Protein AF-A0A4S2KCL2-F1 (afdb_monomer)

Foldseek 3Di:
DDDDDDDDDDDPDPDDPPPPDDPDDPPPPFDAADPVLVVVLVVLLVVLVCLQVVLVVLLCCCVVDPVNVFLLSVLVNQLSVLSNCCSVQASVVVSVCSRRVQFDPPFDVVLLVNLLSNQLSLLLNLLSLLVSLVLLLCCQVPVPCCVPPPRDSVNSVVSSVVSNVLSCVLSCCVVVVVQDADPDDDRGGRDDRLDLVNLVSSLVSRPVVSLVSSVVSLVVSVVSLVVVVVVVVVVVVVVVVVVVVVVVVVVVVVVVVVVPPPDDDDDDDDDDDPVPVVVVVVVVVVVVVVVVVVVVVVSVVSVVVSVVSVVVSVVVCVVCVLVSVCSNCVSVDPADPLLSVLVVLLCCCVVDPVNVFLLSVLVNQLSVLVNCCRVQQVVVVVVCVVVVQFDPPFDLVLLVNLLSNLLSLLLNLLSVLVSLVLVLCCQPPVPVNVVVRPCPVVSVVSSVVSSVLSCVLRCCVVVVVQDADPDDDRGHRDDRVRVVSVVSSCVSRPVVSVVSNVVSVVSSVVSVVVVVVVVVVVVVVVVVVVVVVVVD

Radius of gyration: 38.06 Å; Cα contacts (8 Å, |Δi|>4): 376; chains: 1; bounding box: 90×58×159 Å

Organism: NCBI:txid300112

Mean predicted aligned error: 19.56 Å

Structure (mmCIF, N/CA/C/O backbone):
data_AF-A0A4S2KCL2-F1
#
_entry.id   AF-A0A4S2KCL2-F1
#
loop_
_atom_site.group_PDB
_atom_site.id
_atom_site.type_symbol
_atom_site.label_atom_id
_atom_site.label_alt_id
_atom_site.label_comp_id
_atom_site.label_asym_id
_atom_site.label_entity_id
_atom_site.label_seq_id
_atom_site.pdbx_PDB_ins_code
_atom_site.Cartn_x
_atom_site.Cartn_y
_atom_site.Cartn_z
_atom_site.occupancy
_atom_site.B_iso_or_equiv
_atom_site.auth_seq_id
_atom_site.auth_comp_id
_atom_site.auth_asym_id
_atom_site.auth_atom_id
_atom_site.pdbx_PDB_model_num
ATOM 1 N N . MET A 1 1 ? 8.888 -6.818 -82.104 1.00 31.69 1 MET A N 1
ATOM 2 C CA . MET A 1 1 ? 9.004 -5.362 -82.324 1.00 31.69 1 MET A CA 1
ATOM 3 C C . MET A 1 1 ? 8.618 -4.667 -81.030 1.00 31.69 1 MET A C 1
ATOM 5 O O . MET A 1 1 ? 7.510 -4.921 -80.589 1.00 31.69 1 MET A O 1
ATOM 9 N N . ALA A 1 2 ? 9.524 -3.825 -80.506 1.00 29.50 2 ALA A N 1
ATOM 10 C CA . ALA A 1 2 ? 9.318 -2.763 -79.502 1.00 29.50 2 ALA A CA 1
ATOM 11 C C . ALA A 1 2 ? 8.865 -3.171 -78.077 1.00 29.50 2 ALA A C 1
ATOM 13 O O . ALA A 1 2 ? 8.100 -4.107 -77.917 1.00 29.50 2 ALA A O 1
ATOM 14 N N . ASN A 1 3 ? 9.206 -2.474 -76.990 1.00 28.84 3 ASN A N 1
ATOM 15 C CA . ASN A 1 3 ? 10.360 -1.653 -76.607 1.00 28.84 3 ASN A CA 1
ATOM 16 C C . ASN A 1 3 ? 10.261 -1.415 -75.075 1.00 28.84 3 ASN A C 1
ATOM 18 O O . ASN A 1 3 ? 9.190 -1.559 -74.496 1.00 28.84 3 ASN A O 1
ATOM 22 N N . GLN A 1 4 ? 11.396 -1.055 -74.478 1.00 31.00 4 GLN A N 1
ATOM 23 C CA . GLN A 1 4 ? 11.712 -0.594 -73.108 1.00 31.00 4 GLN A CA 1
ATOM 24 C C . GLN A 1 4 ? 10.648 0.216 -72.322 1.00 31.00 4 GLN A C 1
ATOM 26 O O . GLN A 1 4 ? 9.989 1.058 -72.920 1.00 31.00 4 GLN A O 1
ATOM 31 N N . THR A 1 5 ? 10.570 0.026 -70.985 1.00 30.94 5 THR A N 1
ATOM 32 C CA . THR A 1 5 ? 11.084 0.900 -69.870 1.00 30.94 5 THR A CA 1
ATOM 33 C C . THR A 1 5 ? 10.385 0.533 -68.533 1.00 30.94 5 THR A C 1
ATOM 35 O O . THR A 1 5 ? 9.162 0.565 -68.486 1.00 30.94 5 THR A O 1
ATOM 38 N N . ALA A 1 6 ? 11.106 -0.014 -67.535 1.00 29.50 6 ALA A N 1
ATOM 39 C CA . ALA A 1 6 ? 11.580 0.636 -66.281 1.00 29.50 6 ALA A CA 1
ATOM 40 C C . ALA A 1 6 ? 10.461 0.879 -65.225 1.00 29.50 6 ALA A C 1
ATOM 42 O O . ALA A 1 6 ? 9.578 1.694 -65.463 1.00 29.50 6 ALA A O 1
ATOM 43 N N . ASP A 1 7 ? 10.353 0.054 -64.166 1.00 29.52 7 ASP A N 1
ATOM 44 C CA . ASP A 1 7 ? 10.999 0.145 -62.816 1.00 29.52 7 ASP A CA 1
ATOM 45 C C . ASP A 1 7 ? 10.026 0.792 -61.787 1.00 29.52 7 ASP A C 1
ATOM 47 O O . ASP A 1 7 ? 9.285 1.690 -62.158 1.00 29.52 7 ASP A O 1
ATOM 51 N N . HIS A 1 8 ? 9.870 0.415 -60.507 1.00 27.94 8 HIS A N 1
ATOM 52 C CA . HIS A 1 8 ? 10.775 -0.174 -59.513 1.00 27.94 8 HIS A CA 1
ATOM 53 C C . HIS A 1 8 ? 9.998 -0.738 -58.284 1.00 27.94 8 HIS A C 1
ATOM 55 O O . HIS A 1 8 ? 9.038 -0.123 -57.828 1.00 27.94 8 HIS A O 1
ATOM 61 N N . HIS A 1 9 ? 10.544 -1.813 -57.694 1.00 28.20 9 HIS A N 1
ATOM 62 C CA . HIS A 1 9 ? 10.570 -2.186 -56.261 1.00 28.20 9 HIS A CA 1
ATOM 63 C C . HIS A 1 9 ? 9.286 -2.548 -55.471 1.00 28.20 9 HIS A C 1
ATOM 65 O O . HIS A 1 9 ? 8.779 -1.753 -54.687 1.00 28.20 9 HIS A O 1
ATOM 71 N N . GLU A 1 10 ? 8.947 -3.841 -55.468 1.00 32.16 10 GLU A N 1
ATOM 72 C CA . GLU A 1 10 ? 8.613 -4.597 -54.246 1.00 32.16 10 GLU A CA 1
ATOM 73 C C . GLU A 1 10 ? 9.498 -5.852 -54.255 1.00 32.16 10 GLU A C 1
ATOM 75 O O . GLU A 1 10 ? 9.481 -6.554 -55.256 1.00 32.16 10 GLU A O 1
ATOM 80 N N . ASP A 1 11 ? 10.351 -6.027 -53.230 1.00 31.22 11 ASP A N 1
ATOM 81 C CA . ASP A 1 11 ? 11.007 -7.285 -52.789 1.00 31.22 11 ASP A CA 1
ATOM 82 C C . ASP A 1 11 ? 12.346 -6.996 -52.076 1.00 31.22 11 ASP A C 1
ATOM 84 O O . ASP A 1 11 ? 13.412 -7.182 -52.653 1.00 31.22 11 ASP A O 1
ATOM 88 N N . ILE A 1 12 ? 12.332 -6.556 -50.808 1.00 31.02 12 ILE A N 1
ATOM 89 C CA . ILE A 1 12 ? 13.486 -6.731 -49.894 1.00 31.02 12 ILE A CA 1
ATOM 90 C C . ILE A 1 12 ? 12.983 -6.923 -48.453 1.00 31.02 12 ILE A C 1
ATOM 92 O O . ILE A 1 12 ? 13.052 -6.005 -47.650 1.00 31.02 12 ILE A O 1
ATOM 96 N N . TYR A 1 13 ? 12.508 -8.126 -48.116 1.00 28.61 13 TYR A N 1
ATOM 97 C CA . TYR A 1 13 ? 12.630 -8.709 -46.765 1.00 28.61 13 TYR A CA 1
ATOM 98 C C . TYR A 1 13 ? 12.725 -10.242 -46.864 1.00 28.61 13 TYR A C 1
ATOM 100 O O . TYR A 1 13 ? 11.969 -10.983 -46.244 1.00 28.61 13 TYR A O 1
ATOM 108 N N . GLN A 1 14 ? 13.683 -10.733 -47.652 1.00 26.75 14 GLN A N 1
ATOM 109 C CA . GLN A 1 14 ? 14.227 -12.080 -47.479 1.00 26.75 14 GLN A CA 1
ATOM 110 C C . GLN A 1 14 ? 15.372 -11.978 -46.464 1.00 26.75 14 GLN A C 1
ATOM 112 O O . GLN A 1 14 ? 16.500 -11.641 -46.819 1.00 26.75 14 GLN A O 1
ATOM 117 N N . TRP A 1 15 ? 15.080 -12.212 -45.181 1.00 28.09 15 TRP A N 1
ATOM 118 C CA . TRP A 1 15 ? 16.137 -12.443 -44.195 1.00 28.09 15 TRP A CA 1
ATOM 119 C C . TRP A 1 15 ? 16.575 -13.907 -44.257 1.00 28.09 15 TRP A C 1
ATOM 121 O O . TRP A 1 15 ? 15.777 -14.838 -44.173 1.00 28.09 15 TRP A O 1
ATOM 131 N N . ASN A 1 16 ? 17.874 -14.055 -44.472 1.00 25.31 16 ASN A N 1
ATOM 132 C CA . ASN A 1 16 ? 18.636 -15.263 -44.733 1.00 25.31 16 ASN A CA 1
ATOM 133 C C . ASN A 1 16 ? 18.422 -16.353 -43.662 1.00 25.31 16 ASN A C 1
ATOM 135 O O . ASN A 1 16 ? 18.872 -16.211 -42.525 1.00 25.31 16 ASN A O 1
ATOM 139 N N . HIS A 1 17 ? 17.821 -17.482 -44.046 1.00 33.00 17 HIS A N 1
ATOM 140 C CA . HIS A 1 17 ? 17.982 -18.744 -43.325 1.00 33.00 17 HIS A CA 1
ATOM 141 C C . HIS A 1 17 ? 19.326 -19.369 -43.722 1.00 33.00 17 HIS A C 1
ATOM 143 O O . HIS A 1 17 ? 19.410 -20.219 -44.603 1.00 33.00 17 HIS A O 1
ATOM 149 N N . THR A 1 18 ? 20.384 -18.974 -43.024 1.00 28.75 18 THR A N 1
ATOM 150 C CA . THR A 1 18 ? 21.519 -19.860 -42.750 1.00 28.75 18 THR A CA 1
ATOM 151 C C . THR A 1 18 ? 21.626 -19.968 -41.242 1.00 28.75 18 THR A C 1
ATOM 153 O O . THR A 1 18 ? 22.430 -19.295 -40.604 1.00 28.75 18 THR A O 1
ATOM 156 N N . ALA A 1 19 ? 20.745 -20.792 -40.673 1.00 30.83 19 ALA A N 1
ATOM 157 C CA . ALA A 1 19 ? 20.960 -21.367 -39.359 1.00 30.83 19 ALA A CA 1
ATOM 158 C C . ALA A 1 19 ? 22.135 -22.341 -39.498 1.00 30.83 19 ALA A C 1
ATOM 160 O O . ALA A 1 19 ? 21.961 -23.514 -39.821 1.00 30.83 19 ALA A O 1
ATOM 161 N N . SER A 1 20 ? 23.350 -21.826 -39.329 1.00 26.58 20 SER A N 1
ATOM 162 C CA . SER A 1 20 ? 24.437 -22.634 -38.799 1.00 26.58 20 SER A CA 1
ATOM 163 C C . SER A 1 20 ? 23.952 -23.146 -37.448 1.00 26.58 20 SER A C 1
ATOM 165 O O . SER A 1 20 ? 23.734 -22.360 -36.527 1.00 26.58 20 SER A O 1
ATOM 167 N N . ALA A 1 21 ? 23.682 -24.448 -37.397 1.00 35.19 21 ALA A N 1
ATOM 168 C CA . ALA A 1 21 ? 23.494 -25.187 -36.168 1.00 35.19 21 ALA A CA 1
ATOM 169 C C . ALA A 1 21 ? 24.744 -24.978 -35.310 1.00 35.19 21 ALA A C 1
ATOM 171 O O . ALA A 1 21 ? 25.785 -25.570 -35.580 1.00 35.19 21 ALA A O 1
ATOM 172 N N . ASP A 1 22 ? 24.633 -24.085 -34.335 1.00 28.02 22 ASP A N 1
ATOM 173 C CA . ASP A 1 22 ? 25.503 -24.069 -33.176 1.00 28.02 22 ASP A CA 1
ATOM 174 C C . ASP A 1 22 ? 24.634 -24.607 -32.039 1.00 28.02 22 ASP A C 1
ATOM 176 O O . ASP A 1 22 ? 23.676 -23.962 -31.600 1.00 28.02 22 ASP A O 1
ATOM 180 N N . GLU A 1 23 ? 24.891 -25.857 -31.654 1.00 38.03 23 GLU A N 1
ATOM 181 C CA . GLU A 1 23 ? 24.467 -26.415 -30.372 1.00 38.03 23 GLU A CA 1
ATOM 182 C C . GLU A 1 23 ? 25.168 -25.601 -29.276 1.00 38.03 23 GLU A C 1
ATOM 184 O O . GLU A 1 23 ? 26.225 -25.970 -28.776 1.00 38.03 23 GLU A O 1
ATOM 189 N N . GLY A 1 24 ? 24.611 -24.434 -28.962 1.00 31.73 2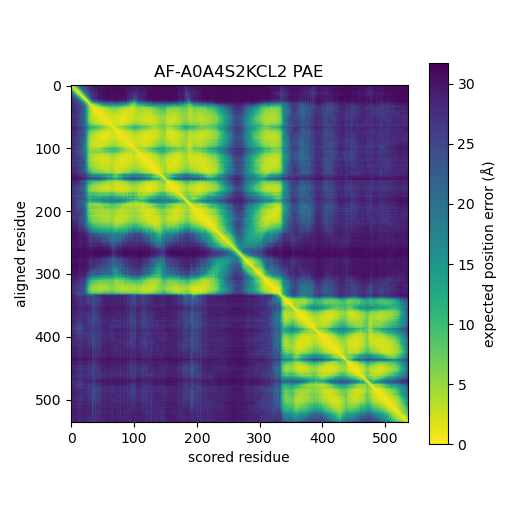4 GLY A N 1
ATOM 190 C CA . GLY A 1 24 ? 24.986 -23.623 -27.816 1.00 31.73 24 GLY A CA 1
ATOM 191 C C . GLY A 1 24 ? 23.945 -23.826 -26.730 1.00 31.73 24 GLY A C 1
ATOM 192 O O . GLY A 1 24 ? 22.793 -23.422 -26.896 1.00 31.73 24 GLY A O 1
ATOM 193 N N . ASP A 1 25 ? 24.350 -24.494 -25.657 1.00 33.06 25 ASP A N 1
ATOM 194 C CA . ASP A 1 25 ? 23.575 -24.764 -24.454 1.00 33.06 25 ASP A CA 1
ATOM 195 C C . ASP A 1 25 ? 22.651 -23.595 -24.073 1.00 33.06 25 ASP A C 1
ATOM 197 O O . ASP A 1 25 ? 23.086 -22.452 -23.927 1.00 33.06 25 ASP A O 1
ATOM 201 N N . THR A 1 26 ? 21.359 -23.870 -23.865 1.00 36.56 26 THR A N 1
ATOM 202 C CA . THR A 1 26 ? 20.478 -22.943 -23.147 1.00 36.56 26 THR A CA 1
ATOM 203 C C . THR A 1 26 ? 20.984 -22.835 -21.711 1.00 36.56 26 THR A C 1
ATOM 205 O O . THR A 1 26 ? 20.548 -23.588 -20.837 1.00 36.56 26 THR A O 1
ATOM 208 N N . GLU A 1 27 ? 21.929 -21.929 -21.462 1.00 38.94 27 GLU A N 1
ATOM 209 C CA . GLU A 1 27 ? 22.299 -21.522 -20.115 1.00 38.94 27 GLU A CA 1
ATOM 210 C C . GLU A 1 27 ? 21.044 -20.954 -19.448 1.00 38.94 27 GLU A C 1
ATOM 212 O O . GLU A 1 27 ? 20.561 -19.863 -19.752 1.00 38.94 27 GLU A O 1
ATOM 217 N N . THR A 1 28 ? 20.462 -21.744 -18.550 1.00 47.75 28 THR A N 1
ATOM 218 C CA . THR A 1 28 ? 19.456 -21.258 -17.612 1.00 47.75 28 THR A CA 1
ATOM 219 C C . THR A 1 28 ? 20.160 -20.212 -16.752 1.00 47.75 28 THR A C 1
ATOM 221 O O . THR A 1 28 ? 20.958 -20.570 -15.889 1.00 47.75 28 THR A O 1
ATOM 224 N N . GLU A 1 29 ? 19.941 -18.926 -17.022 1.00 50.44 29 GLU A N 1
ATOM 225 C CA . GLU A 1 29 ? 20.517 -17.833 -16.237 1.00 50.44 29 GLU A CA 1
ATOM 226 C C . GLU A 1 29 ? 19.990 -17.940 -14.794 1.00 50.44 29 GLU A C 1
ATOM 228 O O . GLU A 1 29 ? 18.854 -17.573 -14.484 1.00 50.44 29 GLU A O 1
ATOM 233 N N . TYR A 1 30 ? 20.782 -18.547 -13.907 1.00 56.91 30 TYR A N 1
ATOM 234 C CA . TYR A 1 30 ? 20.422 -18.714 -12.504 1.00 56.91 30 TYR A CA 1
ATOM 235 C C . TYR A 1 30 ? 20.456 -17.346 -11.820 1.00 56.91 30 TYR A C 1
ATOM 237 O O . TYR A 1 30 ? 21.525 -16.772 -11.613 1.00 56.91 30 TYR A O 1
ATOM 245 N N . TYR A 1 31 ? 19.287 -16.832 -11.428 1.00 66.50 31 TYR A N 1
ATOM 246 C CA . TYR A 1 31 ? 19.202 -15.642 -10.583 1.00 66.50 31 TYR A CA 1
ATOM 247 C C . TYR A 1 31 ? 19.864 -15.932 -9.228 1.00 66.50 31 TYR A C 1
ATOM 249 O O . TYR A 1 31 ? 19.328 -16.694 -8.419 1.00 66.50 31 TYR A O 1
ATOM 257 N N . LEU A 1 32 ? 21.029 -15.332 -8.969 1.00 74.25 32 LEU A N 1
ATOM 258 C CA . LEU A 1 32 ? 21.626 -15.332 -7.636 1.00 74.25 32 LEU A CA 1
ATOM 259 C C . LEU A 1 32 ? 21.008 -14.197 -6.802 1.00 74.25 32 LEU A C 1
ATOM 261 O O . LEU A 1 32 ? 21.166 -13.030 -7.164 1.00 74.25 32 LEU A O 1
ATOM 265 N N . PRO A 1 33 ? 20.338 -14.499 -5.674 1.00 74.94 33 PRO A N 1
ATOM 266 C CA . PRO A 1 33 ? 19.745 -13.471 -4.831 1.00 74.94 33 PRO A CA 1
ATOM 267 C C . PRO A 1 33 ? 20.820 -12.564 -4.228 1.00 74.94 33 PRO A C 1
ATOM 269 O O . PRO A 1 33 ? 21.812 -13.025 -3.657 1.00 74.94 33 PRO A O 1
ATOM 272 N N . ASN A 1 34 ? 20.590 -11.253 -4.306 1.00 82.00 34 ASN A N 1
ATOM 273 C CA . ASN A 1 34 ? 21.476 -10.265 -3.701 1.00 82.00 34 ASN A CA 1
ATOM 274 C C . ASN A 1 34 ? 21.387 -10.322 -2.166 1.00 82.00 34 ASN A C 1
ATOM 276 O O . ASN A 1 34 ? 20.393 -10.770 -1.591 1.00 82.00 34 ASN A O 1
ATOM 280 N N . TRP A 1 35 ? 22.388 -9.784 -1.458 1.00 79.56 35 TRP A N 1
ATOM 281 C CA . TRP A 1 35 ? 22.366 -9.706 0.014 1.00 79.56 35 TRP A CA 1
ATOM 282 C C . TRP A 1 35 ? 21.112 -9.007 0.562 1.00 79.56 35 TRP A C 1
ATOM 284 O O . TRP A 1 35 ? 20.621 -9.358 1.633 1.00 79.56 35 TRP A O 1
ATOM 294 N N . THR A 1 36 ? 20.569 -8.041 -0.182 1.00 74.38 36 THR A N 1
ATOM 295 C CA . THR A 1 36 ? 19.303 -7.370 0.134 1.00 74.38 36 THR A CA 1
ATOM 296 C C . THR A 1 36 ? 18.116 -8.326 0.087 1.00 74.38 36 THR A C 1
ATOM 298 O O . THR A 1 36 ? 17.290 -8.291 0.997 1.00 74.38 36 THR A O 1
ATOM 301 N N . ASP A 1 37 ? 18.059 -9.204 -0.916 1.00 73.06 37 ASP A N 1
ATOM 302 C CA . ASP A 1 37 ? 16.990 -10.193 -1.082 1.00 73.06 37 ASP A CA 1
ATOM 303 C C . ASP A 1 37 ? 17.047 -11.239 0.028 1.00 73.06 37 ASP A C 1
ATOM 305 O O . ASP A 1 37 ? 16.018 -11.580 0.604 1.00 73.06 37 ASP A O 1
ATOM 309 N N . LEU A 1 38 ? 18.252 -11.679 0.402 1.00 81.88 38 LEU A N 1
ATOM 310 C CA . LEU A 1 38 ? 18.458 -12.621 1.504 1.00 81.88 38 LEU A CA 1
ATOM 311 C C . LEU A 1 38 ? 18.036 -12.032 2.858 1.00 81.88 38 LEU A C 1
ATOM 313 O O . LEU A 1 38 ? 17.336 -12.688 3.632 1.00 81.88 38 LEU A O 1
ATOM 317 N N . ILE A 1 39 ? 18.422 -10.783 3.145 1.00 80.75 39 ILE A N 1
ATOM 318 C CA . ILE A 1 39 ? 18.011 -10.089 4.375 1.00 80.75 39 ILE A CA 1
ATOM 319 C C . ILE A 1 39 ? 16.490 -9.907 4.396 1.00 80.75 39 ILE A C 1
ATOM 321 O O . ILE A 1 39 ? 15.850 -10.171 5.416 1.00 80.75 39 ILE A O 1
ATOM 325 N N . LEU A 1 40 ? 15.900 -9.482 3.277 1.00 71.56 40 LEU A N 1
ATOM 326 C CA . LEU A 1 40 ? 14.465 -9.245 3.173 1.00 71.56 40 LEU A CA 1
ATOM 327 C C . LEU A 1 40 ? 13.664 -10.549 3.306 1.00 71.56 40 LEU A C 1
ATOM 329 O O . LEU A 1 40 ? 12.698 -10.594 4.067 1.00 71.56 40 LEU A O 1
ATOM 333 N N . ALA A 1 41 ? 14.110 -11.626 2.659 1.00 79.12 41 ALA A N 1
ATOM 334 C CA . ALA A 1 41 ? 13.535 -12.960 2.796 1.00 79.12 41 ALA A CA 1
ATOM 335 C C . ALA A 1 41 ? 13.612 -13.467 4.244 1.00 79.12 41 ALA A C 1
ATOM 337 O O . ALA A 1 41 ? 12.630 -14.003 4.763 1.00 79.12 41 ALA A O 1
ATOM 338 N N . GLY A 1 42 ? 14.735 -13.239 4.936 1.00 79.88 42 GLY A N 1
ATOM 339 C CA . GLY A 1 42 ? 14.877 -13.552 6.360 1.00 79.88 42 GLY A CA 1
ATOM 340 C C . GLY A 1 42 ? 13.874 -12.793 7.237 1.00 79.88 42 GLY A C 1
ATOM 341 O O . GLY A 1 42 ? 13.216 -13.388 8.094 1.00 79.88 42 GLY A O 1
ATOM 342 N N . LEU A 1 43 ? 13.695 -11.491 6.992 1.00 77.38 43 LEU A N 1
ATOM 343 C CA . LEU A 1 43 ? 12.726 -10.658 7.714 1.00 77.38 43 LEU A CA 1
ATOM 344 C C . LEU A 1 43 ? 11.275 -11.080 7.437 1.00 77.38 43 LEU A C 1
ATOM 346 O O . LEU A 1 43 ? 10.486 -11.195 8.376 1.00 77.38 43 LEU A O 1
ATOM 350 N N . PHE A 1 44 ? 10.919 -11.355 6.179 1.00 77.88 44 PHE A N 1
ATOM 351 C CA . PHE A 1 44 ? 9.589 -11.851 5.822 1.00 77.88 44 PHE A CA 1
ATOM 352 C C . PHE A 1 44 ? 9.315 -13.230 6.418 1.00 77.88 44 PHE A C 1
ATOM 354 O O . PHE A 1 44 ? 8.233 -13.448 6.954 1.00 77.88 44 PHE A O 1
ATOM 361 N N . THR A 1 45 ? 10.304 -14.122 6.451 1.00 84.19 45 THR A N 1
ATOM 362 C CA . THR A 1 45 ? 10.171 -15.433 7.105 1.00 84.19 45 THR A CA 1
ATOM 363 C C . THR A 1 45 ? 9.914 -15.292 8.608 1.00 84.19 45 THR A C 1
ATOM 365 O O . THR A 1 45 ? 9.038 -15.962 9.155 1.00 84.19 45 THR A O 1
ATOM 368 N N . MET A 1 46 ? 10.598 -14.365 9.288 1.00 82.81 46 MET A N 1
ATOM 369 C CA . MET A 1 46 ? 10.311 -14.061 10.696 1.00 82.81 46 MET A CA 1
ATOM 370 C C . MET A 1 46 ? 8.887 -13.521 10.891 1.00 82.81 46 MET A C 1
ATOM 372 O O . MET A 1 46 ? 8.194 -13.933 11.825 1.00 82.81 46 MET A O 1
ATOM 376 N N . LEU A 1 47 ? 8.414 -12.646 9.998 1.00 79.19 47 LEU A N 1
ATOM 377 C CA . LEU A 1 47 ? 7.037 -12.141 10.030 1.00 79.19 47 LEU A CA 1
ATOM 378 C C . LEU A 1 47 ? 6.002 -13.247 9.789 1.00 79.19 47 LEU A C 1
ATOM 380 O O . LEU A 1 47 ? 4.966 -13.250 10.456 1.00 79.19 47 LEU A O 1
ATOM 384 N N . ILE A 1 48 ? 6.287 -14.209 8.909 1.00 83.50 48 ILE A N 1
ATOM 385 C CA . ILE A 1 48 ? 5.440 -15.388 8.681 1.00 83.50 48 ILE A CA 1
ATOM 386 C C . ILE A 1 48 ? 5.275 -16.179 9.981 1.00 83.50 48 ILE A C 1
ATOM 388 O O . ILE A 1 48 ? 4.149 -16.456 10.394 1.00 83.50 48 ILE A O 1
ATOM 392 N N . ILE A 1 49 ? 6.376 -16.475 10.681 1.00 89.44 49 ILE A N 1
ATOM 393 C CA . ILE A 1 49 ? 6.341 -17.220 11.950 1.00 89.44 49 ILE A CA 1
ATOM 394 C C . ILE A 1 49 ? 5.501 -16.475 12.993 1.00 89.44 49 ILE A C 1
ATOM 396 O O . ILE A 1 49 ? 4.627 -17.071 13.627 1.00 89.44 49 ILE A O 1
ATOM 400 N N . VAL A 1 50 ? 5.717 -15.164 13.148 1.00 84.25 50 VAL A N 1
ATOM 401 C CA . VAL A 1 50 ? 4.940 -14.330 14.081 1.00 84.25 50 VAL A CA 1
ATOM 402 C C . VAL A 1 50 ? 3.453 -14.330 13.716 1.00 84.25 50 VAL A C 1
ATOM 404 O O . VAL A 1 50 ? 2.608 -14.441 14.605 1.00 84.25 50 VAL A O 1
ATOM 407 N N . THR A 1 51 ? 3.126 -14.257 12.424 1.00 82.19 51 THR A N 1
ATOM 408 C CA . THR A 1 51 ? 1.745 -14.271 11.916 1.00 82.19 51 THR A CA 1
ATOM 409 C C . THR A 1 51 ? 1.058 -15.599 12.222 1.00 82.19 51 THR A C 1
ATOM 411 O O . THR A 1 51 ? -0.056 -15.607 12.749 1.00 82.19 51 THR A O 1
ATOM 414 N N . ILE A 1 52 ? 1.727 -16.726 11.963 1.00 92.38 52 ILE A N 1
ATOM 415 C CA . ILE A 1 52 ? 1.190 -18.067 12.222 1.00 92.38 52 ILE A CA 1
ATOM 416 C C . ILE A 1 52 ? 0.971 -18.269 13.723 1.00 92.38 52 ILE A C 1
ATOM 418 O O . ILE A 1 52 ? -0.133 -18.622 14.146 1.00 92.38 52 ILE A O 1
ATOM 422 N N . VAL A 1 53 ? 1.993 -18.013 14.546 1.00 91.31 53 VAL A N 1
ATOM 423 C CA . VAL A 1 53 ? 1.911 -18.214 16.000 1.00 91.31 53 VAL A CA 1
ATOM 424 C C . VAL A 1 53 ? 0.868 -17.280 16.612 1.00 91.31 53 VAL A C 1
ATOM 426 O O . VAL A 1 53 ? 0.005 -17.735 17.363 1.00 91.31 53 VAL A O 1
ATOM 429 N N . GLY A 1 54 ? 0.895 -15.991 16.265 1.00 88.06 54 GLY A N 1
ATOM 430 C CA . GLY A 1 54 ? -0.028 -14.988 16.794 1.00 88.06 54 GLY A CA 1
ATOM 431 C C . GLY A 1 54 ? -1.490 -15.327 16.508 1.00 88.06 54 GLY A C 1
ATOM 432 O O . GLY A 1 54 ? -2.304 -15.378 17.433 1.00 88.06 54 GLY A O 1
ATOM 433 N N . ASN A 1 55 ? -1.823 -15.634 15.253 1.00 90.81 55 ASN A N 1
ATOM 434 C CA . ASN A 1 55 ? -3.198 -15.952 14.872 1.00 90.81 55 ASN A CA 1
ATOM 435 C C . ASN A 1 55 ? -3.665 -17.311 15.412 1.00 90.81 55 ASN A C 1
ATOM 437 O O . ASN A 1 55 ? -4.808 -17.432 15.861 1.00 90.81 55 ASN A O 1
ATOM 441 N N . THR A 1 56 ? -2.775 -18.306 15.484 1.00 93.94 56 THR A N 1
ATOM 442 C CA . THR A 1 56 ? -3.080 -19.598 16.122 1.00 93.94 56 THR A CA 1
ATOM 443 C C . THR A 1 56 ? -3.403 -19.418 17.605 1.00 93.94 56 THR A C 1
ATOM 445 O O . THR A 1 56 ? -4.390 -19.972 18.091 1.00 93.94 56 THR A O 1
ATOM 448 N N . LEU A 1 57 ? -2.631 -18.595 18.327 1.00 91.38 57 LEU A N 1
ATOM 449 C CA . LEU A 1 57 ? -2.887 -18.284 19.735 1.00 91.38 57 LEU A CA 1
ATOM 450 C C . LEU A 1 57 ? -4.223 -17.558 19.934 1.00 91.38 57 LEU A C 1
ATOM 452 O O . LEU A 1 57 ? -4.944 -17.870 20.882 1.00 91.38 57 LEU A O 1
ATOM 456 N N . VAL A 1 58 ? -4.590 -16.629 19.045 1.00 91.75 58 VAL A N 1
ATOM 457 C CA . VAL A 1 58 ? -5.893 -15.942 19.095 1.00 91.75 58 VAL A CA 1
ATOM 458 C C . VAL A 1 58 ? -7.044 -16.941 18.945 1.00 91.75 58 VAL A C 1
ATOM 460 O O . VAL A 1 58 ? -7.959 -16.951 19.775 1.00 91.75 58 VAL A O 1
ATOM 463 N N . ILE A 1 59 ? -6.985 -17.816 17.936 1.00 92.12 59 ILE A N 1
ATOM 464 C CA . ILE A 1 59 ? -8.003 -18.851 17.703 1.00 92.12 59 ILE A CA 1
ATOM 465 C C . ILE A 1 59 ? -8.065 -19.809 18.903 1.00 92.12 59 ILE A C 1
ATOM 467 O O . ILE A 1 59 ? -9.141 -20.043 19.466 1.00 92.12 59 ILE A O 1
ATOM 471 N N . ALA A 1 60 ? -6.912 -20.302 19.363 1.00 91.50 60 ALA A N 1
ATOM 472 C CA . ALA A 1 60 ? -6.813 -21.191 20.513 1.00 91.50 60 ALA A CA 1
ATOM 473 C C . ALA A 1 60 ? -7.379 -20.550 21.790 1.00 91.50 60 ALA A C 1
ATOM 475 O O . ALA A 1 60 ? -8.112 -21.208 22.529 1.00 91.50 60 ALA A O 1
ATOM 476 N N . ALA A 1 61 ? -7.123 -19.264 22.049 1.00 90.88 61 ALA A N 1
ATOM 477 C CA . ALA A 1 61 ? -7.640 -18.558 23.221 1.00 90.88 61 ALA A CA 1
ATOM 478 C C . ALA A 1 61 ? -9.176 -18.477 23.220 1.00 90.88 61 ALA A C 1
ATOM 480 O O . ALA A 1 61 ? -9.814 -18.720 24.251 1.00 90.88 61 ALA A O 1
ATOM 481 N N . VAL A 1 62 ? -9.788 -18.187 22.065 1.00 88.88 62 VAL A N 1
ATOM 482 C CA . VAL A 1 62 ? -11.253 -18.134 21.922 1.00 88.88 62 VAL A CA 1
ATOM 483 C C . VAL A 1 62 ? -11.870 -19.526 22.080 1.00 88.88 62 VAL A C 1
ATOM 485 O O . VAL A 1 62 ? -12.898 -19.667 22.751 1.00 88.88 62 VAL A O 1
ATOM 488 N N . ILE A 1 63 ? -11.243 -20.564 21.517 1.00 89.56 63 ILE A N 1
ATOM 489 C CA . ILE A 1 63 ? -11.740 -21.941 21.616 1.00 89.56 63 ILE A CA 1
ATOM 490 C C . ILE A 1 63 ? -11.591 -22.472 23.043 1.00 89.56 63 ILE A C 1
ATOM 492 O O . ILE A 1 63 ? -12.565 -22.971 23.602 1.00 89.56 63 ILE A O 1
ATOM 496 N N . THR A 1 64 ? -10.428 -22.345 23.675 1.00 90.00 64 THR A N 1
ATOM 497 C CA . THR A 1 64 ? -10.149 -22.928 25.002 1.00 90.00 64 THR A CA 1
ATOM 498 C C . THR A 1 64 ? -10.894 -22.210 26.130 1.00 90.00 64 THR A C 1
ATOM 500 O O . THR A 1 64 ? -11.439 -22.847 27.034 1.00 90.00 64 THR A O 1
ATOM 503 N N . THR A 1 65 ? -11.012 -20.881 26.062 1.00 89.00 65 THR A N 1
ATOM 504 C CA . THR A 1 65 ? -11.547 -20.082 27.169 1.00 89.00 65 THR A CA 1
ATOM 505 C C . THR A 1 65 ? -13.042 -19.816 27.003 1.00 89.00 65 THR A C 1
ATOM 507 O O . THR A 1 65 ? -13.460 -18.925 26.263 1.00 89.00 65 THR A O 1
ATOM 510 N N . ARG A 1 66 ? -13.891 -20.515 27.776 1.00 86.00 66 ARG A N 1
ATOM 511 C CA . ARG A 1 66 ? -15.365 -20.351 27.725 1.00 86.00 66 ARG A CA 1
ATOM 512 C C . ARG A 1 66 ? -15.830 -18.896 27.877 1.00 86.00 66 ARG A C 1
ATOM 514 O O . ARG A 1 66 ? -16.773 -18.491 27.202 1.00 86.00 66 ARG A O 1
ATOM 521 N N . ARG A 1 67 ? -15.160 -18.099 28.721 1.00 80.44 67 ARG A N 1
ATOM 522 C CA . ARG A 1 67 ? -15.484 -16.675 28.951 1.00 80.44 67 ARG A CA 1
ATOM 523 C C . ARG A 1 67 ? -15.230 -15.784 27.724 1.00 80.44 67 ARG A C 1
ATOM 525 O O . ARG A 1 67 ? -15.839 -14.724 27.626 1.00 80.44 67 ARG A O 1
ATOM 532 N N . LEU A 1 68 ? -14.378 -16.213 26.789 1.00 78.94 68 LEU A N 1
ATOM 533 C CA . LEU A 1 68 ? -14.051 -15.484 25.561 1.00 78.94 68 LEU A CA 1
ATOM 534 C C . LEU A 1 68 ? -14.931 -15.884 24.365 1.00 78.94 68 LEU A C 1
ATOM 536 O O . LEU A 1 68 ? -14.834 -15.249 23.324 1.00 78.94 68 LEU A O 1
ATOM 540 N N . ARG A 1 69 ? -15.844 -16.858 24.479 1.00 83.31 69 ARG A N 1
ATOM 541 C CA . ARG A 1 69 ? -16.726 -17.299 23.373 1.00 83.31 69 ARG A CA 1
ATOM 542 C C . ARG A 1 69 ? -17.921 -16.357 23.135 1.00 83.31 69 ARG A C 1
ATOM 544 O O . ARG A 1 69 ? -19.082 -16.776 23.155 1.00 83.31 69 ARG A O 1
ATOM 551 N N . SER A 1 70 ? -17.637 -15.069 22.950 1.00 83.19 70 SER A N 1
ATOM 552 C CA . SER A 1 70 ? -18.616 -14.021 22.635 1.00 83.19 70 SER A CA 1
ATOM 553 C C . SER A 1 70 ? -18.805 -13.853 21.119 1.00 83.19 70 SER A C 1
ATOM 555 O O . SER A 1 70 ? -17.950 -14.262 20.339 1.00 83.19 70 SER A O 1
ATOM 557 N N . VAL A 1 71 ? -19.910 -13.230 20.689 1.00 82.06 71 VAL A N 1
ATOM 558 C CA . VAL A 1 71 ? -20.190 -12.953 19.261 1.00 82.06 71 VAL A CA 1
ATOM 559 C C . VAL A 1 71 ? -19.079 -12.123 18.611 1.00 82.06 71 VAL A C 1
ATOM 561 O O . VAL A 1 71 ? -18.605 -12.468 17.537 1.00 82.06 71 VAL A O 1
ATOM 564 N N . THR A 1 72 ? -18.594 -11.090 19.298 1.00 81.25 72 THR A N 1
ATOM 565 C CA . THR A 1 72 ? -17.478 -10.256 18.825 1.00 81.25 72 THR A CA 1
ATOM 566 C C . THR A 1 72 ? -16.210 -11.070 18.626 1.00 81.25 72 THR A C 1
ATOM 568 O O . THR A 1 72 ? -15.526 -10.911 17.623 1.00 81.25 72 THR A O 1
ATOM 571 N N . ASN A 1 73 ? -15.938 -12.003 19.536 1.00 85.62 73 ASN A N 1
ATOM 572 C CA . ASN A 1 73 ? -14.753 -12.846 19.445 1.00 85.62 73 ASN A CA 1
ATOM 573 C C . ASN A 1 73 ? -14.882 -13.933 18.365 1.00 85.62 73 ASN A C 1
ATOM 575 O O . ASN A 1 73 ? -13.865 -14.459 17.934 1.00 85.62 73 ASN A O 1
ATOM 579 N N . CYS A 1 74 ? -16.093 -14.234 17.877 1.00 87.25 74 CYS A N 1
ATOM 580 C CA . CYS A 1 74 ? -16.270 -15.069 16.683 1.00 87.25 74 CYS A CA 1
ATOM 581 C C . CYS A 1 74 ? -15.805 -14.328 15.419 1.00 87.25 74 CYS A C 1
ATOM 583 O O . CYS A 1 74 ? -15.133 -14.928 14.589 1.00 87.25 74 CYS A O 1
ATOM 585 N N . PHE A 1 75 ? -16.085 -13.024 15.300 1.00 87.38 75 PHE A N 1
ATOM 586 C CA . PHE A 1 75 ? -15.545 -12.208 14.205 1.00 87.38 75 PHE A CA 1
ATOM 587 C C . PHE A 1 75 ? -14.025 -12.064 14.294 1.00 87.38 75 PHE A C 1
ATOM 589 O O . PHE A 1 75 ? -13.343 -12.215 13.288 1.00 87.38 75 PHE A O 1
ATOM 596 N N . VAL A 1 76 ? -13.489 -11.845 15.500 1.00 89.00 76 VAL A N 1
ATOM 597 C CA . VAL A 1 76 ? -12.032 -11.826 15.726 1.00 89.00 76 VAL A CA 1
ATOM 598 C C . VAL A 1 76 ? -11.402 -13.174 15.365 1.00 89.00 76 VAL A C 1
ATOM 600 O O . VAL A 1 76 ? -10.339 -13.205 14.761 1.00 89.00 76 VAL A O 1
ATOM 603 N N . SER A 1 77 ? -12.070 -14.291 15.671 1.00 90.19 77 SER A N 1
ATOM 604 C CA . SER A 1 77 ? -11.604 -15.621 15.267 1.00 90.19 77 SER A CA 1
ATOM 605 C C . SER A 1 77 ? -11.673 -15.839 13.751 1.00 90.19 77 SER A C 1
ATOM 607 O O . SER A 1 77 ? -10.799 -16.511 13.221 1.00 90.19 77 SER A O 1
ATOM 609 N N . SER A 1 78 ? -12.681 -15.294 13.057 1.00 92.62 78 SER A N 1
ATOM 610 C CA . SER A 1 78 ? -12.764 -15.337 11.586 1.00 92.62 78 SER A CA 1
ATOM 611 C C . SER A 1 78 ? -11.645 -14.523 10.937 1.00 92.62 78 SER A C 1
ATOM 613 O O . SER A 1 78 ? -11.034 -14.993 9.985 1.00 92.62 78 SER A O 1
ATOM 615 N N . LEU A 1 79 ? -11.351 -13.335 11.477 1.00 89.25 79 LEU A N 1
ATOM 616 C CA . LEU A 1 79 ? -10.227 -12.498 11.051 1.00 89.25 79 LEU A CA 1
ATOM 617 C C . LEU A 1 79 ? -8.892 -13.238 11.233 1.00 89.25 79 LEU A C 1
ATOM 619 O O . LEU A 1 79 ? -8.131 -13.371 10.284 1.00 89.25 79 LEU A O 1
ATOM 623 N N . ALA A 1 80 ? -8.659 -13.812 12.418 1.00 90.81 80 ALA A N 1
ATOM 624 C CA . ALA A 1 80 ? -7.450 -14.585 12.694 1.00 90.81 80 ALA A CA 1
ATOM 625 C C . ALA A 1 80 ? -7.317 -15.826 11.794 1.00 90.81 80 ALA A C 1
ATOM 627 O O . ALA A 1 80 ? -6.206 -16.216 11.453 1.00 90.81 80 ALA A O 1
ATOM 628 N N . ALA A 1 81 ? -8.428 -16.453 11.392 1.00 94.81 81 ALA A N 1
ATOM 629 C CA . ALA A 1 81 ? -8.398 -17.576 10.456 1.00 94.81 81 ALA A CA 1
ATOM 630 C C . ALA A 1 81 ? -7.957 -17.143 9.048 1.00 94.81 81 ALA A C 1
ATOM 632 O O . ALA A 1 81 ? -7.150 -17.837 8.435 1.00 94.81 81 ALA A O 1
ATOM 633 N N . ALA A 1 82 ? -8.437 -15.997 8.554 1.00 93.88 82 ALA A N 1
ATOM 634 C CA . ALA A 1 82 ? -7.986 -15.440 7.280 1.00 93.88 82 ALA A CA 1
ATOM 635 C C . ALA A 1 82 ? -6.493 -15.070 7.328 1.00 93.88 82 ALA A C 1
ATOM 637 O O . ALA A 1 82 ? -5.726 -15.532 6.487 1.00 93.88 82 ALA A O 1
ATOM 638 N N . ASP A 1 83 ? -6.053 -14.351 8.366 1.00 89.62 83 ASP A N 1
ATOM 639 C CA . ASP A 1 83 ? -4.651 -13.936 8.522 1.00 89.62 83 ASP A CA 1
ATOM 640 C C . ASP A 1 83 ? -3.698 -15.136 8.722 1.00 89.62 83 ASP A C 1
ATOM 642 O O . ASP A 1 83 ? -2.565 -15.132 8.236 1.00 89.62 83 ASP A O 1
ATOM 646 N N . LEU A 1 84 ? -4.157 -16.205 9.388 1.00 92.94 84 LEU A N 1
ATOM 647 C CA . LEU A 1 84 ? -3.418 -17.467 9.491 1.00 92.94 84 LEU A CA 1
ATOM 648 C C . LEU A 1 84 ? -3.236 -18.125 8.118 1.00 92.94 84 LEU A C 1
ATOM 650 O O . LEU A 1 84 ? -2.139 -18.577 7.802 1.00 92.94 84 LEU A O 1
ATOM 654 N N . LEU A 1 85 ? -4.291 -18.169 7.300 1.00 93.00 85 LEU A N 1
ATOM 655 C CA . LEU A 1 85 ? -4.218 -18.728 5.950 1.00 93.00 85 LEU A CA 1
ATOM 656 C C . LEU A 1 85 ? -3.302 -17.900 5.038 1.00 93.00 85 LEU A C 1
ATOM 658 O O . LEU A 1 85 ? -2.576 -18.488 4.241 1.00 93.00 85 LEU A O 1
ATOM 662 N N . VAL A 1 86 ? -3.252 -16.571 5.198 1.00 91.31 86 VAL A N 1
ATOM 663 C CA . VAL A 1 86 ? -2.270 -15.721 4.497 1.00 91.31 86 VAL A CA 1
ATOM 664 C C . VAL A 1 86 ? -0.845 -16.123 4.890 1.00 91.31 86 VAL A C 1
ATOM 666 O O . VAL A 1 86 ? -0.003 -16.356 4.022 1.00 91.31 86 VAL A O 1
ATOM 669 N N . GLY A 1 87 ? -0.579 -16.274 6.191 1.00 86.38 87 GLY A N 1
ATOM 670 C CA . GLY A 1 87 ? 0.732 -16.702 6.686 1.00 86.38 87 GLY A CA 1
ATOM 671 C C . GLY A 1 87 ? 1.142 -18.105 6.225 1.00 86.38 87 GLY A C 1
ATOM 672 O O . GLY A 1 87 ? 2.322 -18.343 5.989 1.00 86.38 87 GLY A O 1
ATOM 673 N N . LEU A 1 88 ? 0.187 -19.027 6.069 1.00 91.19 88 LEU A N 1
ATOM 674 C CA . LEU A 1 88 ? 0.457 -20.413 5.669 1.00 91.19 88 LEU A CA 1
ATOM 675 C C . LEU A 1 88 ? 0.566 -20.610 4.152 1.00 91.19 88 LEU A C 1
ATOM 677 O O . LEU A 1 88 ? 1.416 -21.374 3.708 1.00 91.19 88 LEU A O 1
ATOM 681 N N . ALA A 1 89 ? -0.302 -19.971 3.367 1.00 88.12 89 ALA A N 1
ATOM 682 C CA . ALA A 1 89 ? -0.484 -20.295 1.950 1.00 88.12 89 ALA A CA 1
ATOM 683 C C . ALA A 1 89 ? -0.063 -19.173 0.991 1.00 88.12 89 ALA A C 1
ATOM 685 O O . ALA A 1 89 ? 0.260 -19.452 -0.160 1.00 88.12 89 ALA A O 1
ATOM 686 N N . VAL A 1 90 ? -0.055 -17.915 1.440 1.00 90.19 90 VAL A N 1
ATOM 687 C CA . VAL A 1 90 ? 0.208 -16.761 0.565 1.00 90.19 90 VAL A CA 1
ATOM 688 C C . VAL A 1 90 ? 1.637 -16.260 0.721 1.00 90.19 90 VAL A C 1
ATOM 690 O O . VAL A 1 90 ? 2.358 -16.125 -0.266 1.00 90.19 90 VAL A O 1
ATOM 693 N N . MET A 1 91 ? 2.065 -16.014 1.960 1.00 85.19 91 MET A N 1
ATOM 694 C CA . MET A 1 91 ? 3.370 -15.416 2.236 1.00 85.19 91 MET A CA 1
ATOM 695 C C . MET A 1 91 ? 4.570 -16.317 1.876 1.00 85.19 91 MET A C 1
ATOM 697 O O . MET A 1 91 ? 5.547 -15.776 1.359 1.00 85.19 91 MET A O 1
ATOM 701 N N . PRO A 1 92 ? 4.560 -17.652 2.086 1.00 88.44 92 PRO A N 1
ATOM 702 C CA . PRO A 1 92 ? 5.727 -18.474 1.753 1.00 88.44 92 PRO A CA 1
ATOM 703 C C . PRO A 1 92 ? 6.048 -18.513 0.246 1.00 88.44 92 PRO A C 1
ATOM 705 O O . PRO A 1 92 ? 7.208 -18.271 -0.098 1.00 88.44 92 PRO A O 1
ATOM 708 N N . PRO A 1 93 ? 5.075 -18.709 -0.674 1.00 85.50 93 PRO A N 1
ATOM 709 C CA . PRO A 1 93 ? 5.347 -18.562 -2.106 1.00 85.50 93 PRO A CA 1
ATOM 710 C C . PRO A 1 93 ? 5.793 -17.145 -2.507 1.00 85.50 93 PRO A C 1
ATOM 712 O O . PRO A 1 93 ? 6.615 -17.010 -3.409 1.00 85.50 93 PRO A O 1
ATOM 715 N N . ALA A 1 94 ? 5.332 -16.092 -1.814 1.00 81.94 94 ALA A N 1
ATOM 716 C CA . ALA A 1 94 ? 5.797 -14.721 -2.061 1.00 81.94 94 ALA A CA 1
ATOM 717 C C . ALA A 1 94 ? 7.299 -14.550 -1.762 1.00 81.94 94 ALA A C 1
ATOM 719 O O . ALA A 1 94 ? 8.023 -13.922 -2.531 1.00 81.94 94 ALA A O 1
ATOM 720 N N . VAL A 1 95 ? 7.784 -15.139 -0.662 1.00 82.31 95 VAL A N 1
ATOM 721 C CA . VAL A 1 95 ? 9.218 -15.139 -0.322 1.00 82.31 95 VAL A CA 1
ATOM 722 C C . VAL A 1 95 ? 10.021 -15.946 -1.342 1.00 82.31 95 VAL A C 1
ATOM 724 O O . VAL A 1 95 ? 11.104 -15.522 -1.740 1.00 82.31 95 VAL A O 1
ATOM 727 N N . LEU A 1 96 ? 9.484 -17.079 -1.804 1.00 84.75 96 LEU A N 1
ATOM 728 C CA . LEU A 1 96 ? 10.128 -17.886 -2.839 1.00 84.75 96 LEU A CA 1
ATOM 729 C C . LEU A 1 96 ? 10.267 -17.114 -4.161 1.00 84.75 96 LEU A C 1
ATOM 731 O O . LEU A 1 96 ? 11.332 -17.147 -4.774 1.00 84.75 96 LEU A O 1
ATOM 735 N N . LEU A 1 97 ? 9.237 -16.365 -4.564 1.00 79.50 97 LEU A N 1
ATOM 736 C CA . LEU A 1 97 ? 9.289 -15.483 -5.734 1.00 79.50 97 LEU A CA 1
ATOM 737 C C . LEU A 1 97 ? 10.354 -14.388 -5.598 1.00 79.50 97 LEU A C 1
ATOM 739 O O . LEU A 1 97 ? 11.057 -14.103 -6.562 1.00 79.50 97 LEU A O 1
ATOM 743 N N . GLN A 1 98 ? 10.527 -13.806 -4.406 1.00 77.50 98 GLN A N 1
ATOM 744 C CA . GLN A 1 98 ? 11.589 -12.821 -4.163 1.00 77.50 98 GLN A CA 1
ATOM 745 C C . GLN A 1 98 ? 12.989 -13.425 -4.363 1.00 77.50 98 GLN A C 1
ATOM 747 O O . GLN A 1 98 ? 13.870 -12.774 -4.917 1.00 77.50 98 GLN A O 1
ATOM 752 N N . LEU A 1 99 ? 13.202 -14.667 -3.920 1.00 81.44 99 LEU A N 1
ATOM 753 C CA . LEU A 1 99 ? 14.501 -15.345 -4.008 1.00 81.44 99 LEU A CA 1
ATOM 754 C C . LEU A 1 99 ? 14.841 -15.844 -5.418 1.00 81.44 99 LEU A C 1
ATOM 756 O O . LEU A 1 99 ? 16.008 -16.080 -5.710 1.00 81.44 99 LEU A O 1
ATOM 760 N N . THR A 1 100 ? 13.837 -16.001 -6.277 1.00 81.44 100 THR A N 1
ATOM 761 C CA . THR A 1 100 ? 13.961 -16.544 -7.639 1.00 81.44 100 THR A CA 1
ATOM 762 C C . THR A 1 100 ? 13.897 -15.456 -8.718 1.00 81.44 100 THR A C 1
ATOM 764 O O . THR A 1 100 ? 13.717 -15.755 -9.898 1.00 81.44 100 THR A O 1
ATOM 767 N N . GLY A 1 101 ? 14.007 -14.178 -8.334 1.00 72.38 101 GLY A N 1
ATOM 768 C CA . GLY A 1 101 ? 13.952 -13.053 -9.274 1.00 72.38 101 GLY A CA 1
ATOM 769 C C . GLY A 1 101 ? 12.568 -12.846 -9.903 1.00 72.38 101 GLY A C 1
ATOM 770 O O . GLY A 1 101 ? 12.451 -12.256 -10.975 1.00 72.38 101 GLY A O 1
ATOM 771 N N . GLY A 1 102 ? 11.510 -13.345 -9.254 1.00 72.56 102 GLY A N 1
ATOM 772 C CA . GLY A 1 102 ? 10.130 -13.271 -9.733 1.00 72.56 102 GLY A CA 1
ATOM 773 C C . GLY A 1 102 ? 9.734 -14.375 -10.717 1.00 72.56 102 GLY A C 1
ATOM 774 O O . GLY A 1 102 ? 8.703 -14.233 -11.380 1.00 72.56 102 GLY A O 1
ATOM 775 N N . THR A 1 103 ? 10.522 -15.452 -10.820 1.00 81.81 103 THR A N 1
ATOM 776 C CA . THR A 1 103 ? 10.226 -16.588 -11.705 1.00 81.81 103 THR A CA 1
ATOM 777 C C . THR A 1 103 ? 9.273 -17.595 -11.049 1.00 81.81 103 THR A C 1
ATOM 779 O O . THR A 1 103 ? 9.424 -17.976 -9.891 1.00 81.81 103 THR A O 1
ATOM 782 N N . TRP A 1 104 ? 8.240 -18.011 -11.781 1.00 86.06 104 TRP A N 1
ATOM 783 C CA . TRP A 1 104 ? 7.193 -18.919 -11.323 1.00 86.06 104 TRP A CA 1
ATOM 784 C C . TRP A 1 104 ? 7.155 -20.183 -12.180 1.00 86.06 104 TRP A C 1
ATOM 786 O O . TRP A 1 104 ? 6.632 -20.184 -13.291 1.00 86.06 104 TRP A O 1
ATOM 796 N N . GLU A 1 105 ? 7.653 -21.281 -11.615 1.00 83.38 105 GLU A N 1
ATOM 797 C CA . GLU A 1 105 ? 7.796 -22.566 -12.316 1.00 83.38 105 GLU A CA 1
ATOM 798 C C . GLU A 1 105 ? 6.613 -23.527 -12.086 1.00 83.38 105 GLU A C 1
ATOM 800 O O . GLU A 1 105 ? 6.529 -24.592 -12.689 1.00 83.38 105 GLU A O 1
ATOM 805 N N . LEU A 1 106 ? 5.656 -23.164 -11.224 1.00 84.00 106 LEU A N 1
ATOM 806 C CA . LEU A 1 106 ? 4.510 -24.018 -10.873 1.00 84.00 106 LEU A CA 1
ATOM 807 C C . LEU A 1 106 ? 3.360 -23.948 -11.902 1.00 84.00 106 LEU A C 1
ATOM 809 O O . LEU A 1 106 ? 2.306 -24.549 -11.705 1.00 84.00 106 LEU A O 1
ATOM 813 N N . GLY A 1 107 ? 3.548 -23.215 -13.001 1.00 84.56 107 GLY A N 1
ATOM 814 C CA . GLY A 1 107 ? 2.564 -23.056 -14.072 1.00 84.56 107 GLY A CA 1
ATOM 815 C C . GLY A 1 107 ? 1.457 -22.035 -13.779 1.00 84.56 107 GLY A C 1
ATOM 816 O O . GLY A 1 107 ? 1.224 -21.620 -12.640 1.00 84.56 107 GLY A O 1
ATOM 817 N N . GLU A 1 108 ? 0.754 -21.623 -14.835 1.00 83.00 108 GLU A N 1
ATOM 818 C CA . GLU A 1 108 ? -0.210 -20.512 -14.802 1.00 83.00 108 GLU A CA 1
ATOM 819 C C . GLU A 1 108 ? -1.415 -20.777 -13.894 1.00 83.00 108 GLU A C 1
ATOM 821 O O . GLU A 1 108 ? -1.806 -19.903 -13.124 1.00 83.00 108 GLU A O 1
ATOM 826 N N . MET A 1 109 ? -1.959 -22.000 -13.900 1.00 83.62 109 MET A N 1
ATOM 827 C CA . MET A 1 109 ? -3.114 -22.346 -13.059 1.00 83.62 109 MET A CA 1
ATOM 828 C C . MET A 1 109 ? -2.824 -22.162 -11.564 1.00 83.62 109 MET A C 1
ATOM 830 O O . MET A 1 109 ? -3.673 -21.670 -10.821 1.00 83.62 109 MET A O 1
ATOM 834 N N . LEU A 1 110 ? -1.620 -22.537 -11.113 1.00 87.75 110 LEU A N 1
ATOM 835 C CA . LEU A 1 110 ? -1.224 -22.359 -9.717 1.00 87.75 110 LEU A CA 1
ATOM 836 C C . LEU A 1 110 ? -0.904 -20.896 -9.399 1.00 87.75 110 LEU A C 1
ATOM 838 O O . LEU A 1 110 ? -1.197 -20.466 -8.286 1.00 87.75 110 LEU A O 1
ATOM 842 N N . CYS A 1 111 ? -0.376 -20.121 -10.354 1.00 86.44 111 CYS A N 1
ATOM 843 C CA . CYS A 1 111 ? -0.224 -18.672 -10.187 1.00 86.44 111 CYS A CA 1
ATOM 844 C C . CYS A 1 111 ? -1.592 -18.004 -9.990 1.00 86.44 111 CYS A C 1
ATOM 846 O O . CYS A 1 111 ? -1.778 -17.218 -9.062 1.00 86.44 111 CYS A O 1
ATOM 848 N N . ASP A 1 112 ? -2.570 -18.366 -10.816 1.00 84.88 112 ASP A N 1
ATOM 849 C CA . ASP A 1 112 ? -3.921 -17.808 -10.773 1.00 84.88 112 ASP A CA 1
ATOM 850 C C . ASP A 1 112 ? -4.644 -18.165 -9.495 1.00 84.88 112 ASP A C 1
ATOM 852 O O . ASP A 1 112 ? -5.261 -17.301 -8.867 1.00 84.88 112 ASP A O 1
ATOM 856 N N . PHE A 1 113 ? -4.517 -19.419 -9.072 1.00 88.50 113 PHE A N 1
ATOM 857 C CA . PHE A 1 113 ? -5.030 -19.860 -7.791 1.00 88.50 113 PHE A CA 1
ATOM 858 C C . PHE A 1 113 ? -4.360 -19.122 -6.627 1.00 88.50 113 PHE A C 1
ATOM 860 O O . PHE A 1 113 ? -5.061 -18.643 -5.741 1.00 88.50 113 PHE A O 1
ATOM 867 N N . TRP A 1 114 ? -3.031 -18.986 -6.631 1.00 88.44 114 TRP A N 1
ATOM 868 C CA . TRP A 1 114 ? -2.280 -18.329 -5.558 1.00 88.44 114 TRP A CA 1
ATOM 869 C C . TRP A 1 114 ? -2.608 -16.834 -5.445 1.00 88.44 114 TRP A C 1
ATOM 871 O O . TRP A 1 114 ? -2.958 -16.366 -4.361 1.00 88.44 114 TRP A O 1
ATOM 881 N N . VAL A 1 115 ? -2.598 -16.104 -6.564 1.00 85.88 115 VAL A N 1
ATOM 882 C CA . VAL A 1 115 ? -2.994 -14.687 -6.626 1.00 85.88 115 VAL A CA 1
ATOM 883 C C . VAL A 1 115 ? -4.451 -14.506 -6.199 1.00 85.88 115 VAL A C 1
ATOM 885 O O . VAL A 1 115 ? -4.781 -13.578 -5.464 1.00 85.88 115 VAL A O 1
ATOM 888 N N . SER A 1 116 ? -5.341 -15.400 -6.629 1.00 89.81 116 SER A N 1
ATOM 889 C CA . SER A 1 116 ? -6.746 -15.349 -6.223 1.00 89.81 116 SER A CA 1
ATOM 890 C C . SER A 1 116 ? -6.902 -15.606 -4.725 1.00 89.81 116 SER A C 1
ATOM 892 O O . SER A 1 116 ? -7.618 -14.882 -4.036 1.00 89.81 116 SER A O 1
ATOM 894 N N . LEU A 1 117 ? -6.205 -16.607 -4.191 1.00 90.44 117 LEU A N 1
ATOM 895 C CA . LEU A 1 117 ? -6.231 -16.934 -2.772 1.00 90.44 117 LEU A CA 1
ATOM 896 C C . LEU A 1 117 ? -5.767 -15.749 -1.915 1.00 90.44 117 LEU A C 1
ATOM 898 O O . LEU A 1 117 ? -6.410 -15.453 -0.909 1.00 90.44 117 LEU A O 1
ATOM 902 N N . ASP A 1 118 ? -4.720 -15.040 -2.339 1.00 88.31 118 ASP A N 1
ATOM 903 C CA . ASP A 1 118 ? -4.258 -13.802 -1.704 1.00 88.31 118 ASP A CA 1
ATOM 904 C C . ASP A 1 118 ? -5.365 -12.737 -1.650 1.00 88.31 118 ASP A C 1
ATOM 906 O O . ASP A 1 118 ? -5.795 -12.328 -0.567 1.00 88.31 118 ASP A O 1
ATOM 910 N N . ILE A 1 119 ? -5.935 -12.375 -2.806 1.00 89.00 119 ILE A N 1
ATOM 911 C CA . ILE A 1 119 ? -7.016 -11.379 -2.877 1.00 89.00 119 ILE A CA 1
ATOM 912 C C . ILE A 1 119 ? -8.208 -11.808 -2.012 1.00 89.00 119 ILE A C 1
ATOM 914 O O . ILE A 1 119 ? -8.774 -10.981 -1.293 1.00 89.00 119 ILE A O 1
ATOM 918 N N . LEU A 1 120 ? -8.589 -13.090 -2.042 1.00 92.94 120 LEU A N 1
ATOM 919 C CA . LEU A 1 120 ? -9.706 -13.625 -1.260 1.00 92.94 120 LEU A CA 1
ATOM 920 C C . LEU A 1 120 ? -9.462 -13.469 0.239 1.00 92.94 120 LEU A C 1
ATOM 922 O O . LEU A 1 120 ? -10.335 -12.967 0.949 1.00 92.94 120 LEU A O 1
ATOM 926 N N . LEU A 1 121 ? -8.296 -13.891 0.729 1.00 91.12 121 LEU A N 1
ATOM 927 C CA . LEU A 1 121 ? -7.988 -13.881 2.156 1.00 91.12 121 LEU A CA 1
ATOM 928 C C . LEU A 1 121 ? -7.821 -12.454 2.685 1.00 91.12 121 LEU A C 1
ATOM 930 O O . LEU A 1 121 ? -8.398 -12.121 3.721 1.00 91.12 121 LEU A O 1
ATOM 934 N N . CYS A 1 122 ? -7.142 -11.575 1.944 1.00 88.94 122 CYS A N 1
ATOM 935 C CA . CYS A 1 122 ? -7.039 -10.162 2.307 1.00 88.94 122 CYS A CA 1
ATOM 936 C C . CYS A 1 122 ? -8.409 -9.472 2.305 1.00 88.94 122 CYS A C 1
ATOM 938 O O . CYS A 1 122 ? -8.744 -8.741 3.243 1.00 88.94 122 CYS A O 1
ATOM 940 N N . THR A 1 123 ? -9.247 -9.756 1.304 1.00 91.62 123 THR A N 1
ATOM 941 C CA . THR A 1 123 ? -10.617 -9.230 1.239 1.00 91.62 123 THR A CA 1
ATOM 942 C C . THR A 1 123 ? -11.465 -9.743 2.404 1.00 91.62 123 THR A C 1
ATOM 944 O O . THR A 1 123 ? -12.180 -8.962 3.038 1.00 91.62 123 THR A O 1
ATOM 947 N N . ALA A 1 124 ? -11.357 -11.028 2.753 1.00 93.81 124 ALA A N 1
ATOM 948 C CA . ALA A 1 124 ? -12.047 -11.611 3.901 1.00 93.81 124 ALA A CA 1
ATOM 949 C C . ALA A 1 124 ? -11.624 -10.947 5.226 1.00 93.81 124 ALA A C 1
ATOM 951 O O . ALA A 1 124 ? -12.487 -10.676 6.070 1.00 93.81 124 ALA A O 1
ATOM 952 N N . SER A 1 125 ? -10.341 -10.610 5.398 1.00 90.94 125 SER A N 1
ATOM 953 C CA . SER A 1 125 ? -9.849 -9.860 6.563 1.00 90.94 125 SER A CA 1
ATOM 954 C C . SER A 1 125 ? -10.423 -8.434 6.621 1.00 90.94 125 SER A C 1
ATOM 956 O O . SER A 1 125 ? -10.953 -8.026 7.661 1.00 90.94 125 SER A O 1
ATOM 958 N N . ILE A 1 126 ? -10.427 -7.691 5.504 1.00 91.38 126 ILE A N 1
ATOM 959 C CA . ILE A 1 126 ? -10.998 -6.329 5.435 1.00 91.38 126 ILE A CA 1
ATOM 960 C C . ILE A 1 126 ? -12.502 -6.343 5.745 1.00 91.38 126 ILE A C 1
ATOM 962 O O . ILE A 1 126 ? -12.997 -5.570 6.573 1.00 91.38 126 ILE A O 1
ATOM 966 N N . LEU A 1 127 ? -13.249 -7.245 5.109 1.00 91.94 127 LEU A N 1
ATOM 967 C CA . LEU A 1 127 ? -14.689 -7.378 5.313 1.00 91.94 127 LEU A CA 1
ATOM 968 C C . LEU A 1 127 ? -15.025 -7.866 6.732 1.00 91.94 127 LEU A C 1
ATOM 970 O O . LEU A 1 127 ? -16.035 -7.439 7.298 1.00 91.94 127 LEU A O 1
ATOM 974 N N . SER A 1 128 ? -14.161 -8.672 7.359 1.00 91.69 128 SER A N 1
ATOM 975 C CA . SER A 1 128 ? -14.286 -9.044 8.776 1.00 91.69 128 SER A CA 1
ATOM 976 C C . SER A 1 128 ? -14.141 -7.829 9.699 1.00 91.69 128 SER A C 1
ATOM 978 O O . SER A 1 128 ? -14.934 -7.674 10.630 1.00 91.69 128 SER A O 1
ATOM 980 N N . LEU A 1 129 ? -13.201 -6.915 9.428 1.00 88.12 129 LEU A N 1
ATOM 981 C CA . LEU A 1 129 ? -13.080 -5.647 10.164 1.00 88.12 129 LEU A CA 1
ATOM 982 C C . LEU A 1 129 ? -14.300 -4.741 9.959 1.00 88.12 129 LEU A C 1
ATOM 984 O O . LEU A 1 129 ? -14.786 -4.121 10.912 1.00 88.12 129 LEU A O 1
ATOM 988 N N . CYS A 1 130 ? -14.850 -4.712 8.746 1.00 90.38 130 CYS A N 1
ATOM 989 C CA . CYS A 1 130 ? -16.094 -4.005 8.456 1.00 90.38 130 CYS A CA 1
ATOM 990 C C . CYS A 1 130 ? -17.271 -4.590 9.262 1.00 90.38 130 CYS A C 1
ATOM 992 O O . CYS A 1 130 ? -18.001 -3.857 9.934 1.00 90.38 130 CYS A O 1
ATOM 994 N N . ALA A 1 131 ? -17.399 -5.919 9.301 1.00 89.00 131 ALA A N 1
ATOM 995 C CA . ALA A 1 131 ? -18.408 -6.618 10.095 1.00 89.00 131 ALA A CA 1
ATOM 996 C C . ALA A 1 131 ? -18.258 -6.354 11.604 1.00 89.00 131 ALA A C 1
ATOM 998 O O . ALA A 1 131 ? -19.257 -6.095 12.280 1.00 89.00 131 ALA A O 1
ATOM 999 N N . ILE A 1 132 ? -17.024 -6.338 12.128 1.00 88.00 132 ILE A N 1
ATOM 1000 C CA . ILE A 1 132 ? -16.736 -5.937 13.516 1.00 88.00 132 ILE A CA 1
ATOM 1001 C C . ILE A 1 132 ? -17.215 -4.502 13.747 1.00 88.00 132 ILE A C 1
ATOM 1003 O O . ILE A 1 132 ? -17.923 -4.239 14.716 1.00 88.00 132 ILE A O 1
ATOM 1007 N N . SER A 1 133 ? -16.894 -3.578 12.845 1.00 86.62 133 SER A N 1
ATOM 1008 C CA . SER A 1 133 ? -17.292 -2.169 12.946 1.00 86.62 133 SER A CA 1
ATOM 1009 C C . SER A 1 133 ? -18.816 -2.012 13.022 1.00 86.62 133 SER A C 1
ATOM 1011 O O . SER A 1 133 ? -19.330 -1.307 13.895 1.00 86.62 133 SER A O 1
ATOM 1013 N N . ILE A 1 134 ? -19.554 -2.733 12.172 1.00 87.06 134 ILE A N 1
ATOM 1014 C CA . ILE A 1 134 ? -21.024 -2.755 12.164 1.00 87.06 134 ILE A CA 1
ATOM 1015 C C . ILE A 1 134 ? -21.577 -3.366 13.461 1.00 87.06 134 ILE A C 1
ATOM 1017 O O . ILE A 1 134 ? -22.463 -2.774 14.081 1.00 87.06 134 ILE A O 1
ATOM 1021 N N . ASP A 1 135 ? -21.044 -4.502 13.925 1.00 85.06 135 ASP A N 1
ATOM 1022 C CA . ASP A 1 135 ? -21.438 -5.125 15.202 1.00 85.06 135 ASP A CA 1
ATOM 1023 C C . ASP A 1 135 ? -21.278 -4.144 16.374 1.00 85.06 135 ASP A C 1
ATOM 1025 O O . ASP A 1 135 ? -22.172 -4.006 17.216 1.00 85.06 135 ASP A O 1
ATOM 1029 N N . ARG A 1 136 ? -20.163 -3.407 16.410 1.00 81.62 136 ARG A N 1
ATOM 1030 C CA . ARG A 1 136 ? -19.905 -2.391 17.438 1.00 81.62 136 ARG A CA 1
ATOM 1031 C C . ARG A 1 136 ? -20.863 -1.219 17.341 1.00 81.62 136 ARG A C 1
ATOM 1033 O O . ARG A 1 136 ? -21.386 -0.779 18.363 1.00 81.62 136 ARG A O 1
ATOM 1040 N N . TYR A 1 137 ? -21.136 -0.739 16.136 1.00 83.56 137 TYR A N 1
ATOM 1041 C CA . TYR A 1 137 ? -22.102 0.329 15.916 1.00 83.56 137 TYR A CA 1
ATOM 1042 C C . TYR A 1 137 ? -23.500 -0.036 16.395 1.00 83.56 137 TYR A C 1
ATOM 1044 O O . TYR A 1 137 ? -24.123 0.745 17.116 1.00 83.56 137 TYR A O 1
ATOM 1052 N N . LEU A 1 138 ? -23.977 -1.233 16.054 1.00 81.88 138 LEU A N 1
ATOM 1053 C CA . LEU A 1 138 ? -25.283 -1.720 16.491 1.00 81.88 138 LEU A CA 1
ATOM 1054 C C . LEU A 1 138 ? -25.338 -1.882 18.016 1.00 81.88 138 LEU A C 1
ATOM 1056 O O . LEU A 1 138 ? -26.328 -1.494 18.641 1.00 81.88 138 LEU A O 1
ATOM 1060 N N . ALA A 1 139 ? -24.258 -2.372 18.632 1.00 77.94 139 ALA A N 1
ATOM 1061 C CA . ALA A 1 139 ? -24.157 -2.484 20.084 1.00 77.94 139 ALA A CA 1
ATOM 1062 C C . ALA A 1 139 ? -24.202 -1.118 20.793 1.00 77.94 139 ALA A C 1
ATOM 1064 O O . ALA A 1 139 ? -24.879 -0.984 21.813 1.00 77.94 139 ALA A O 1
ATOM 1065 N N . VAL A 1 140 ? -23.523 -0.104 20.247 1.00 75.81 140 VAL A N 1
ATOM 1066 C CA . VAL A 1 140 ? -23.451 1.243 20.837 1.00 75.81 140 VAL A CA 1
ATOM 1067 C C . VAL A 1 140 ? -24.749 2.026 20.619 1.00 75.81 140 VAL A C 1
ATOM 1069 O O . VAL A 1 140 ? -25.252 2.670 21.547 1.00 75.81 140 VAL A O 1
ATOM 1072 N N . THR A 1 141 ? -25.317 1.982 19.413 1.00 75.38 141 THR A N 1
ATOM 1073 C CA . THR A 1 141 ? -26.507 2.773 19.058 1.00 75.38 141 THR A CA 1
ATOM 1074 C C . THR A 1 141 ? -27.806 2.192 19.604 1.00 75.38 141 THR A C 1
ATOM 1076 O O . THR A 1 141 ? -28.673 2.962 20.013 1.00 75.38 141 THR A O 1
ATOM 1079 N N . GLN A 1 142 ? -27.939 0.863 19.676 1.00 72.19 142 GLN A N 1
ATOM 1080 C CA . GLN A 1 142 ? -29.186 0.188 20.057 1.00 72.19 142 GLN A CA 1
ATOM 1081 C C . GLN A 1 142 ? -28.986 -0.845 21.187 1.00 72.19 142 GLN A C 1
ATOM 1083 O O . GLN A 1 142 ? -29.302 -2.022 21.007 1.00 72.19 142 GLN A O 1
ATOM 1088 N N . PRO A 1 143 ? -28.531 -0.447 22.391 1.00 68.00 143 PRO A N 1
ATOM 1089 C CA . PRO A 1 143 ? -28.072 -1.382 23.425 1.00 68.00 143 PRO A CA 1
ATOM 1090 C C . PRO A 1 143 ? -29.134 -2.400 23.881 1.00 68.00 143 PRO A C 1
ATOM 1092 O O . PRO A 1 143 ? -28.816 -3.570 24.087 1.00 68.00 143 PRO A O 1
ATOM 1095 N N . LEU A 1 144 ? -30.405 -1.997 24.004 1.00 68.19 144 LEU A N 1
ATOM 1096 C CA . LEU A 1 144 ? -31.483 -2.863 24.511 1.00 68.19 144 LEU A CA 1
ATOM 1097 C C . LEU A 1 144 ? -32.046 -3.811 23.440 1.00 68.19 144 LEU A C 1
ATOM 1099 O O . LEU A 1 144 ? -32.232 -5.002 23.693 1.00 68.19 144 LEU A O 1
ATOM 1103 N N . ILE A 1 145 ? -32.271 -3.304 22.224 1.00 67.44 145 ILE A N 1
ATOM 1104 C CA . ILE A 1 145 ? -32.788 -4.095 21.094 1.00 67.44 145 ILE A CA 1
ATOM 1105 C C . ILE A 1 145 ? -31.710 -5.073 20.611 1.00 67.44 145 ILE A C 1
ATOM 1107 O O . ILE A 1 145 ? -31.992 -6.256 20.392 1.00 67.44 145 ILE A O 1
ATOM 1111 N N . TYR A 1 146 ? -30.461 -4.602 20.518 1.00 68.19 146 TYR A N 1
ATOM 1112 C CA . TYR A 1 146 ? -29.329 -5.420 20.104 1.00 68.19 146 TYR A CA 1
ATOM 1113 C C . TYR A 1 146 ? -29.035 -6.541 21.109 1.00 68.19 146 TYR A C 1
ATOM 1115 O O . TYR A 1 146 ? -28.887 -7.698 20.709 1.00 68.19 146 TYR A O 1
ATOM 1123 N N . SER A 1 147 ? -29.045 -6.240 22.416 1.00 67.88 147 SER A N 1
ATOM 1124 C CA . SER A 1 147 ? -28.782 -7.228 23.473 1.00 67.88 147 SER A CA 1
ATOM 1125 C C . SER A 1 147 ? -29.879 -8.285 23.632 1.00 67.88 147 SER A C 1
ATOM 1127 O O . SER A 1 147 ? -29.549 -9.406 24.009 1.00 67.88 147 SER A O 1
ATOM 1129 N N . ARG A 1 148 ? -31.159 -7.954 23.393 1.00 62.00 148 ARG A N 1
ATOM 1130 C CA . ARG A 1 148 ? -32.288 -8.872 23.650 1.00 62.00 148 ARG A CA 1
ATOM 1131 C C . ARG A 1 148 ? -32.701 -9.707 22.432 1.00 62.00 148 ARG A C 1
ATOM 1133 O O . ARG A 1 148 ? -33.180 -10.817 22.619 1.00 62.00 148 ARG A O 1
ATOM 1140 N N . ARG A 1 149 ? -32.545 -9.194 21.199 1.00 56.91 149 ARG A N 1
ATOM 1141 C CA . ARG A 1 149 ? -33.094 -9.831 19.977 1.00 56.91 149 ARG A CA 1
ATOM 1142 C C . ARG A 1 149 ? -32.072 -10.108 18.861 1.00 56.91 149 ARG A C 1
ATOM 1144 O O . ARG A 1 149 ? -32.334 -10.987 18.050 1.00 56.91 149 ARG A O 1
ATOM 1151 N N . ARG A 1 150 ? -30.928 -9.401 18.794 1.00 59.28 150 ARG A N 1
ATOM 1152 C CA . ARG A 1 150 ? -29.981 -9.479 17.647 1.00 59.28 150 ARG A CA 1
ATOM 1153 C C . ARG A 1 150 ? -28.603 -10.080 17.933 1.00 59.28 150 ARG A C 1
ATOM 1155 O O . ARG A 1 150 ? -27.982 -10.561 16.994 1.00 59.28 150 ARG A O 1
ATOM 1162 N N . ARG A 1 151 ? -28.121 -10.149 19.177 1.00 68.75 151 ARG A N 1
ATOM 1163 C CA . ARG A 1 151 ? -26.803 -10.747 19.492 1.00 68.75 151 ARG A CA 1
ATOM 1164 C C . ARG A 1 151 ? -26.826 -12.290 19.535 1.00 68.75 151 ARG A C 1
ATOM 1166 O O . ARG A 1 151 ? -26.356 -12.901 20.494 1.00 68.75 151 ARG A O 1
ATOM 1173 N N . SER A 1 152 ? -27.402 -12.926 18.515 1.00 75.12 152 SER A N 1
ATOM 1174 C CA . SER A 1 152 ? -27.429 -14.387 18.368 1.00 75.12 152 SER A CA 1
ATOM 1175 C C . SER A 1 152 ? -26.167 -14.886 17.669 1.00 75.12 152 SER A C 1
ATOM 1177 O O . SER A 1 152 ? -25.732 -14.303 16.677 1.00 75.12 152 SER A O 1
ATOM 1179 N N . LYS A 1 153 ? -25.622 -16.022 18.126 1.00 77.69 153 LYS A N 1
ATOM 1180 C CA . LYS A 1 153 ? -24.527 -16.722 17.431 1.00 77.69 153 LYS A CA 1
ATOM 1181 C C . LYS A 1 153 ? -24.902 -17.101 15.991 1.00 77.69 153 LYS A C 1
ATOM 1183 O O . LYS A 1 153 ? -24.027 -17.129 15.138 1.00 77.69 153 LYS A O 1
ATOM 1188 N N . ARG A 1 154 ? -2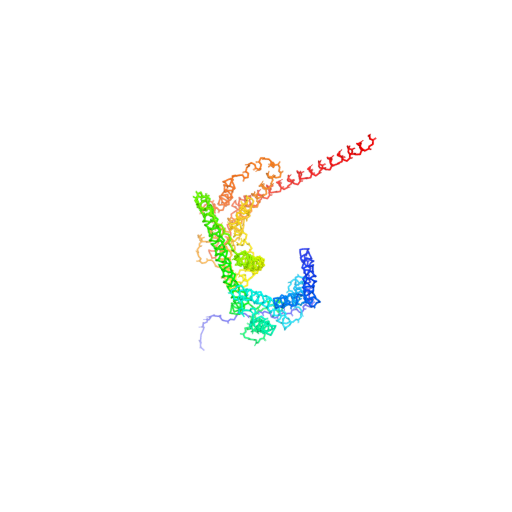6.197 -17.322 15.711 1.00 83.62 154 ARG A N 1
ATOM 1189 C CA . ARG A 1 154 ? -26.698 -17.611 14.355 1.00 83.62 154 ARG A CA 1
ATOM 1190 C C . ARG A 1 154 ? -26.519 -16.420 13.411 1.00 83.62 154 ARG A C 1
ATOM 1192 O O . ARG A 1 154 ? -26.040 -16.602 12.302 1.00 83.62 154 ARG A O 1
ATOM 1199 N N . LEU A 1 155 ? -26.849 -15.205 13.860 1.00 83.12 155 LEU A N 1
ATOM 1200 C CA . LEU A 1 155 ? -26.682 -13.996 13.044 1.00 83.12 155 LEU A CA 1
ATOM 1201 C C . LEU A 1 155 ? -25.200 -13.683 12.807 1.00 83.12 155 LEU A C 1
ATOM 1203 O O . LEU A 1 155 ? -24.821 -13.335 11.697 1.00 83.12 155 LEU A O 1
ATOM 1207 N N . ALA A 1 156 ? -24.362 -13.864 13.830 1.00 85.00 156 ALA A N 1
ATOM 1208 C CA . ALA A 1 156 ? -22.915 -13.720 13.696 1.00 85.00 156 ALA A CA 1
ATOM 1209 C C . ALA A 1 156 ? -22.336 -14.700 12.664 1.00 85.00 156 ALA A C 1
ATOM 1211 O O . ALA A 1 156 ? -21.553 -14.298 11.811 1.00 85.00 156 ALA A O 1
ATOM 1212 N N . GLY A 1 157 ? -22.778 -15.963 12.699 1.00 88.62 157 GLY A N 1
ATOM 1213 C CA . GLY A 1 157 ? -22.418 -16.966 11.697 1.00 88.62 157 GLY A CA 1
ATOM 1214 C C . GLY A 1 157 ? -22.857 -16.572 10.285 1.00 88.62 157 GLY A C 1
ATOM 1215 O O . GLY A 1 157 ? -22.047 -16.642 9.371 1.00 88.62 157 GLY A O 1
ATOM 1216 N N . LEU A 1 158 ? -24.089 -16.076 10.112 1.00 89.75 158 LEU A N 1
ATOM 1217 C CA . LEU A 1 158 ? -24.572 -15.577 8.816 1.00 89.75 158 LEU A CA 1
ATOM 1218 C C . LEU A 1 158 ? -23.728 -14.411 8.287 1.00 89.75 158 LEU A C 1
ATOM 1220 O O . LEU A 1 158 ? -23.410 -14.383 7.104 1.00 89.75 158 LEU A O 1
ATOM 1224 N N . MET A 1 159 ? -23.333 -13.472 9.152 1.00 90.50 159 MET A N 1
ATOM 1225 C CA . MET A 1 159 ? -22.455 -12.365 8.762 1.00 90.50 159 MET A CA 1
ATOM 1226 C C . MET A 1 159 ? -21.063 -12.856 8.349 1.00 90.50 159 MET A C 1
ATOM 1228 O O . MET A 1 159 ? -20.527 -12.365 7.365 1.00 90.50 159 MET A O 1
ATOM 1232 N N . ILE A 1 160 ? -20.494 -13.835 9.062 1.00 94.44 160 ILE A N 1
ATOM 1233 C CA . ILE A 1 160 ? -19.209 -14.447 8.691 1.00 94.44 160 ILE A CA 1
ATOM 1234 C C . ILE A 1 160 ? -19.328 -15.136 7.329 1.00 94.44 160 ILE A C 1
ATOM 1236 O O . ILE A 1 160 ? -18.527 -14.867 6.444 1.00 94.44 160 ILE A O 1
ATOM 1240 N N . VAL A 1 161 ? -20.354 -15.964 7.117 1.00 95.69 161 VAL A N 1
ATOM 1241 C CA . VAL A 1 161 ? -20.584 -16.620 5.818 1.00 95.69 161 VAL A CA 1
ATOM 1242 C C . VAL A 1 161 ? -20.730 -15.585 4.701 1.00 95.69 161 VAL A C 1
ATOM 1244 O O . VAL A 1 161 ? -20.102 -15.732 3.658 1.00 95.69 161 VAL A O 1
ATOM 1247 N N . ALA A 1 162 ? -21.480 -14.504 4.930 1.00 95.00 162 ALA A N 1
ATOM 1248 C CA . ALA A 1 162 ? -21.609 -13.420 3.961 1.00 95.00 162 ALA A CA 1
ATOM 1249 C C . ALA A 1 162 ? -20.258 -12.763 3.634 1.00 95.00 162 ALA A C 1
ATOM 1251 O O . ALA A 1 162 ? -19.999 -12.478 2.471 1.00 95.00 162 ALA A O 1
ATOM 1252 N N . VAL A 1 163 ? -19.385 -12.558 4.628 1.00 95.81 163 VAL A N 1
ATOM 1253 C CA . VAL A 1 163 ? -18.023 -12.034 4.419 1.00 95.81 163 VAL A CA 1
ATOM 1254 C C . VAL A 1 163 ? -17.223 -12.930 3.471 1.00 95.81 163 VAL A C 1
ATOM 1256 O O . VAL A 1 163 ? -16.671 -12.428 2.496 1.00 95.81 163 VAL A O 1
ATOM 1259 N N . TRP A 1 164 ? -17.200 -14.242 3.713 1.00 97.06 164 TRP A N 1
ATOM 1260 C CA . TRP A 1 164 ? -16.461 -15.189 2.870 1.00 97.06 164 TRP A CA 1
ATOM 1261 C C . TRP A 1 164 ? -17.046 -15.303 1.458 1.00 97.06 164 TRP A C 1
ATOM 1263 O O . TRP A 1 164 ? -16.296 -15.344 0.488 1.00 97.06 164 TRP A O 1
ATOM 1273 N N . VAL A 1 165 ? -18.376 -15.290 1.328 1.00 96.62 165 VAL A N 1
ATOM 1274 C CA . VAL A 1 165 ? -19.055 -15.304 0.022 1.00 96.62 165 VAL A CA 1
ATOM 1275 C C . VAL A 1 165 ? -18.758 -14.029 -0.768 1.00 96.62 165 VAL A C 1
ATOM 1277 O O . VAL A 1 165 ? -18.440 -14.113 -1.950 1.00 96.62 165 VAL A O 1
ATOM 1280 N N . MET A 1 166 ? -18.813 -12.853 -0.133 1.00 95.06 166 MET A N 1
ATOM 1281 C CA . MET A 1 166 ? -18.475 -11.584 -0.789 1.00 95.06 166 MET A CA 1
ATOM 1282 C C . MET A 1 166 ? -17.002 -11.537 -1.207 1.00 95.06 166 MET A C 1
ATOM 1284 O O . MET A 1 166 ? -16.710 -11.119 -2.323 1.00 95.06 166 MET A O 1
ATOM 1288 N N . ALA A 1 167 ? -16.086 -12.004 -0.354 1.00 96.25 167 ALA A N 1
ATOM 1289 C CA . ALA A 1 167 ? -14.669 -12.096 -0.698 1.00 96.25 167 ALA A CA 1
ATOM 1290 C C . ALA A 1 167 ? -14.438 -13.019 -1.905 1.00 96.25 167 ALA A C 1
ATOM 1292 O O . ALA A 1 167 ? -13.774 -12.629 -2.861 1.00 96.25 167 ALA A O 1
ATOM 1293 N N . GLY A 1 168 ? -15.059 -14.203 -1.909 1.00 94.50 168 GLY 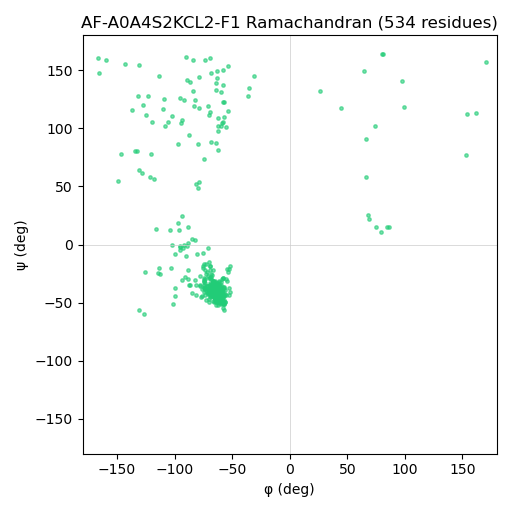A N 1
ATOM 1294 C CA . GLY A 1 168 ? -15.005 -15.123 -3.045 1.00 94.50 168 GLY A CA 1
ATOM 1295 C C . GLY A 1 168 ? -15.587 -14.522 -4.326 1.00 94.50 168 GLY A C 1
ATOM 1296 O O . GLY A 1 168 ? -14.987 -14.657 -5.388 1.00 94.50 1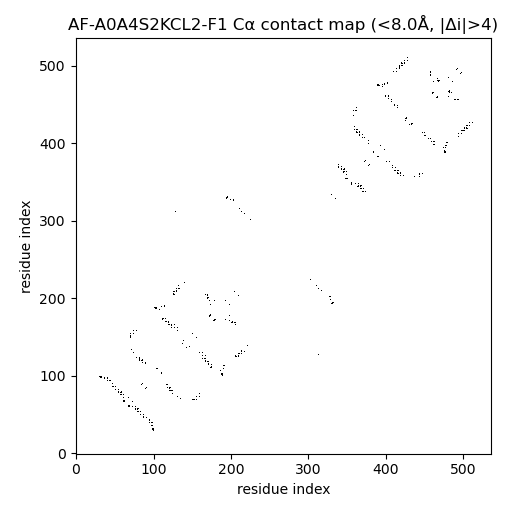68 GLY A O 1
ATOM 1297 N N . ALA A 1 169 ? -16.708 -13.801 -4.236 1.00 93.12 169 ALA A N 1
ATOM 1298 C CA . ALA A 1 169 ? -17.326 -13.146 -5.387 1.00 93.12 169 ALA A CA 1
ATOM 1299 C C . ALA A 1 169 ? -16.417 -12.071 -6.007 1.00 93.12 169 ALA A C 1
ATOM 1301 O O . ALA A 1 169 ? -16.323 -11.998 -7.229 1.00 93.12 169 ALA A O 1
ATOM 1302 N N . ILE A 1 170 ? -15.718 -11.282 -5.183 1.00 92.25 170 ILE A N 1
ATOM 1303 C CA . ILE A 1 170 ? -14.785 -10.242 -5.648 1.00 92.25 170 ILE A CA 1
ATOM 1304 C C . ILE A 1 170 ? -13.573 -10.859 -6.361 1.00 92.25 170 ILE A C 1
ATOM 1306 O O . ILE A 1 170 ? -13.132 -10.337 -7.382 1.00 92.25 170 ILE A O 1
ATOM 1310 N N . THR A 1 171 ? -13.064 -11.980 -5.851 1.00 89.62 171 THR A N 1
ATOM 1311 C CA . THR A 1 171 ? -11.878 -12.657 -6.390 1.00 89.62 171 THR A CA 1
ATOM 1312 C C . THR A 1 171 ? -12.173 -13.563 -7.586 1.00 89.62 171 THR A C 1
ATOM 1314 O O . THR A 1 171 ? -11.310 -13.756 -8.429 1.00 89.62 171 THR A O 1
ATOM 1317 N N . SER A 1 172 ? -13.364 -14.154 -7.678 1.00 87.50 172 SER A N 1
ATOM 1318 C CA . SER A 1 172 ? -13.694 -15.172 -8.690 1.00 87.50 172 SER A CA 1
ATOM 1319 C C . SER A 1 172 ? -13.567 -14.781 -10.179 1.00 87.50 172 SER A C 1
ATOM 1321 O O . SER A 1 172 ? -13.289 -15.684 -10.970 1.00 87.50 172 SER A O 1
ATOM 1323 N N . PRO A 1 173 ? -13.744 -13.517 -10.627 1.00 85.44 173 PRO A N 1
ATOM 1324 C CA . PRO A 1 173 ? -13.867 -13.228 -12.058 1.00 85.44 173 PRO A CA 1
ATOM 1325 C C . PRO A 1 173 ? -12.681 -13.631 -12.959 1.00 85.44 173 PRO A C 1
ATOM 1327 O O . PRO A 1 173 ? -12.944 -14.121 -14.057 1.00 85.44 173 PRO A O 1
ATOM 1330 N N . PRO A 1 174 ? -11.400 -13.499 -12.555 1.00 79.75 174 PRO A N 1
ATOM 1331 C CA . PRO A 1 174 ? -10.274 -14.000 -13.342 1.00 79.75 174 PRO A CA 1
ATOM 1332 C C . PRO A 1 174 ? -10.262 -15.529 -13.455 1.00 79.75 174 PRO A C 1
ATOM 1334 O O . PRO A 1 174 ? -9.972 -16.047 -14.526 1.00 79.75 174 PRO A O 1
ATOM 1337 N N . LEU A 1 175 ? -10.646 -16.253 -12.393 1.00 81.81 175 LEU A N 1
ATOM 1338 C CA . LEU A 1 175 ? -10.709 -17.724 -12.392 1.00 81.81 175 LEU A CA 1
ATOM 1339 C C . LEU A 1 175 ? -11.805 -18.272 -13.317 1.00 81.81 175 LEU A C 1
ATOM 1341 O O . LEU A 1 175 ? -11.702 -19.395 -13.799 1.00 81.81 175 LEU A O 1
ATOM 1345 N N . LEU A 1 176 ? -12.860 -17.486 -13.554 1.00 84.69 176 LEU A N 1
ATOM 1346 C CA . LEU A 1 176 ? -13.968 -17.832 -14.450 1.00 84.69 176 LEU A CA 1
ATOM 1347 C C . LEU A 1 176 ? -13.727 -17.395 -15.905 1.00 84.69 176 LEU A C 1
ATOM 1349 O O . LEU A 1 176 ? -14.580 -17.633 -16.756 1.00 84.69 176 LEU A O 1
ATOM 1353 N N . GLY A 1 177 ? -12.597 -16.741 -16.198 1.00 78.50 177 GLY A N 1
ATOM 1354 C CA . GLY A 1 177 ? -12.260 -16.266 -17.542 1.00 78.50 177 GLY A CA 1
ATOM 1355 C C . GLY A 1 177 ? -12.957 -14.968 -17.970 1.00 78.50 177 GLY A C 1
ATOM 1356 O O . GLY A 1 177 ? -12.854 -14.587 -19.131 1.00 78.50 177 GLY A O 1
ATOM 1357 N N . CYS A 1 178 ? -13.634 -14.253 -17.061 1.00 75.25 178 CYS A N 1
ATOM 1358 C CA . CYS A 1 178 ? -14.330 -12.995 -17.380 1.00 75.25 178 CYS A CA 1
ATOM 1359 C C . CYS A 1 178 ? -13.376 -11.829 -17.700 1.00 75.25 178 CYS A C 1
ATOM 1361 O O . CYS A 1 178 ? -13.798 -10.839 -18.291 1.00 75.25 178 CYS A O 1
ATOM 1363 N N . PHE A 1 179 ? -12.108 -11.939 -17.295 1.00 79.25 179 PHE A N 1
ATOM 1364 C CA . PHE A 1 179 ? -11.066 -10.932 -17.510 1.00 79.25 179 PHE A CA 1
ATOM 1365 C C . PHE A 1 179 ? -9.784 -11.613 -18.014 1.00 79.25 179 PHE A C 1
ATOM 1367 O O . PHE A 1 179 ? -8.892 -11.896 -17.206 1.00 79.25 179 PHE A O 1
ATOM 1374 N N . PRO A 1 180 ? -9.691 -11.940 -19.318 1.00 72.62 180 PRO A N 1
ATOM 1375 C CA . PRO A 1 180 ? -8.517 -12.603 -19.875 1.00 72.62 180 PRO A CA 1
ATOM 1376 C C . PRO A 1 180 ? -7.274 -11.713 -19.748 1.00 72.62 180 PRO A C 1
ATOM 1378 O O . PRO A 1 180 ? -7.347 -10.492 -19.879 1.00 72.62 180 PRO A O 1
ATOM 1381 N N . ARG A 1 181 ? -6.117 -12.328 -19.478 1.00 70.88 181 ARG A N 1
ATOM 1382 C CA . ARG A 1 181 ? -4.837 -11.608 -19.419 1.00 70.88 181 ARG A CA 1
ATOM 1383 C C . ARG A 1 181 ? -4.352 -11.218 -20.817 1.00 70.88 181 ARG A C 1
ATOM 1385 O O . ARG A 1 181 ? -4.731 -11.830 -21.812 1.00 70.88 181 ARG A O 1
ATOM 1392 N N . ALA A 1 182 ? -3.474 -10.217 -20.873 1.00 67.56 182 ALA A N 1
ATOM 1393 C CA . ALA A 1 182 ? -2.816 -9.798 -22.107 1.00 67.56 182 ALA A CA 1
ATOM 1394 C C . ALA A 1 182 ? -2.035 -10.956 -22.760 1.00 67.56 182 ALA A C 1
ATOM 1396 O O . ALA A 1 182 ? -1.319 -11.688 -22.080 1.00 67.56 182 ALA A O 1
ATOM 1397 N N . THR A 1 183 ? -2.148 -11.079 -24.085 1.00 60.47 183 THR A N 1
ATOM 1398 C CA . THR A 1 183 ? -1.626 -12.197 -24.895 1.00 60.47 183 THR A CA 1
ATOM 1399 C C . THR A 1 183 ? -0.093 -12.240 -24.998 1.00 60.47 183 THR A C 1
ATOM 1401 O O . THR A 1 183 ? 0.460 -13.256 -25.397 1.00 60.47 183 THR A O 1
ATOM 1404 N N . ASN A 1 184 ? 0.607 -11.156 -24.645 1.00 60.22 184 ASN A N 1
ATOM 1405 C CA . ASN A 1 184 ? 2.054 -10.993 -24.838 1.00 60.22 184 ASN A CA 1
ATOM 1406 C C . ASN A 1 184 ? 2.782 -10.821 -23.492 1.00 60.22 184 ASN A C 1
ATOM 1408 O O . ASN A 1 184 ? 3.388 -9.786 -23.216 1.00 60.22 184 ASN A O 1
ATOM 1412 N N . ARG A 1 185 ? 2.607 -11.793 -22.591 1.00 65.25 185 ARG A N 1
ATOM 1413 C CA . ARG A 1 185 ? 3.121 -11.748 -21.216 1.00 65.25 185 ARG A CA 1
ATOM 1414 C C . ARG A 1 185 ? 4.204 -12.804 -20.997 1.00 65.25 185 ARG A C 1
ATOM 1416 O O . ARG A 1 185 ? 4.083 -13.925 -21.476 1.00 65.25 185 ARG A O 1
ATOM 1423 N N . ASP A 1 186 ? 5.197 -12.463 -20.175 1.00 67.69 186 ASP A N 1
ATOM 1424 C CA . ASP A 1 186 ? 6.172 -13.413 -19.634 1.00 67.69 186 ASP A CA 1
ATOM 1425 C C . ASP A 1 186 ? 5.461 -14.509 -18.817 1.00 67.69 186 ASP A C 1
ATOM 1427 O O . ASP A 1 186 ? 5.095 -14.293 -17.657 1.00 67.69 186 ASP A O 1
ATOM 1431 N N . ILE A 1 187 ? 5.299 -15.697 -19.406 1.00 71.31 187 ILE A N 1
ATOM 1432 C CA . ILE A 1 187 ? 4.689 -16.885 -18.771 1.00 71.31 187 ILE A CA 1
ATOM 1433 C C . ILE A 1 187 ? 5.447 -17.277 -17.491 1.00 71.31 187 ILE A C 1
ATOM 1435 O O . ILE A 1 187 ? 4.867 -17.778 -16.531 1.00 71.31 187 ILE A O 1
ATOM 1439 N N . LYS A 1 188 ? 6.748 -16.968 -17.440 1.00 74.38 188 LYS A N 1
ATOM 1440 C CA . LYS A 1 188 ? 7.610 -17.230 -16.286 1.00 74.38 188 LYS A CA 1
ATOM 1441 C C . LYS A 1 188 ? 7.399 -16.273 -15.109 1.00 74.38 188 LYS A C 1
ATOM 1443 O O . LYS A 1 188 ? 7.989 -16.513 -14.069 1.00 74.38 188 LYS A O 1
ATOM 1448 N N . LYS A 1 189 ? 6.601 -15.200 -15.209 1.00 79.19 189 LYS A N 1
ATOM 1449 C CA . LYS A 1 189 ? 6.363 -14.265 -14.088 1.00 79.19 189 LYS A CA 1
ATOM 1450 C C . LYS A 1 189 ? 4.945 -14.395 -13.549 1.00 79.19 189 LYS A C 1
ATOM 1452 O O . LYS A 1 189 ? 3.981 -14.171 -14.283 1.00 79.19 189 LYS A O 1
ATOM 1457 N N . CYS A 1 190 ? 4.799 -14.633 -12.245 1.00 82.44 190 CYS A N 1
ATOM 1458 C CA . CYS A 1 190 ? 3.493 -14.619 -11.584 1.00 82.44 190 CYS A CA 1
ATOM 1459 C C . CYS A 1 190 ? 3.152 -13.231 -11.023 1.00 82.44 190 CYS A C 1
ATOM 1461 O O . CYS A 1 190 ? 3.912 -12.645 -10.259 1.00 82.44 190 CYS A O 1
ATOM 1463 N N . SER A 1 191 ? 2.006 -12.676 -11.424 1.00 78.50 191 SER A N 1
ATOM 1464 C CA . SER A 1 191 ? 1.564 -11.335 -11.020 1.00 78.50 191 SER A CA 1
ATOM 1465 C C . SER A 1 191 ? 0.058 -11.157 -11.202 1.00 78.50 191 SER A C 1
ATOM 1467 O O . SER A 1 191 ? -0.575 -11.868 -11.997 1.00 78.50 191 SER A O 1
ATOM 1469 N N . TYR A 1 192 ? -0.497 -10.178 -10.485 1.00 82.38 192 TYR A N 1
ATOM 1470 C CA . TYR A 1 192 ? -1.913 -9.818 -10.528 1.00 82.38 192 TYR A CA 1
ATOM 1471 C C . TYR A 1 192 ? -2.414 -9.538 -11.949 1.00 82.38 192 TYR A C 1
ATOM 1473 O O . TYR A 1 192 ? -1.656 -9.162 -12.847 1.00 82.38 192 TYR A O 1
ATOM 1481 N N . ASN A 1 193 ? -3.715 -9.740 -12.150 1.00 82.94 193 ASN A N 1
ATOM 1482 C CA . ASN A 1 193 ? -4.366 -9.348 -13.388 1.00 82.94 193 ASN A CA 1
ATOM 1483 C C . ASN A 1 193 ? -4.452 -7.815 -13.449 1.00 82.94 193 ASN A C 1
ATOM 1485 O O . ASN A 1 193 ? -5.055 -7.202 -12.571 1.00 82.94 193 ASN A O 1
ATOM 1489 N N . MET A 1 194 ? -3.829 -7.225 -14.468 1.00 78.19 194 MET A N 1
ATOM 1490 C CA . MET A 1 194 ? -3.733 -5.773 -14.652 1.00 78.19 194 MET A CA 1
ATOM 1491 C C . MET A 1 194 ? -4.803 -5.218 -15.595 1.00 78.19 194 MET A C 1
ATOM 1493 O O . MET A 1 194 ? -4.699 -4.070 -16.017 1.00 78.19 194 MET A O 1
ATOM 1497 N N . ASP A 1 195 ? -5.831 -6.002 -15.933 1.00 84.12 195 ASP A N 1
ATOM 1498 C CA . ASP A 1 195 ? -6.995 -5.470 -16.637 1.00 84.12 195 ASP A CA 1
ATOM 1499 C C . ASP A 1 195 ? -7.623 -4.319 -15.834 1.00 84.12 195 ASP A C 1
ATOM 1501 O O . ASP A 1 195 ? -8.000 -4.474 -14.669 1.00 84.12 195 ASP A O 1
ATOM 1505 N N . SER A 1 196 ? -7.732 -3.147 -16.461 1.00 82.56 196 SER A N 1
ATOM 1506 C CA . SER A 1 196 ? -8.190 -1.919 -15.810 1.00 82.56 196 SER A CA 1
ATOM 1507 C C . SER A 1 196 ? -9.576 -2.069 -15.174 1.00 82.56 196 SER A C 1
ATOM 1509 O O . SER A 1 196 ? -9.823 -1.528 -14.094 1.00 82.56 196 SER A O 1
ATOM 1511 N N . SER A 1 197 ? -10.477 -2.824 -15.810 1.00 85.81 197 SER A N 1
ATOM 1512 C CA . SER A 1 197 ? -11.842 -3.031 -15.316 1.00 85.81 197 SER A CA 1
ATOM 1513 C C . SER A 1 197 ? -11.851 -3.960 -14.106 1.00 85.81 197 SER A C 1
ATOM 1515 O O . SER A 1 197 ? -12.506 -3.661 -13.102 1.00 85.81 197 SER A O 1
ATOM 1517 N N . TYR A 1 198 ? -11.079 -5.050 -14.160 1.00 87.38 198 TYR A N 1
ATOM 1518 C CA . TYR A 1 198 ? -10.905 -5.955 -13.027 1.00 87.38 198 TYR A CA 1
ATOM 1519 C C . TYR A 1 198 ? -10.262 -5.257 -11.828 1.00 87.38 198 TYR A C 1
ATOM 1521 O O . TYR A 1 198 ? -10.717 -5.425 -10.693 1.00 87.38 198 TYR A O 1
ATOM 1529 N N . VAL A 1 199 ? -9.229 -4.446 -12.054 1.00 86.44 199 VAL A N 1
ATOM 1530 C CA . VAL A 1 199 ? -8.541 -3.718 -10.984 1.00 86.44 199 VAL A CA 1
ATOM 1531 C C . VAL A 1 199 ? -9.484 -2.733 -10.297 1.00 86.44 199 VAL A C 1
ATOM 1533 O O . VAL A 1 199 ? -9.560 -2.736 -9.068 1.00 86.44 199 VAL A O 1
ATOM 1536 N N . ILE A 1 200 ? -10.264 -1.946 -11.050 1.00 88.12 200 ILE A N 1
ATOM 1537 C CA . ILE A 1 200 ? -11.272 -1.048 -10.460 1.00 88.12 200 ILE A CA 1
ATOM 1538 C C . ILE A 1 200 ? -12.289 -1.855 -9.648 1.00 88.12 200 ILE A C 1
ATOM 1540 O O . ILE A 1 200 ? -12.531 -1.543 -8.481 1.00 88.12 200 ILE A O 1
ATOM 1544 N N . PHE A 1 201 ? -12.875 -2.899 -10.240 1.00 90.62 201 PHE A N 1
ATOM 1545 C CA . PHE A 1 201 ? -13.886 -3.725 -9.579 1.00 90.62 201 PHE A CA 1
ATOM 1546 C C . PHE A 1 201 ? -13.360 -4.334 -8.271 1.00 90.62 201 PHE A C 1
ATOM 1548 O O . PHE A 1 201 ? -13.971 -4.172 -7.209 1.00 90.62 201 PHE A O 1
ATOM 1555 N N . SER A 1 202 ? -12.196 -4.982 -8.338 1.00 89.31 202 SER A N 1
ATOM 1556 C CA . SER A 1 202 ? -11.578 -5.661 -7.202 1.00 89.31 202 SER A CA 1
ATOM 1557 C C . SER A 1 202 ? -11.128 -4.677 -6.124 1.00 89.31 202 SER A C 1
ATOM 1559 O O . SER A 1 202 ? -11.432 -4.901 -4.955 1.00 89.31 202 SER A O 1
ATOM 1561 N N . ALA A 1 203 ? -10.496 -3.551 -6.471 1.00 88.00 203 ALA A N 1
ATOM 1562 C CA . ALA A 1 203 ? -10.069 -2.538 -5.504 1.00 88.00 203 ALA A CA 1
ATOM 1563 C C . ALA A 1 203 ? -11.260 -1.865 -4.798 1.00 88.00 203 ALA A C 1
ATOM 1565 O O . ALA A 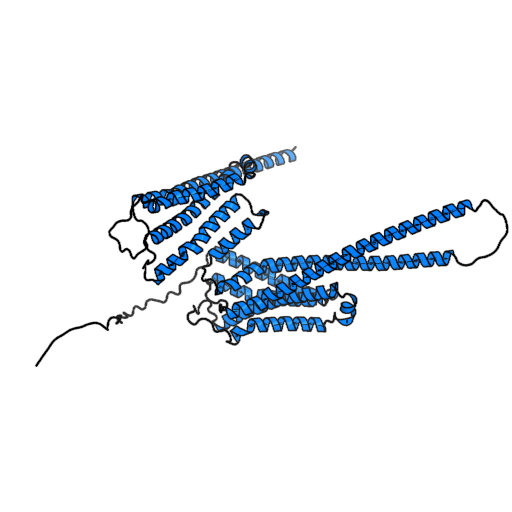1 203 ? -11.243 -1.677 -3.575 1.00 88.00 203 ALA A O 1
ATOM 1566 N N . MET A 1 204 ? -12.317 -1.520 -5.545 1.00 91.56 204 MET A N 1
ATOM 1567 C CA . MET A 1 204 ? -13.521 -0.909 -4.976 1.00 91.56 204 MET A CA 1
ATOM 1568 C C . MET A 1 204 ? -14.237 -1.864 -4.022 1.00 91.56 204 MET A C 1
ATOM 1570 O O . MET A 1 204 ? -14.569 -1.467 -2.902 1.00 91.56 204 MET A O 1
ATOM 1574 N N . GLY A 1 205 ? -14.442 -3.115 -4.444 1.00 89.56 205 GLY A N 1
ATOM 1575 C CA . GLY A 1 205 ? -15.129 -4.131 -3.651 1.00 89.56 205 GLY A CA 1
ATOM 1576 C C . GLY A 1 205 ? -14.345 -4.577 -2.417 1.00 89.56 205 GLY A C 1
ATOM 1577 O O . GLY A 1 205 ? -14.932 -4.742 -1.348 1.00 89.56 205 GLY A O 1
ATOM 1578 N N . SER A 1 206 ? -13.026 -4.743 -2.542 1.00 89.31 206 SER A N 1
ATOM 1579 C CA . SER A 1 206 ? -12.187 -5.279 -1.462 1.00 89.31 206 SER A CA 1
ATOM 1580 C C . SER A 1 206 ? -11.796 -4.242 -0.413 1.00 89.31 206 SER A C 1
ATOM 1582 O O . SER A 1 206 ? -11.731 -4.585 0.766 1.00 89.31 206 SER A O 1
ATOM 1584 N N . PHE A 1 207 ? -11.570 -2.979 -0.799 1.00 87.25 207 PHE A N 1
ATOM 1585 C CA . PHE A 1 207 ? -10.970 -1.991 0.100 1.00 87.25 207 PHE A CA 1
ATOM 1586 C C . PHE A 1 207 ? -11.708 -0.658 0.178 1.00 87.25 207 PHE A C 1
ATOM 1588 O O . PHE A 1 207 ? -12.093 -0.254 1.277 1.00 87.25 207 PHE A O 1
ATOM 1595 N N . PHE A 1 208 ? -11.932 0.041 -0.939 1.00 88.38 208 PHE A N 1
ATOM 1596 C CA . PHE A 1 208 ? -12.449 1.416 -0.880 1.00 88.38 208 PHE A CA 1
ATOM 1597 C C . PHE A 1 208 ? -13.887 1.486 -0.349 1.00 88.38 208 PHE A C 1
ATOM 1599 O O . PHE A 1 208 ? -14.166 2.298 0.537 1.00 88.38 208 PHE A O 1
ATOM 1606 N N . LEU A 1 209 ? -14.794 0.613 -0.805 1.00 92.69 209 LEU A N 1
ATOM 1607 C CA . LEU A 1 209 ? -16.162 0.566 -0.275 1.00 92.69 209 LEU A CA 1
ATOM 1608 C C . LEU A 1 209 ? -16.194 0.121 1.201 1.00 92.69 209 LEU A C 1
ATOM 1610 O O . LEU A 1 209 ? -16.784 0.844 2.014 1.00 92.69 209 LEU A O 1
ATOM 1614 N N . PRO A 1 210 ? -15.532 -0.983 1.613 1.00 90.81 210 PRO A N 1
ATOM 1615 C CA . PRO A 1 210 ? -15.439 -1.350 3.028 1.00 90.81 210 PRO A CA 1
ATOM 1616 C C . PRO A 1 210 ? -14.838 -0.253 3.913 1.00 90.81 210 PRO A C 1
ATOM 1618 O O . PRO A 1 210 ? -15.333 -0.021 5.018 1.00 90.81 210 PRO A O 1
ATOM 1621 N N . MET A 1 211 ? -13.812 0.457 3.435 1.00 86.88 211 MET A N 1
ATOM 1622 C CA . MET A 1 211 ? -13.190 1.575 4.145 1.00 86.88 211 MET A CA 1
ATOM 1623 C C . MET A 1 211 ? -14.174 2.726 4.355 1.00 86.88 211 MET A C 1
ATOM 1625 O O . MET A 1 211 ? -14.302 3.208 5.481 1.00 86.88 211 MET A O 1
ATOM 1629 N N . LEU A 1 212 ? -14.912 3.139 3.320 1.00 89.62 212 LEU A N 1
ATOM 1630 C CA . LEU A 1 212 ? -15.933 4.184 3.444 1.00 89.62 212 LEU A CA 1
ATOM 1631 C C . LEU A 1 212 ? -17.016 3.798 4.458 1.00 89.62 212 LEU A C 1
ATOM 1633 O O . LEU A 1 212 ? -17.395 4.622 5.295 1.00 89.62 212 LEU A O 1
ATOM 1637 N N . VAL A 1 213 ? -17.463 2.538 4.447 1.00 91.31 213 VAL A N 1
ATOM 1638 C CA . VAL A 1 213 ? -18.413 2.021 5.445 1.00 91.31 213 VAL A CA 1
ATOM 1639 C C . VAL A 1 213 ? -17.819 2.096 6.851 1.00 91.31 213 VAL A C 1
ATOM 1641 O O . VAL A 1 213 ? -18.477 2.605 7.759 1.00 91.31 213 VAL A O 1
ATOM 1644 N N . MET A 1 214 ? -16.576 1.648 7.050 1.00 86.56 214 MET A N 1
ATOM 1645 C CA . MET A 1 214 ? -15.904 1.727 8.351 1.00 86.56 214 MET A CA 1
ATOM 1646 C C . MET A 1 214 ? -15.775 3.176 8.835 1.00 86.56 214 MET A C 1
ATOM 1648 O O . MET A 1 214 ? -16.155 3.474 9.967 1.00 86.56 214 MET A O 1
ATOM 1652 N N . LEU A 1 215 ? -15.309 4.095 7.985 1.00 85.88 215 LEU A N 1
ATOM 1653 C CA . LEU A 1 215 ? -15.164 5.515 8.319 1.00 85.88 215 LEU A CA 1
ATOM 1654 C C . LEU A 1 215 ? -16.507 6.149 8.690 1.00 85.88 215 LEU A C 1
ATOM 1656 O O . LEU A 1 215 ? -16.604 6.825 9.718 1.00 85.88 215 LEU A O 1
ATOM 1660 N N . TYR A 1 216 ? -17.557 5.884 7.909 1.00 89.44 216 TYR A N 1
ATOM 1661 C CA . TYR A 1 216 ? -18.910 6.337 8.220 1.00 89.44 216 TYR A CA 1
ATOM 1662 C C . TYR A 1 216 ? -19.365 5.808 9.582 1.00 89.44 216 TYR A C 1
ATOM 1664 O O . TYR A 1 216 ? -19.792 6.575 10.451 1.00 89.44 216 TYR A O 1
ATOM 1672 N N . VAL A 1 217 ? -19.230 4.501 9.802 1.00 87.50 217 VAL A N 1
ATOM 1673 C CA . VAL A 1 217 ? -19.652 3.841 11.033 1.00 87.50 217 VAL A CA 1
ATOM 1674 C C . VAL A 1 217 ? -18.906 4.402 12.251 1.00 87.50 217 VAL A C 1
ATOM 1676 O O . VAL A 1 217 ? -19.554 4.793 13.224 1.00 87.50 217 VAL A O 1
ATOM 1679 N N . TYR A 1 218 ? -17.578 4.523 12.209 1.00 81.81 218 TYR A N 1
ATOM 1680 C CA . TYR A 1 218 ? -16.791 5.083 13.315 1.00 81.81 218 TYR A CA 1
ATOM 1681 C C . TYR A 1 218 ? -17.028 6.576 13.530 1.00 81.81 218 TYR A C 1
ATOM 1683 O O . TYR A 1 218 ? -17.053 7.026 14.682 1.00 81.81 218 TYR A O 1
ATOM 1691 N N . GLY A 1 219 ? -17.274 7.338 12.461 1.00 84.06 219 GLY A N 1
ATOM 1692 C CA . GLY A 1 219 ? -17.722 8.724 12.557 1.00 84.06 219 GLY A CA 1
ATOM 1693 C C . GLY A 1 219 ? -19.030 8.817 13.343 1.00 84.06 219 GLY A C 1
ATOM 1694 O O . GLY A 1 219 ? -19.127 9.555 14.325 1.00 84.06 219 GLY A O 1
ATOM 1695 N N . ARG A 1 220 ? -20.014 7.973 13.005 1.00 85.44 220 ARG A N 1
ATOM 1696 C CA . ARG A 1 220 ? -21.291 7.903 13.729 1.00 85.44 220 ARG A CA 1
ATOM 1697 C C . ARG A 1 220 ? -21.128 7.428 15.172 1.00 85.44 220 ARG A C 1
ATOM 1699 O O . ARG A 1 220 ? -21.758 8.015 16.051 1.00 85.44 220 ARG A O 1
ATOM 1706 N N . ILE A 1 221 ? -20.296 6.416 15.436 1.00 82.88 221 ILE A N 1
ATOM 1707 C CA . ILE A 1 221 ? -19.979 5.962 16.802 1.00 82.88 221 ILE A CA 1
ATOM 1708 C C . ILE A 1 221 ? -19.426 7.138 17.616 1.00 82.88 221 ILE A C 1
ATOM 1710 O O . ILE A 1 221 ? -19.940 7.427 18.694 1.00 82.88 221 ILE A O 1
ATOM 1714 N N . SER A 1 222 ? -18.447 7.865 17.077 1.00 79.31 222 SER A N 1
ATOM 1715 C CA . SER A 1 222 ? -17.810 9.002 17.752 1.00 79.31 222 SER A CA 1
ATOM 1716 C C . SER A 1 222 ? -18.804 10.127 18.049 1.00 79.31 222 SER A C 1
ATOM 1718 O O . SER A 1 222 ? -18.841 10.636 19.170 1.00 79.31 222 SER A O 1
ATOM 1720 N N . CYS A 1 223 ? -19.686 10.461 17.100 1.00 82.06 223 CYS A N 1
ATOM 1721 C CA . CYS A 1 223 ? -20.754 11.439 17.320 1.00 82.06 223 CYS A CA 1
ATOM 1722 C C . CYS A 1 223 ? -21.726 11.006 18.429 1.00 82.06 223 CYS A C 1
ATOM 1724 O O . CYS A 1 223 ? -22.087 11.815 19.286 1.00 82.06 223 CYS A O 1
ATOM 1726 N N . VAL A 1 224 ? -22.147 9.736 18.437 1.00 80.56 224 VAL A N 1
ATOM 1727 C CA . VAL A 1 224 ? -23.063 9.193 19.456 1.00 80.56 224 VAL A CA 1
ATOM 1728 C C . VAL A 1 224 ? -22.412 9.220 20.837 1.00 80.56 224 VAL A C 1
ATOM 1730 O O . VAL A 1 224 ? -23.054 9.618 21.809 1.00 80.56 224 VAL A O 1
ATOM 1733 N N . ILE A 1 225 ? -21.132 8.859 20.926 1.00 72.50 225 ILE A N 1
ATOM 1734 C CA . ILE A 1 225 ? -20.356 8.913 22.167 1.00 72.50 225 ILE A CA 1
ATOM 1735 C C . ILE A 1 225 ? -20.240 10.355 22.673 1.00 72.50 225 ILE A C 1
ATOM 1737 O O . ILE A 1 225 ? -20.565 10.616 23.831 1.00 72.50 225 ILE A O 1
ATOM 1741 N N . ALA A 1 226 ? -19.867 11.301 21.806 1.00 76.38 226 ALA A N 1
ATOM 1742 C CA . ALA A 1 226 ? -19.772 12.718 22.158 1.00 76.38 226 ALA A CA 1
ATOM 1743 C C . ALA A 1 226 ? -21.124 13.285 22.623 1.00 76.38 226 ALA A C 1
ATOM 1745 O O . ALA A 1 226 ? -21.196 14.026 23.602 1.00 76.38 226 ALA A O 1
ATOM 1746 N N . SER A 1 227 ? -22.222 12.895 21.967 1.00 78.94 227 SER A N 1
ATOM 1747 C CA . SER A 1 227 ? -23.568 13.288 22.387 1.00 78.94 227 SER A CA 1
ATOM 1748 C C . SER A 1 227 ? -23.941 12.725 23.759 1.00 78.94 227 SER A C 1
ATOM 1750 O O . SER A 1 227 ? -24.557 13.432 24.554 1.00 78.94 227 SER A O 1
ATOM 1752 N N . ARG A 1 228 ? -23.582 11.470 24.056 1.00 70.00 228 ARG A N 1
ATOM 1753 C CA . ARG A 1 228 ? -23.852 10.856 25.365 1.00 70.00 228 ARG A CA 1
ATOM 1754 C C . ARG A 1 228 ? -23.015 11.478 26.475 1.00 70.00 228 ARG A C 1
ATOM 1756 O O . ARG A 1 228 ? -23.557 11.691 27.552 1.00 70.00 228 ARG A O 1
ATOM 1763 N N . HIS A 1 229 ? -21.753 11.818 26.209 1.00 69.69 229 HIS A N 1
ATOM 1764 C CA . HIS A 1 229 ? -20.904 12.518 27.176 1.00 69.69 229 HIS A CA 1
ATOM 1765 C C . HIS A 1 229 ? -21.511 13.871 27.566 1.00 69.69 229 HIS A C 1
ATOM 1767 O O . HIS A 1 229 ? -21.729 14.127 28.745 1.00 69.69 229 HIS A O 1
ATOM 1773 N N . ARG A 1 230 ? -21.927 14.670 26.571 1.00 74.50 230 ARG A N 1
ATOM 1774 C CA . ARG A 1 230 ? -22.607 15.955 26.804 1.00 74.50 230 ARG A CA 1
ATOM 1775 C C . ARG A 1 230 ? -23.928 15.807 27.563 1.00 74.50 230 ARG A C 1
ATOM 1777 O O . ARG A 1 230 ? -24.258 16.644 28.395 1.00 74.50 230 ARG A O 1
ATOM 1784 N N . ASN A 1 231 ? -24.706 14.757 27.292 1.00 74.50 231 ASN A N 1
ATOM 1785 C CA . ASN A 1 231 ? -25.955 14.512 28.021 1.00 74.50 231 ASN A CA 1
ATOM 1786 C C . ASN A 1 231 ? -25.700 14.074 29.471 1.00 74.50 231 ASN A C 1
ATOM 1788 O O . ASN A 1 231 ? -26.437 14.486 30.363 1.00 74.50 231 ASN A O 1
ATOM 1792 N N . LEU A 1 232 ? -24.660 13.273 29.722 1.00 69.12 232 LEU A N 1
ATOM 1793 C CA . LEU A 1 232 ? -24.252 12.884 31.074 1.00 69.12 232 LEU A CA 1
ATOM 1794 C C . LEU A 1 232 ? -23.752 14.087 31.882 1.00 69.12 232 LEU A C 1
ATOM 1796 O O . LEU A 1 232 ? -24.147 14.229 33.034 1.00 69.12 232 LEU A O 1
ATOM 1800 N N . GLU A 1 233 ? -22.977 14.988 31.274 1.00 68.94 233 GLU A N 1
ATOM 1801 C CA . GLU A 1 233 ? -22.573 16.259 31.895 1.00 68.94 233 GLU A CA 1
ATOM 1802 C C . GLU A 1 233 ? -23.791 17.108 32.275 1.00 68.94 233 GLU A C 1
ATOM 1804 O O . GLU A 1 233 ? -23.926 17.490 33.434 1.00 68.94 233 GLU A O 1
ATOM 1809 N N . LYS A 1 234 ? -24.747 17.291 31.354 1.00 71.00 234 LYS A N 1
ATOM 1810 C CA . LYS A 1 234 ? -26.001 18.015 31.635 1.00 71.00 234 LYS A CA 1
ATOM 1811 C C . LYS A 1 234 ? -26.830 17.376 32.750 1.00 71.00 234 LYS A C 1
ATOM 1813 O O . LYS A 1 234 ? -27.435 18.083 33.551 1.00 71.00 234 LYS A O 1
ATOM 1818 N N . THR A 1 235 ? -26.886 16.043 32.799 1.00 68.50 235 THR A N 1
ATOM 1819 C CA . THR A 1 235 ? -27.649 15.322 33.832 1.00 68.50 235 THR A CA 1
ATOM 1820 C C . THR A 1 235 ? -26.972 15.465 35.196 1.00 68.50 235 THR A C 1
ATOM 1822 O O . THR A 1 235 ? -27.652 15.756 36.176 1.00 68.50 235 THR A O 1
ATOM 1825 N N . ASN A 1 236 ? -25.639 15.361 35.252 1.00 63.16 236 ASN A N 1
ATOM 1826 C CA . ASN A 1 236 ? -24.855 15.565 36.473 1.00 63.16 236 ASN A CA 1
ATOM 1827 C C . ASN A 1 236 ? -24.928 17.016 36.973 1.00 63.16 236 ASN A C 1
ATOM 1829 O O . ASN A 1 236 ? -25.069 17.247 38.173 1.00 63.16 236 ASN A O 1
ATOM 1833 N N . GLU A 1 237 ? -24.878 18.006 36.079 1.00 62.97 237 GLU A N 1
ATOM 1834 C CA . GLU A 1 237 ? -25.092 19.414 36.434 1.00 62.97 237 GLU A CA 1
ATOM 1835 C C . GLU A 1 237 ? -26.512 19.649 36.961 1.00 62.97 237 GLU A C 1
ATOM 1837 O O . GLU A 1 237 ? -26.687 20.262 38.016 1.00 62.97 237 GLU A O 1
ATOM 1842 N N . GLY A 1 238 ? -27.531 19.102 36.290 1.00 62.88 238 GLY A N 1
ATOM 1843 C CA . GLY A 1 238 ? -28.926 19.188 36.725 1.00 62.88 238 GLY A CA 1
ATOM 1844 C C . GLY A 1 238 ? -29.177 18.528 38.086 1.00 62.88 238 GLY A C 1
ATOM 1845 O O . GLY A 1 238 ? -29.878 19.095 38.929 1.00 62.88 238 GLY A O 1
ATOM 1846 N N . GLU A 1 239 ? -28.574 17.366 38.344 1.00 62.03 239 GLU A N 1
ATOM 1847 C CA . GLU A 1 239 ? -28.640 16.682 39.641 1.00 62.03 239 GLU A CA 1
ATOM 1848 C C . GLU A 1 239 ? -27.895 17.439 40.744 1.00 62.03 239 GLU A C 1
ATOM 1850 O O . GLU A 1 239 ? -28.412 17.542 41.860 1.00 62.03 239 GLU A O 1
ATOM 1855 N N . ASN A 1 240 ? -26.740 18.040 40.445 1.00 56.09 240 ASN A N 1
ATOM 1856 C CA . ASN A 1 240 ? -26.000 18.878 41.391 1.00 56.09 240 ASN A CA 1
ATOM 1857 C C . ASN A 1 240 ? -26.776 20.153 41.756 1.00 56.09 240 ASN A C 1
ATOM 1859 O O . ASN A 1 240 ? -26.852 20.518 42.932 1.00 56.09 240 ASN A O 1
ATOM 1863 N N . VAL A 1 241 ? -27.421 20.802 40.780 1.00 62.50 241 VAL A N 1
ATOM 1864 C CA . VAL A 1 241 ? -28.280 21.978 41.008 1.00 62.50 241 VAL A CA 1
ATOM 1865 C C . VAL A 1 241 ? -29.529 21.602 41.813 1.00 62.50 241 VAL A C 1
ATOM 1867 O O . VAL A 1 241 ? -29.892 22.307 42.759 1.00 62.50 241 VAL A O 1
ATOM 1870 N N . ARG A 1 242 ? -30.174 20.471 41.495 1.00 61.56 242 ARG A N 1
ATOM 1871 C CA . ARG A 1 242 ? -31.353 19.977 42.227 1.00 61.56 242 ARG A CA 1
ATOM 1872 C C . ARG A 1 242 ? -31.009 19.571 43.661 1.00 61.56 242 ARG A C 1
ATOM 1874 O O . ARG A 1 242 ? -31.786 19.859 44.571 1.00 61.56 242 ARG A O 1
ATOM 1881 N N . SER A 1 243 ? -29.843 18.960 43.868 1.00 56.72 243 SER A N 1
ATOM 1882 C CA . SER A 1 243 ? -29.327 18.603 45.194 1.00 56.72 243 SER A CA 1
ATOM 1883 C C . SER A 1 243 ? -28.989 19.848 46.018 1.00 56.72 243 SER A C 1
ATOM 1885 O O . SER A 1 243 ? -29.418 19.939 47.165 1.00 56.72 243 SER A O 1
ATOM 1887 N N . ARG A 1 244 ? -28.339 20.866 45.424 1.00 55.00 244 ARG A N 1
ATOM 1888 C CA . ARG A 1 244 ? -28.126 22.169 46.085 1.00 55.00 244 ARG A CA 1
ATOM 1889 C C . ARG A 1 244 ? -29.438 22.834 46.490 1.00 55.00 244 ARG A C 1
ATOM 1891 O O . ARG A 1 244 ? -29.555 23.257 47.633 1.00 55.00 244 ARG A O 1
ATOM 1898 N N . ARG A 1 245 ? -30.436 22.892 45.597 1.00 55.22 245 ARG A N 1
ATOM 1899 C CA . ARG A 1 245 ? -31.753 23.474 45.921 1.00 55.22 245 ARG A CA 1
ATOM 1900 C C . ARG A 1 245 ? -32.437 22.755 47.079 1.00 55.22 245 ARG A C 1
ATOM 1902 O O . ARG A 1 245 ? -32.988 23.431 47.940 1.00 55.22 245 ARG A O 1
ATOM 1909 N N . LYS A 1 246 ? -32.394 21.419 47.128 1.00 56.34 246 LYS A N 1
ATOM 1910 C CA . LYS A 1 246 ? -32.960 20.656 48.253 1.00 56.34 246 LYS A CA 1
ATOM 1911 C C . LYS A 1 246 ? -32.278 20.999 49.579 1.00 56.34 246 LYS A C 1
ATOM 1913 O O . LYS A 1 246 ? -32.983 21.299 50.533 1.00 56.34 246 LYS A O 1
ATOM 1918 N N . ILE A 1 247 ? -30.945 21.073 49.604 1.00 58.44 247 ILE A N 1
ATOM 1919 C CA . ILE A 1 247 ? -30.179 21.467 50.800 1.00 58.44 247 ILE A CA 1
ATOM 1920 C C . ILE A 1 247 ? -30.535 22.896 51.237 1.00 58.44 247 ILE A C 1
ATOM 1922 O O . ILE A 1 247 ? -30.727 23.154 52.421 1.00 58.44 247 ILE A O 1
ATOM 1926 N N . THR A 1 248 ? -30.668 23.841 50.300 1.00 56.47 248 THR A N 1
ATOM 1927 C CA . THR A 1 248 ? -31.068 25.222 50.620 1.00 56.47 248 THR A CA 1
ATOM 1928 C C . THR A 1 248 ? -32.495 25.300 51.174 1.00 56.47 248 THR A C 1
ATOM 1930 O O . THR A 1 248 ? -32.738 26.047 52.119 1.00 56.47 248 THR A O 1
ATOM 1933 N N . ILE A 1 249 ? -33.432 24.519 50.626 1.00 59.72 249 ILE A N 1
ATOM 1934 C CA . ILE A 1 249 ? -34.828 24.473 51.087 1.00 59.72 249 ILE A CA 1
ATOM 1935 C C . ILE A 1 249 ? -34.928 23.827 52.475 1.00 59.72 249 ILE A C 1
ATOM 1937 O O . ILE A 1 249 ? -35.617 24.369 53.335 1.00 59.72 249 ILE A O 1
ATOM 1941 N N . GLU A 1 250 ? -34.221 22.722 52.729 1.00 57.88 250 GLU A N 1
ATOM 1942 C CA . GLU A 1 250 ? -34.170 22.084 54.054 1.00 57.88 250 GLU A CA 1
ATOM 1943 C C . GLU A 1 250 ? -33.539 23.004 55.103 1.00 57.88 250 GLU A C 1
ATOM 1945 O O . GLU A 1 250 ? -34.082 23.152 56.197 1.00 57.88 250 GLU A O 1
ATOM 1950 N N . ARG A 1 251 ? -32.463 23.719 54.752 1.00 51.31 251 ARG A N 1
ATOM 1951 C CA . ARG A 1 251 ? -31.838 24.713 55.637 1.00 51.31 251 ARG A CA 1
ATOM 1952 C C . ARG A 1 251 ? -32.780 25.886 55.932 1.00 51.31 251 ARG A C 1
ATOM 1954 O O . ARG A 1 251 ? -32.863 26.330 57.070 1.00 51.31 251 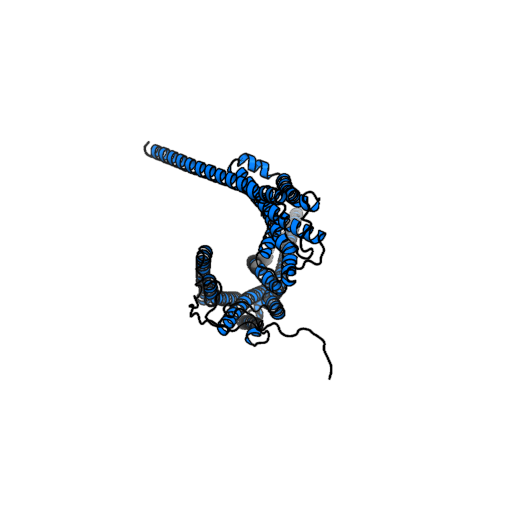ARG A O 1
ATOM 1961 N N . GLY A 1 252 ? -33.546 26.342 54.938 1.00 52.97 252 GLY A N 1
ATOM 1962 C CA . GLY A 1 252 ? -34.588 27.357 55.121 1.00 52.97 252 GLY A CA 1
ATOM 1963 C C . GLY A 1 252 ? -35.759 26.882 55.990 1.00 52.97 252 GLY A C 1
ATOM 1964 O O . GLY A 1 252 ? -36.286 27.664 56.777 1.00 52.97 252 GLY A O 1
ATOM 1965 N N . ARG A 1 253 ? -36.143 25.600 55.895 1.00 57.12 253 ARG A N 1
ATOM 1966 C CA . ARG A 1 253 ? -37.174 24.977 56.745 1.00 57.12 253 ARG A CA 1
ATOM 1967 C C . ARG A 1 253 ? -36.704 24.808 58.190 1.00 57.12 253 ARG A C 1
ATOM 1969 O O . ARG A 1 253 ? -37.469 25.123 59.090 1.00 57.12 253 ARG A O 1
ATOM 1976 N N . SER A 1 254 ? -35.452 24.402 58.404 1.00 51.91 254 SER A N 1
ATOM 1977 C CA . SER A 1 254 ? -34.830 24.299 59.732 1.00 51.91 254 SER A CA 1
ATOM 1978 C C . SER A 1 254 ? -34.733 25.665 60.430 1.00 51.91 254 SER A C 1
ATOM 1980 O O . SER A 1 254 ? -35.117 25.781 61.589 1.00 51.91 254 SER A O 1
ATOM 1982 N N . ILE A 1 255 ? -34.368 26.732 59.706 1.00 53.50 255 ILE A N 1
ATOM 1983 C CA . ILE A 1 255 ? -34.364 28.107 60.245 1.00 53.50 255 ILE A CA 1
ATOM 1984 C C . ILE A 1 255 ? -35.789 28.599 60.576 1.00 53.50 255 ILE A C 1
ATOM 1986 O O . ILE A 1 255 ? -35.979 29.338 61.539 1.00 53.50 255 ILE A O 1
ATOM 1990 N N . LYS A 1 256 ? -36.810 28.191 59.806 1.00 50.69 256 LYS A N 1
ATOM 1991 C CA . LYS A 1 256 ? -38.222 28.531 60.081 1.00 50.69 256 LYS A CA 1
ATOM 1992 C C . LYS A 1 256 ? -38.802 27.745 61.265 1.00 50.69 256 LYS A C 1
ATOM 1994 O O . LYS A 1 256 ? -39.552 28.324 62.046 1.00 50.69 256 LYS A O 1
ATOM 1999 N N . ALA A 1 257 ? -38.427 26.474 61.413 1.00 51.41 257 ALA A N 1
ATOM 2000 C CA . ALA A 1 257 ? -38.795 25.631 62.551 1.00 51.41 257 ALA A CA 1
ATOM 2001 C C . ALA A 1 257 ? -38.177 26.161 63.855 1.00 51.41 257 ALA A C 1
ATOM 2003 O O . ALA A 1 257 ? -38.869 26.305 64.851 1.00 51.41 257 ALA A O 1
ATOM 2004 N N . GLN A 1 258 ? -36.920 26.612 63.818 1.00 46.69 258 GLN A N 1
ATOM 2005 C CA . GLN A 1 258 ? -36.262 27.207 64.986 1.00 46.69 258 GLN A CA 1
ATOM 2006 C C . GLN A 1 258 ? -36.836 28.583 65.383 1.00 46.69 258 GLN A C 1
ATOM 2008 O O . GLN A 1 258 ? -36.649 29.033 66.508 1.00 46.69 258 GLN A O 1
ATOM 2013 N N . ARG A 1 259 ? -37.561 29.262 64.479 1.00 44.75 259 ARG A N 1
ATOM 2014 C CA . ARG A 1 259 ? -38.233 30.546 64.755 1.00 44.75 259 ARG A CA 1
ATOM 2015 C C . ARG A 1 259 ? -39.665 30.391 65.281 1.00 44.75 259 ARG A C 1
ATOM 2017 O O . ARG A 1 259 ? -40.253 31.384 65.688 1.00 44.75 259 ARG A O 1
ATOM 2024 N N . THR A 1 260 ? -40.229 29.184 65.243 1.00 45.28 260 THR A N 1
ATOM 2025 C CA . THR A 1 260 ? -41.606 28.905 65.694 1.00 45.28 260 THR A CA 1
ATOM 2026 C C . THR A 1 260 ? -41.674 28.235 67.068 1.00 45.28 260 THR A C 1
ATOM 2028 O O . THR A 1 260 ? -42.765 28.067 67.589 1.00 45.28 260 THR A O 1
ATOM 2031 N N . ASP A 1 261 ? -40.531 27.971 67.705 1.00 42.91 261 ASP A N 1
ATOM 2032 C CA . ASP A 1 261 ? -40.433 27.233 68.976 1.00 42.91 261 ASP A CA 1
ATOM 2033 C C . ASP A 1 261 ? -40.409 28.133 70.235 1.00 42.91 261 ASP A C 1
ATOM 2035 O O . ASP A 1 261 ? -39.871 27.769 71.274 1.00 42.91 261 ASP A O 1
ATOM 2039 N N . TYR A 1 262 ? -40.964 29.349 70.144 1.00 41.75 262 TYR A N 1
ATOM 2040 C CA . TYR A 1 262 ? -41.118 30.266 71.291 1.00 41.75 262 TYR A CA 1
ATOM 2041 C C . TYR A 1 262 ? -42.577 30.575 71.644 1.00 41.75 262 TYR A C 1
ATOM 2043 O O . TYR A 1 262 ? -42.844 31.488 72.426 1.00 41.75 262 TYR A O 1
ATOM 2051 N N . ALA A 1 263 ? -43.526 29.811 71.107 1.00 43.78 263 ALA A N 1
ATOM 2052 C CA . ALA A 1 263 ? -44.913 29.895 71.528 1.00 43.78 263 ALA A CA 1
ATOM 2053 C C . ALA A 1 263 ? -45.518 28.495 71.672 1.00 43.78 263 ALA A C 1
ATOM 2055 O O . ALA A 1 263 ? -45.720 27.789 70.691 1.00 43.78 263 ALA A O 1
ATOM 2056 N N . GLU A 1 264 ? -45.868 28.206 72.925 1.00 35.03 264 GLU A N 1
ATOM 2057 C CA . GLU A 1 264 ? -46.924 27.297 73.376 1.00 35.03 264 GLU A CA 1
ATOM 2058 C C . GLU A 1 264 ? -46.534 25.870 73.814 1.00 35.03 264 GLU A C 1
ATOM 2060 O O . GLU A 1 264 ? -46.005 25.041 73.081 1.00 35.03 264 GLU A O 1
ATOM 2065 N N . SER A 1 265 ? -46.826 25.636 75.096 1.00 39.28 265 SER A N 1
ATOM 2066 C CA . SER A 1 265 ? -46.660 24.425 75.897 1.00 39.28 265 SER A CA 1
ATOM 2067 C C . SER A 1 265 ? -47.917 23.552 75.798 1.00 39.28 265 SER A C 1
ATOM 2069 O O . SER A 1 265 ? -49.018 24.095 75.865 1.00 39.28 265 SER A O 1
ATOM 2071 N N . GLY A 1 266 ? -47.781 22.217 75.730 1.00 31.31 266 GLY A N 1
ATOM 2072 C CA . GLY A 1 266 ? -48.894 21.297 76.024 1.00 31.31 266 GLY A CA 1
ATOM 2073 C C . GLY A 1 266 ? -48.873 19.900 75.373 1.00 31.31 266 GLY A C 1
ATOM 2074 O O . GLY A 1 266 ? -49.083 19.769 74.177 1.00 31.31 266 GLY A O 1
ATOM 2075 N N . MET A 1 267 ? -48.694 18.873 76.219 1.00 33.03 267 MET A N 1
ATOM 2076 C CA . MET A 1 267 ? -49.292 17.513 76.250 1.00 33.03 267 MET A CA 1
ATOM 2077 C C . MET A 1 267 ? -49.446 16.619 74.976 1.00 33.03 267 MET A C 1
ATOM 2079 O O . MET A 1 267 ? -50.242 16.888 74.088 1.00 33.03 267 MET A O 1
ATOM 2083 N N . THR A 1 268 ? -48.754 15.462 75.018 1.00 38.06 268 THR A N 1
ATOM 2084 C CA . THR A 1 268 ? -48.999 14.084 74.481 1.00 38.06 268 THR A CA 1
ATOM 2085 C C . THR A 1 268 ? -49.878 13.809 73.241 1.00 38.06 268 THR A C 1
ATOM 2087 O O . THR A 1 268 ? -51.060 14.130 73.259 1.00 38.06 268 THR A O 1
ATOM 2090 N N . CYS A 1 269 ? -49.387 12.995 72.282 1.00 28.62 269 CYS A N 1
ATOM 2091 C CA . CYS A 1 269 ? -49.773 11.578 72.013 1.00 28.62 269 CYS A CA 1
ATOM 2092 C C . CYS A 1 269 ? -49.177 11.028 70.684 1.00 28.62 269 CYS A C 1
ATOM 2094 O O . CYS A 1 269 ? -48.797 11.792 69.798 1.00 28.62 269 CYS A O 1
ATOM 2096 N N . ASP A 1 270 ? -49.056 9.694 70.604 1.00 39.06 270 ASP A N 1
ATOM 2097 C CA . ASP A 1 270 ? -48.498 8.854 69.524 1.00 39.06 270 ASP A CA 1
ATOM 2098 C C . ASP A 1 270 ? -48.737 9.330 68.073 1.00 39.06 270 ASP A C 1
ATOM 2100 O O . ASP A 1 270 ? -49.867 9.599 67.662 1.00 39.06 270 ASP A O 1
ATOM 2104 N N . ARG A 1 271 ? -47.683 9.287 67.239 1.00 37.59 271 ARG A N 1
ATOM 2105 C CA . ARG A 1 271 ? -47.792 9.256 65.767 1.00 37.59 271 ARG A CA 1
ATOM 2106 C C . ARG A 1 271 ? -46.908 8.154 65.176 1.00 37.59 271 ARG A C 1
ATOM 2108 O O . ARG A 1 271 ? -45.707 8.142 65.444 1.00 37.59 271 ARG A O 1
ATOM 2115 N N . PRO A 1 272 ? -47.449 7.265 64.325 1.00 39.19 272 PRO A N 1
ATOM 2116 C CA . PRO A 1 272 ? -46.632 6.326 63.579 1.00 39.19 272 PRO A CA 1
ATOM 2117 C C . PRO A 1 272 ? -45.970 7.014 62.371 1.00 39.19 272 PRO A C 1
ATOM 2119 O O . PRO A 1 272 ? -46.582 7.816 61.667 1.00 39.19 272 PRO A O 1
ATOM 2122 N N . SER A 1 273 ? -44.739 6.586 62.075 1.00 43.66 273 SER A N 1
ATOM 2123 C CA . SER A 1 273 ? -44.195 6.451 60.711 1.00 43.66 273 SER A CA 1
ATOM 2124 C C . SER A 1 273 ? -43.961 7.709 59.844 1.00 43.66 273 SER A C 1
ATOM 2126 O O . SER A 1 273 ? -44.413 7.742 58.707 1.00 43.66 273 SER A O 1
ATOM 2128 N N . GLU A 1 274 ? -43.146 8.679 60.280 1.00 43.81 274 GLU A N 1
ATOM 2129 C CA . GLU A 1 274 ? -42.487 9.627 59.342 1.00 43.81 274 GLU A CA 1
ATOM 2130 C C . GLU A 1 274 ? -41.022 9.239 59.047 1.00 43.81 274 GLU A C 1
ATOM 2132 O O . GLU A 1 274 ? -40.575 9.278 57.895 1.00 43.81 274 GLU A O 1
ATOM 2137 N N . ASP A 1 275 ? -40.288 8.729 60.043 1.00 42.91 275 ASP A N 1
ATOM 2138 C CA . ASP A 1 275 ? -38.885 8.322 59.869 1.00 42.91 275 ASP A CA 1
ATOM 2139 C C . ASP A 1 275 ? -38.717 7.114 58.939 1.00 42.91 275 ASP A C 1
ATOM 2141 O O . ASP A 1 275 ? -37.729 7.022 58.201 1.00 42.91 275 ASP A O 1
ATOM 2145 N N . THR A 1 276 ? -39.691 6.194 58.920 1.00 43.66 276 THR A N 1
ATOM 2146 C CA . THR A 1 276 ? -39.676 4.992 58.067 1.00 43.66 276 THR A CA 1
ATOM 2147 C C . THR A 1 276 ? -39.908 5.332 56.591 1.00 43.66 276 THR A C 1
ATOM 2149 O O . THR A 1 276 ? -39.282 4.733 55.716 1.00 43.66 276 THR A O 1
ATOM 2152 N N . GLU A 1 277 ? -40.749 6.324 56.281 1.00 41.62 277 GLU A N 1
ATOM 2153 C CA . GLU A 1 277 ? -40.956 6.789 54.903 1.00 41.62 277 GLU A CA 1
ATOM 2154 C C . GLU A 1 277 ? -39.752 7.576 54.378 1.00 41.62 277 GLU A C 1
ATOM 2156 O O . GLU A 1 277 ? -39.330 7.367 53.234 1.00 41.62 277 GLU A O 1
ATOM 2161 N N . LEU A 1 278 ? -39.134 8.415 55.218 1.00 43.56 278 LEU A N 1
ATOM 2162 C CA . LEU A 1 278 ? -37.933 9.169 54.857 1.00 43.56 278 LEU A CA 1
ATOM 2163 C C . LEU A 1 278 ? -36.730 8.238 54.632 1.00 43.56 278 LEU A C 1
ATOM 2165 O O . LEU A 1 278 ? -36.014 8.382 53.635 1.00 43.56 278 LEU A O 1
ATOM 2169 N N . THR A 1 279 ? -36.539 7.224 55.487 1.00 46.72 279 THR A N 1
ATOM 2170 C CA . THR A 1 279 ? -35.498 6.199 55.282 1.00 46.72 279 THR A CA 1
ATOM 2171 C C . THR A 1 279 ? -35.773 5.320 54.063 1.00 46.72 279 THR A C 1
ATOM 2173 O O . THR A 1 279 ? -34.835 5.014 53.320 1.00 46.72 279 THR A O 1
ATOM 2176 N N . ASN A 1 280 ? -37.030 4.959 53.788 1.00 47.06 280 ASN A N 1
ATOM 2177 C CA . ASN A 1 280 ? -37.397 4.206 52.585 1.00 47.06 280 ASN A CA 1
ATOM 2178 C C . ASN A 1 280 ? -37.204 5.030 51.305 1.00 47.06 280 ASN A C 1
ATOM 2180 O O . ASN A 1 280 ? -36.667 4.510 50.323 1.00 47.06 280 ASN A O 1
ATOM 2184 N N . MET A 1 281 ? -37.539 6.324 51.310 1.00 44.22 281 MET A N 1
ATOM 2185 C CA . MET A 1 281 ? -37.216 7.242 50.214 1.00 44.22 281 MET A CA 1
ATOM 2186 C C . MET A 1 281 ? -35.708 7.374 50.008 1.00 44.22 281 MET A C 1
ATOM 2188 O O . MET A 1 281 ? -35.255 7.337 48.865 1.00 44.22 281 MET A O 1
ATOM 2192 N N . CYS A 1 282 ? -34.926 7.504 51.082 1.00 49.03 282 CYS A N 1
ATOM 2193 C CA . CYS A 1 282 ? -33.475 7.671 51.002 1.00 49.03 282 CYS A CA 1
ATOM 2194 C C . CYS A 1 282 ? -32.789 6.393 50.482 1.00 49.03 282 CYS A C 1
ATOM 2196 O O . CYS A 1 282 ? -31.926 6.464 49.604 1.00 49.03 282 CYS A O 1
ATOM 2198 N N . LYS A 1 283 ? -33.256 5.208 50.906 1.00 49.19 283 LYS A N 1
ATOM 2199 C CA . LYS A 1 283 ? -32.852 3.907 50.338 1.00 49.19 283 LYS A CA 1
ATOM 2200 C C . LYS A 1 283 ? -33.244 3.776 48.865 1.00 49.19 283 LYS A C 1
ATOM 2202 O O . LYS A 1 283 ? -32.430 3.330 48.056 1.00 49.19 283 LYS A O 1
ATOM 2207 N N . LYS A 1 284 ? -34.453 4.201 48.480 1.00 46.59 284 LYS A N 1
ATOM 2208 C CA . LYS A 1 284 ? -34.927 4.176 47.084 1.00 46.59 284 LYS A CA 1
ATOM 2209 C C . LYS A 1 284 ? -34.111 5.130 46.203 1.00 46.59 284 LYS A C 1
ATOM 2211 O O . LYS A 1 284 ? -33.691 4.730 45.122 1.00 46.59 284 LYS A O 1
ATOM 2216 N N . LEU A 1 285 ? -33.783 6.330 46.693 1.00 47.22 285 LEU A N 1
ATOM 2217 C CA . LEU A 1 285 ? -32.877 7.278 46.029 1.00 47.22 285 LEU A CA 1
ATOM 2218 C C . LEU A 1 285 ? -31.454 6.717 45.903 1.00 47.22 285 LEU A C 1
ATOM 2220 O O . LEU A 1 285 ? -30.853 6.829 44.839 1.00 47.22 285 LEU A O 1
ATOM 2224 N N . GLY A 1 286 ? -30.931 6.082 46.956 1.00 51.66 286 GLY A N 1
ATOM 2225 C CA . GLY A 1 286 ? -29.620 5.428 46.948 1.00 51.66 286 GLY A CA 1
ATOM 2226 C C . GLY A 1 286 ? -29.542 4.266 45.954 1.00 51.66 286 GLY A C 1
ATOM 2227 O O . GLY A 1 286 ? -28.554 4.133 45.236 1.00 51.66 286 GLY A O 1
ATOM 2228 N N . THR A 1 287 ? -30.618 3.483 45.835 1.00 51.91 287 THR A N 1
ATOM 2229 C CA . THR A 1 287 ? -30.731 2.374 44.871 1.00 51.91 287 THR A CA 1
ATOM 2230 C C . THR A 1 287 ? -30.837 2.889 43.430 1.00 51.91 287 THR A C 1
ATOM 2232 O O . THR A 1 287 ? -30.185 2.355 42.533 1.00 51.91 287 THR A O 1
ATOM 2235 N N . ILE A 1 288 ? -31.589 3.975 43.200 1.00 52.97 288 ILE A N 1
ATOM 2236 C CA . ILE A 1 288 ? -31.661 4.660 41.898 1.00 52.97 288 ILE A CA 1
ATOM 2237 C C . ILE A 1 288 ? -30.283 5.217 41.512 1.00 52.97 288 ILE A C 1
ATOM 2239 O O . ILE A 1 288 ? -29.822 4.968 40.398 1.00 52.97 288 ILE A O 1
ATOM 2243 N N . ARG A 1 289 ? -29.581 5.874 42.447 1.00 50.97 289 ARG A N 1
ATOM 2244 C CA . ARG A 1 289 ? -28.236 6.433 42.229 1.00 50.97 289 ARG A CA 1
ATOM 2245 C C . ARG A 1 289 ? -27.193 5.340 41.972 1.00 50.97 289 ARG A C 1
ATOM 2247 O O . ARG A 1 289 ? -26.343 5.501 41.102 1.00 50.97 289 ARG A O 1
ATOM 2254 N N . GLY A 1 290 ? -27.289 4.202 42.663 1.00 47.31 290 GLY A N 1
ATOM 2255 C CA . GLY A 1 290 ? -26.449 3.021 42.430 1.00 47.31 290 GLY A CA 1
ATOM 2256 C C . GLY A 1 290 ? -26.668 2.392 41.048 1.00 47.31 290 GLY A C 1
ATOM 2257 O O . GLY A 1 290 ? -25.703 2.133 40.324 1.00 47.31 290 GLY A O 1
ATOM 2258 N N . ASN A 1 291 ? -27.928 2.226 40.629 1.00 53.53 291 ASN A N 1
ATOM 2259 C CA . ASN A 1 291 ? -28.264 1.739 39.287 1.00 53.53 291 ASN A CA 1
ATOM 2260 C C . ASN A 1 291 ? -27.799 2.710 38.190 1.00 53.53 291 ASN A C 1
ATOM 2262 O O . ASN A 1 291 ? -27.243 2.271 37.179 1.00 53.53 291 ASN A O 1
ATOM 2266 N N . GLN A 1 292 ? -27.945 4.017 38.404 1.00 52.59 292 GLN A N 1
ATOM 2267 C CA . GLN A 1 292 ? -27.487 5.058 37.483 1.00 52.59 292 GLN A CA 1
ATOM 2268 C C . GLN A 1 292 ? -25.956 5.062 37.351 1.00 52.59 292 GLN A C 1
ATOM 2270 O O . GLN A 1 292 ? -25.444 5.025 36.232 1.00 52.59 292 GLN A O 1
ATOM 2275 N N . GLN A 1 293 ? -25.217 4.963 38.464 1.00 50.78 293 GLN A N 1
ATOM 2276 C CA . GLN A 1 293 ? -23.752 4.866 38.462 1.00 50.78 293 GLN A CA 1
ATOM 2277 C C . GLN A 1 293 ? -23.250 3.595 37.753 1.00 50.78 293 GLN A C 1
ATOM 2279 O O . GLN A 1 293 ? -22.270 3.638 37.008 1.00 50.78 293 GLN A O 1
ATOM 2284 N N . SER A 1 294 ? -23.944 2.463 37.923 1.00 50.53 294 SER A N 1
ATOM 2285 C CA . SER A 1 294 ? -23.615 1.211 37.225 1.00 50.53 294 SER A CA 1
ATOM 2286 C C . SER A 1 294 ? -23.810 1.318 35.704 1.00 50.53 294 SER A C 1
ATOM 2288 O O . SER A 1 294 ? -22.988 0.814 34.934 1.00 50.53 294 SER A O 1
ATOM 2290 N N . CYS A 1 295 ? -24.848 2.038 35.258 1.00 55.66 295 CYS A N 1
ATOM 2291 C CA . CYS A 1 295 ? -25.117 2.299 33.846 1.00 55.66 295 CYS A CA 1
ATOM 2292 C C . CYS A 1 295 ? -24.074 3.254 33.245 1.00 55.66 295 CYS A C 1
ATOM 2294 O O . CYS A 1 295 ? -23.584 3.004 32.145 1.00 55.66 295 CYS A O 1
ATOM 2296 N N . ILE A 1 296 ? -23.669 4.292 33.986 1.00 57.25 296 ILE A N 1
ATOM 2297 C CA . ILE A 1 296 ? -22.605 5.229 33.591 1.00 57.25 296 ILE A CA 1
ATOM 2298 C C . ILE A 1 296 ? -21.265 4.500 33.445 1.00 57.25 296 ILE A C 1
ATOM 2300 O O . ILE A 1 296 ? -20.614 4.618 32.409 1.00 57.25 296 ILE A O 1
ATOM 2304 N N . ASN A 1 297 ? -20.880 3.676 34.424 1.00 51.66 297 ASN A N 1
ATOM 2305 C CA . ASN A 1 297 ? -19.635 2.903 34.379 1.00 51.66 297 ASN A CA 1
ATOM 2306 C C . ASN A 1 297 ? -19.621 1.887 33.225 1.00 51.66 297 ASN A C 1
ATOM 2308 O O . ASN A 1 297 ? -18.589 1.673 32.587 1.00 51.66 297 ASN A O 1
ATOM 2312 N N . ARG A 1 298 ? -20.771 1.275 32.921 1.00 58.41 298 ARG A N 1
ATOM 2313 C CA . ARG A 1 298 ? -20.927 0.357 31.787 1.00 58.41 298 ARG A CA 1
ATOM 2314 C C . ARG A 1 298 ? -20.782 1.085 30.446 1.00 58.41 298 ARG A C 1
ATOM 2316 O O . ARG A 1 298 ? -20.044 0.607 29.589 1.00 58.41 298 ARG A O 1
ATOM 2323 N N . VAL A 1 299 ? -21.382 2.268 30.306 1.00 54.62 299 VAL A N 1
ATOM 2324 C CA . VAL A 1 299 ? -21.237 3.131 29.119 1.00 54.62 299 VAL A CA 1
ATOM 2325 C C . VAL A 1 299 ? -19.801 3.648 28.966 1.00 54.62 299 VAL A C 1
ATOM 2327 O O . VAL A 1 299 ? -19.269 3.624 27.861 1.00 54.62 299 VAL A O 1
ATOM 2330 N N . ALA A 1 300 ? -19.133 4.035 30.058 1.00 51.47 300 ALA A N 1
ATOM 2331 C CA . ALA A 1 300 ? -17.733 4.472 30.051 1.00 51.47 300 ALA A CA 1
ATOM 2332 C C . ALA A 1 300 ? -16.753 3.349 29.645 1.00 51.47 300 ALA A C 1
ATOM 2334 O O . ALA A 1 300 ? -15.723 3.581 29.009 1.00 51.47 300 ALA A O 1
ATOM 2335 N N . ARG A 1 301 ? -17.072 2.095 29.985 1.00 56.47 301 ARG A N 1
ATOM 2336 C CA . ARG A 1 301 ? -16.294 0.922 29.560 1.00 56.47 301 ARG A CA 1
ATOM 2337 C C . ARG A 1 301 ? -16.525 0.592 28.077 1.00 56.47 301 ARG A C 1
ATOM 2339 O O . ARG A 1 301 ? -15.590 0.192 27.380 1.00 56.47 301 ARG A O 1
ATOM 2346 N N . GLU A 1 302 ? -17.745 0.801 27.585 1.00 59.38 302 GLU A N 1
ATOM 2347 C CA . GLU A 1 302 ? -18.112 0.657 26.169 1.00 59.38 302 GLU A CA 1
ATOM 2348 C C . GLU A 1 302 ? -17.482 1.755 25.282 1.00 59.38 302 GLU A C 1
ATOM 2350 O O . GLU A 1 302 ? -17.036 1.465 24.174 1.00 59.38 302 GLU A O 1
ATOM 2355 N N . THR A 1 303 ? -17.326 2.992 25.769 1.00 55.72 303 THR A N 1
ATOM 2356 C CA . THR A 1 303 ? -16.611 4.062 25.041 1.00 55.72 303 THR A CA 1
ATOM 2357 C C . THR A 1 303 ? -15.102 3.833 24.978 1.00 55.72 303 THR A C 1
ATOM 2359 O O . THR A 1 303 ? -14.493 4.050 23.931 1.00 55.72 303 THR A O 1
ATOM 2362 N N . LYS A 1 304 ? -14.488 3.330 26.057 1.00 57.84 304 LYS A N 1
ATOM 2363 C CA . LYS A 1 304 ? -13.051 3.001 26.078 1.00 57.84 304 LYS A CA 1
ATOM 2364 C C . LYS A 1 304 ? -12.692 1.889 25.086 1.00 57.84 304 LYS A C 1
ATOM 2366 O O . LYS A 1 304 ? -11.648 1.954 24.447 1.00 57.84 304 LYS A O 1
ATOM 2371 N N . THR A 1 305 ? -13.572 0.899 24.932 1.00 56.94 305 THR A N 1
ATOM 2372 C CA . THR A 1 305 ? -13.406 -0.199 23.963 1.00 56.94 305 THR A CA 1
ATOM 2373 C C . THR A 1 305 ? -13.675 0.232 22.517 1.00 56.94 305 THR A C 1
ATOM 2375 O O . THR A 1 305 ? -13.034 -0.280 21.603 1.00 56.94 305 THR A O 1
ATOM 2378 N N . ALA A 1 306 ? -14.560 1.210 22.290 1.00 59.81 306 ALA A N 1
ATOM 2379 C CA . ALA A 1 306 ? -14.737 1.829 20.975 1.00 59.81 306 ALA A CA 1
ATOM 2380 C C . ALA A 1 306 ? -13.498 2.635 20.532 1.00 59.81 306 ALA A C 1
ATOM 2382 O O . ALA A 1 306 ? -13.133 2.594 19.359 1.00 59.81 306 ALA A O 1
ATOM 2383 N N . GLY A 1 307 ? -12.821 3.314 21.468 1.00 59.22 307 GLY A N 1
ATOM 2384 C CA . GLY A 1 307 ? -11.588 4.059 21.196 1.00 59.22 307 GLY A CA 1
ATOM 2385 C C . GLY A 1 307 ? -10.426 3.174 20.736 1.00 59.22 307 GLY A C 1
ATOM 2386 O O . GLY A 1 307 ? -9.766 3.500 19.753 1.00 59.22 307 GLY A O 1
ATOM 2387 N N . THR A 1 308 ? -10.206 2.021 21.378 1.00 64.44 308 THR A N 1
ATOM 2388 C CA . THR A 1 308 ? -9.181 1.059 20.930 1.00 64.44 308 THR A CA 1
ATOM 2389 C C . THR A 1 308 ? -9.467 0.524 19.532 1.00 64.44 308 THR A C 1
ATOM 2391 O O . THR A 1 308 ? -8.550 0.416 18.727 1.00 64.44 308 THR A O 1
ATOM 2394 N N . LEU A 1 309 ? -10.730 0.243 19.205 1.00 67.06 309 LEU A N 1
ATOM 2395 C CA . LEU A 1 309 ? -11.100 -0.231 17.870 1.00 67.06 309 LEU A CA 1
ATOM 2396 C C . LEU A 1 309 ? -10.925 0.847 16.793 1.00 67.06 309 LEU A C 1
ATOM 2398 O O . LEU A 1 309 ? -10.490 0.522 15.696 1.00 67.06 309 LEU A O 1
ATOM 2402 N N . ALA A 1 310 ? -11.181 2.120 17.105 1.00 66.50 310 ALA A N 1
ATOM 2403 C CA . ALA A 1 310 ? -10.914 3.222 16.179 1.00 66.50 310 ALA A CA 1
ATOM 2404 C C . ALA A 1 310 ? -9.414 3.363 15.856 1.00 66.50 310 ALA A C 1
ATOM 2406 O O . ALA A 1 310 ? -9.057 3.620 14.709 1.00 66.50 310 ALA A O 1
ATOM 2407 N N . VAL A 1 311 ? -8.532 3.144 16.840 1.00 68.25 311 VAL A N 1
ATOM 2408 C CA . VAL A 1 311 ? -7.074 3.118 16.618 1.00 68.25 311 VAL A CA 1
ATOM 2409 C C . VAL A 1 311 ? -6.671 1.929 15.746 1.00 68.25 311 VAL A C 1
ATOM 2411 O O . VAL A 1 311 ? -5.897 2.107 14.810 1.00 68.25 311 VAL A O 1
ATOM 2414 N N . VAL A 1 312 ? -7.219 0.738 16.012 1.00 72.19 312 VAL A N 1
ATOM 2415 C CA . VAL A 1 312 ? -6.941 -0.469 15.214 1.00 72.19 312 VAL A CA 1
ATOM 2416 C C . VAL A 1 312 ? -7.383 -0.281 13.761 1.00 72.19 312 VAL A C 1
ATOM 2418 O O . VAL A 1 312 ? -6.597 -0.525 12.851 1.00 72.19 312 VAL A O 1
ATOM 2421 N N . VAL A 1 313 ? -8.601 0.217 13.530 1.00 70.44 313 VAL A N 1
ATOM 2422 C CA . VAL A 1 313 ? -9.118 0.456 12.173 1.00 70.44 313 VAL A CA 1
ATOM 2423 C C . VAL A 1 313 ? -8.371 1.589 11.468 1.00 70.44 313 VAL A C 1
ATOM 2425 O O . VAL A 1 313 ? -8.047 1.459 10.292 1.00 70.44 313 VAL A O 1
ATOM 2428 N N . GLY A 1 314 ? -8.026 2.671 12.172 1.00 65.38 314 GLY A N 1
ATOM 2429 C CA . GLY A 1 314 ? -7.200 3.744 11.611 1.00 65.38 314 GLY A CA 1
ATOM 2430 C C . GLY A 1 314 ? -5.801 3.268 11.207 1.00 65.38 314 GLY A C 1
ATOM 2431 O O . GLY A 1 314 ? -5.329 3.616 10.127 1.00 65.38 314 GLY A O 1
ATOM 2432 N N . GLY A 1 315 ? -5.166 2.432 12.035 1.00 66.75 315 GLY A N 1
ATOM 2433 C CA . GLY A 1 315 ? -3.882 1.803 11.718 1.00 66.75 315 GLY A CA 1
ATOM 2434 C C . GLY A 1 315 ? -3.976 0.885 10.500 1.00 66.75 315 GLY A C 1
ATOM 2435 O O . GLY A 1 315 ? -3.160 0.994 9.593 1.00 66.75 315 GLY A O 1
ATOM 2436 N N . PHE A 1 316 ? -5.021 0.058 10.432 1.00 69.25 316 PHE A N 1
ATOM 2437 C CA . PHE A 1 316 ? -5.279 -0.806 9.282 1.00 69.25 316 PHE A CA 1
ATOM 2438 C C . PHE A 1 316 ? -5.407 -0.004 7.978 1.00 69.25 316 PHE A C 1
ATOM 2440 O O . PHE A 1 316 ? -4.698 -0.278 7.013 1.00 69.25 316 PHE A O 1
ATOM 2447 N N . VAL A 1 317 ? -6.249 1.035 7.953 1.00 72.69 317 VAL A N 1
ATOM 2448 C CA . VAL A 1 317 ? -6.413 1.883 6.759 1.00 72.69 317 VAL A CA 1
ATOM 2449 C C . VAL A 1 317 ? -5.090 2.540 6.366 1.00 72.69 317 VAL A C 1
ATOM 2451 O O . VAL A 1 317 ? -4.754 2.546 5.188 1.00 72.69 317 VAL A O 1
ATOM 2454 N N . ALA A 1 318 ? -4.307 3.038 7.326 1.00 68.25 318 ALA A N 1
ATOM 2455 C CA . ALA A 1 318 ? -3.013 3.656 7.040 1.00 68.25 318 ALA A CA 1
ATOM 2456 C C . ALA A 1 318 ? -1.991 2.678 6.428 1.00 68.25 318 ALA A C 1
ATOM 2458 O O . ALA A 1 318 ? -1.186 3.094 5.598 1.00 68.25 318 ALA A O 1
ATOM 2459 N N . CYS A 1 319 ? -2.028 1.399 6.811 1.00 67.00 319 CYS A N 1
ATOM 2460 C CA . CYS A 1 319 ? -1.146 0.367 6.262 1.00 67.00 319 CYS A CA 1
ATOM 2461 C C . CYS A 1 319 ? -1.557 -0.088 4.854 1.00 67.00 319 CYS A C 1
ATOM 2463 O O . CYS A 1 319 ? -0.690 -0.323 4.020 1.00 67.00 319 CYS A O 1
ATOM 2465 N N . TRP A 1 320 ? -2.860 -0.199 4.584 1.00 70.69 320 TRP A N 1
ATOM 2466 C CA . TRP A 1 320 ? -3.376 -0.753 3.324 1.00 70.69 320 TRP A CA 1
ATOM 2467 C C . TRP A 1 320 ? -3.611 0.290 2.229 1.00 70.69 320 TRP A C 1
ATOM 2469 O O . TRP A 1 320 ? -3.507 -0.023 1.044 1.00 70.69 320 TRP A O 1
ATOM 2479 N N . LEU A 1 321 ? -3.898 1.540 2.602 1.00 72.38 321 LEU A N 1
ATOM 2480 C CA . LEU A 1 321 ? -4.197 2.612 1.651 1.00 72.38 321 LEU A CA 1
ATOM 2481 C C . LEU A 1 321 ? -3.088 2.839 0.605 1.00 72.38 321 LEU A C 1
ATOM 2483 O O . LEU A 1 321 ? -3.444 2.984 -0.563 1.00 72.38 321 LEU A O 1
ATOM 2487 N N . PRO A 1 322 ? -1.781 2.832 0.948 1.00 70.25 322 PRO A N 1
ATOM 2488 C CA . PRO A 1 322 ? -0.728 2.989 -0.053 1.00 70.25 322 PRO A CA 1
ATOM 2489 C C . PRO A 1 322 ? -0.776 1.896 -1.123 1.00 70.25 322 PRO A C 1
ATOM 2491 O O . PRO A 1 322 ? -0.779 2.214 -2.306 1.00 70.25 322 PRO A O 1
ATOM 2494 N N . PHE A 1 323 ? -0.894 0.626 -0.723 1.00 70.62 323 PHE A N 1
ATOM 2495 C CA . PHE A 1 323 ? -0.963 -0.499 -1.657 1.00 70.62 323 PHE A CA 1
ATOM 2496 C C . PHE A 1 323 ? -2.165 -0.388 -2.599 1.00 70.62 323 PHE A C 1
ATOM 2498 O O . PHE A 1 323 ? -1.995 -0.474 -3.809 1.00 70.62 323 PHE A O 1
ATOM 2505 N N . PHE A 1 324 ? -3.368 -0.135 -2.072 1.00 75.00 324 PHE A N 1
ATOM 2506 C CA . PHE A 1 324 ? -4.576 -0.073 -2.901 1.00 75.00 324 PHE A CA 1
ATOM 2507 C C . PHE A 1 324 ? -4.625 1.146 -3.826 1.00 75.00 324 PHE A C 1
ATOM 2509 O O . PHE A 1 324 ? -5.223 1.061 -4.895 1.00 75.00 324 PHE A O 1
ATOM 2516 N N . ILE A 1 325 ? -3.992 2.264 -3.451 1.00 72.75 325 ILE A N 1
ATOM 2517 C CA . ILE A 1 325 ? -3.802 3.395 -4.369 1.00 72.75 325 ILE A CA 1
ATOM 2518 C C . ILE A 1 325 ? -2.888 2.977 -5.521 1.00 72.75 325 ILE A C 1
ATOM 2520 O O . ILE A 1 325 ? -3.227 3.229 -6.671 1.00 72.75 325 ILE A O 1
ATOM 2524 N N . LEU A 1 326 ? -1.761 2.319 -5.232 1.00 62.94 326 LEU A N 1
ATOM 2525 C CA . LEU A 1 326 ? -0.839 1.868 -6.275 1.00 62.94 326 LEU A CA 1
ATOM 2526 C C . LEU A 1 326 ? -1.482 0.835 -7.183 1.00 62.94 326 LEU A C 1
ATOM 2528 O O . LEU A 1 326 ? -1.498 1.034 -8.389 1.00 62.94 326 LEU A O 1
ATOM 2532 N N . TYR A 1 327 ? -2.104 -0.189 -6.606 1.00 74.25 327 TYR A N 1
ATOM 2533 C CA . TYR A 1 327 ? -2.845 -1.195 -7.353 1.00 74.25 327 TYR A CA 1
ATOM 2534 C C . TYR A 1 327 ? -3.883 -0.559 -8.285 1.00 74.25 327 TYR A C 1
ATOM 2536 O O . TYR A 1 327 ? -3.945 -0.934 -9.448 1.00 74.25 327 TYR A O 1
ATOM 2544 N N . LEU A 1 328 ? -4.633 0.450 -7.819 1.00 77.94 328 LEU A N 1
ATOM 2545 C CA . LEU A 1 328 ? -5.617 1.156 -8.641 1.00 77.94 328 LEU A CA 1
ATOM 2546 C C . LEU A 1 328 ? -4.976 1.991 -9.756 1.00 77.94 328 LEU A C 1
ATOM 2548 O O . LEU A 1 328 ? -5.568 2.104 -10.816 1.00 77.94 328 LEU A O 1
ATOM 2552 N N . VAL A 1 329 ? -3.815 2.602 -9.520 1.00 68.31 329 VAL A N 1
ATOM 2553 C CA . VAL A 1 329 ? -3.180 3.555 -10.446 1.00 68.31 329 VAL A CA 1
ATOM 2554 C C . VAL A 1 329 ? -2.308 2.855 -11.493 1.00 68.31 329 VAL A C 1
ATOM 2556 O O . VAL A 1 329 ? -2.275 3.302 -12.637 1.00 68.31 329 VAL A O 1
ATOM 2559 N N . THR A 1 330 ? -1.641 1.751 -11.143 1.00 63.19 330 THR A N 1
ATOM 2560 C CA . THR A 1 330 ? -0.683 1.036 -12.008 1.00 63.19 330 THR A CA 1
ATOM 2561 C C . THR A 1 330 ? -1.224 0.676 -13.402 1.00 63.19 330 THR A C 1
ATOM 2563 O O . THR A 1 330 ? -0.486 0.870 -14.362 1.00 63.19 330 THR A O 1
ATOM 2566 N N . PRO A 1 331 ? -2.481 0.229 -13.591 1.00 68.00 331 PRO A N 1
ATOM 2567 C CA . PRO A 1 331 ? -3.004 -0.056 -14.933 1.00 68.00 331 PRO A CA 1
ATOM 2568 C C . PRO A 1 331 ? -3.221 1.182 -15.807 1.00 68.00 331 PRO A C 1
ATOM 2570 O O . PRO A 1 331 ? -3.304 1.062 -17.025 1.00 68.00 331 PRO A O 1
ATOM 2573 N N . PHE A 1 332 ? -3.368 2.362 -15.199 1.00 69.81 332 PHE A N 1
ATOM 2574 C CA . PHE A 1 332 ? -3.670 3.616 -15.902 1.00 69.81 332 PHE A CA 1
ATOM 2575 C C . PHE A 1 332 ? -2.435 4.480 -16.126 1.00 69.81 332 PHE A C 1
ATOM 2577 O O . PHE A 1 332 ? -2.512 5.502 -16.805 1.00 69.81 332 PHE A O 1
ATOM 2584 N N . VAL A 1 333 ? -1.306 4.093 -15.535 1.00 58.19 333 VAL A N 1
ATOM 2585 C CA . VAL A 1 333 ? -0.070 4.853 -15.598 1.00 58.19 333 VAL A CA 1
ATOM 2586 C C . VAL A 1 333 ? 1.034 3.939 -16.137 1.00 58.19 333 VAL A C 1
ATOM 2588 O O . VAL A 1 333 ? 1.456 3.026 -15.429 1.00 58.19 333 VAL A O 1
ATOM 2591 N N . PRO A 1 334 ? 1.553 4.183 -17.355 1.00 50.69 334 PRO A N 1
ATOM 2592 C CA . PRO A 1 334 ? 2.750 3.513 -17.846 1.00 50.69 334 PRO A CA 1
ATOM 2593 C C . PRO A 1 334 ? 3.970 4.118 -17.139 1.00 50.69 334 PRO A C 1
ATOM 2595 O O . PRO A 1 334 ? 4.687 4.936 -17.704 1.00 50.69 334 PRO A O 1
ATOM 2598 N N . VAL A 1 335 ? 4.167 3.794 -15.860 1.00 47.91 335 VAL A N 1
ATOM 2599 C CA . VAL A 1 335 ? 5.271 4.330 -15.052 1.00 47.91 335 VAL A CA 1
ATOM 2600 C C . VAL A 1 335 ? 6.107 3.193 -14.490 1.00 47.91 335 VAL A C 1
ATOM 2602 O O . VAL A 1 335 ? 5.604 2.263 -13.857 1.00 47.91 335 VAL A O 1
ATOM 2605 N N . GLN A 1 336 ? 7.413 3.292 -14.733 1.00 49.47 336 GLN A N 1
ATOM 2606 C CA . GLN A 1 336 ? 8.420 2.478 -14.073 1.00 49.47 336 GLN A CA 1
ATOM 2607 C C . GLN A 1 336 ? 8.414 2.778 -12.556 1.00 49.47 336 GLN A C 1
ATOM 2609 O O . GLN A 1 336 ? 8.164 3.908 -12.137 1.00 49.47 336 GLN A O 1
ATOM 2614 N N . PRO A 1 337 ? 8.757 1.804 -11.696 1.00 52.56 337 PRO A N 1
ATOM 2615 C CA . PRO A 1 337 ? 8.650 1.910 -10.236 1.00 52.56 337 PRO A CA 1
ATOM 2616 C C . PRO A 1 337 ? 9.343 3.095 -9.501 1.00 52.56 337 PRO A C 1
ATOM 2618 O O . PRO A 1 337 ? 8.897 3.377 -8.383 1.00 52.56 337 PRO A O 1
ATOM 2621 N N . PRO A 1 338 ? 10.372 3.818 -10.008 1.00 52.06 338 PRO A N 1
ATOM 2622 C CA . PRO A 1 338 ? 11.017 4.882 -9.219 1.00 52.06 338 PRO A CA 1
ATOM 2623 C C . PRO A 1 338 ? 10.160 6.139 -8.938 1.00 52.06 338 PRO A C 1
ATOM 2625 O O . PRO A 1 338 ? 10.358 6.779 -7.901 1.00 52.06 338 PRO A O 1
ATOM 2628 N N . ASP A 1 339 ? 9.161 6.481 -9.760 1.00 58.75 339 ASP A N 1
ATOM 2629 C CA . ASP A 1 339 ? 8.446 7.773 -9.636 1.00 58.75 339 ASP A CA 1
ATOM 2630 C C . ASP A 1 339 ? 7.412 7.812 -8.495 1.00 58.75 339 ASP A C 1
ATOM 2632 O O . ASP A 1 339 ? 7.141 8.853 -7.878 1.00 58.75 339 ASP A O 1
ATOM 2636 N N . VAL A 1 340 ? 6.869 6.646 -8.141 1.00 58.81 340 VAL A N 1
ATOM 2637 C CA . VAL A 1 340 ? 5.946 6.478 -7.011 1.00 58.81 340 VAL A CA 1
ATOM 2638 C C . VAL A 1 340 ? 6.649 6.757 -5.679 1.00 58.81 340 VAL A C 1
ATOM 2640 O O . VAL A 1 340 ? 6.097 7.436 -4.806 1.00 58.81 340 VAL A O 1
ATOM 2643 N N . GLY A 1 341 ? 7.880 6.259 -5.523 1.00 60.34 341 GLY A N 1
ATOM 2644 C CA . GLY A 1 341 ? 8.684 6.458 -4.317 1.00 60.34 341 GLY A CA 1
ATOM 2645 C C . GLY A 1 341 ? 8.998 7.935 -4.085 1.00 60.34 341 GLY A C 1
ATOM 2646 O O . GLY A 1 341 ? 8.782 8.455 -2.988 1.00 60.34 341 GLY A O 1
ATOM 2647 N N . ASN A 1 342 ? 9.405 8.634 -5.144 1.00 66.56 342 ASN A N 1
ATOM 2648 C CA . ASN A 1 342 ? 9.719 10.061 -5.094 1.00 66.56 342 ASN A CA 1
ATOM 2649 C C . ASN A 1 342 ? 8.492 10.912 -4.727 1.00 66.56 342 ASN A C 1
ATOM 2651 O O . ASN A 1 342 ? 8.573 11.783 -3.854 1.00 66.56 342 ASN A O 1
ATOM 2655 N N . THR A 1 343 ? 7.325 10.591 -5.294 1.00 65.12 343 THR A N 1
ATOM 2656 C CA . THR A 1 343 ? 6.051 11.260 -4.978 1.00 65.12 343 THR A CA 1
ATOM 2657 C C . THR A 1 343 ? 5.663 11.095 -3.503 1.00 65.12 343 THR A C 1
ATOM 2659 O O . THR A 1 343 ? 5.273 12.061 -2.838 1.00 65.12 343 THR A O 1
ATOM 2662 N N . LEU A 1 344 ? 5.820 9.887 -2.949 1.00 63.78 344 LEU A N 1
ATOM 2663 C CA . LEU A 1 344 ? 5.534 9.600 -1.540 1.00 63.78 344 LEU A CA 1
ATOM 2664 C C . LEU A 1 344 ? 6.498 10.319 -0.588 1.00 63.78 344 LEU A C 1
ATOM 2666 O O . LEU A 1 344 ? 6.058 10.849 0.436 1.00 63.78 344 LEU A O 1
ATOM 2670 N N . VAL A 1 345 ? 7.790 10.389 -0.923 1.00 68.31 345 VAL A N 1
ATOM 2671 C CA . VAL A 1 345 ? 8.800 11.116 -0.133 1.00 68.31 345 VAL A CA 1
ATOM 2672 C C . VAL A 1 345 ? 8.462 12.608 -0.057 1.00 68.31 345 VAL A C 1
ATOM 2674 O O . VAL A 1 345 ? 8.433 13.174 1.042 1.00 68.31 345 VAL A O 1
ATOM 2677 N N . ILE A 1 346 ? 8.126 13.234 -1.190 1.00 69.19 346 ILE A N 1
ATOM 2678 C CA . ILE A 1 346 ? 7.723 14.648 -1.246 1.00 69.19 346 ILE A CA 1
ATOM 2679 C C . ILE A 1 346 ? 6.456 14.879 -0.411 1.00 69.19 346 ILE A C 1
ATOM 2681 O O . ILE A 1 346 ? 6.422 15.762 0.456 1.00 69.19 346 ILE A O 1
ATOM 2685 N N . ALA A 1 347 ? 5.424 14.055 -0.617 1.00 63.72 347 ALA A N 1
ATOM 2686 C CA . ALA A 1 347 ? 4.162 14.162 0.107 1.00 63.72 347 ALA A CA 1
ATOM 2687 C C . ALA A 1 347 ? 4.361 14.000 1.623 1.00 63.72 347 ALA A C 1
ATOM 2689 O O . ALA A 1 347 ? 3.834 14.800 2.402 1.00 63.72 347 ALA A O 1
ATOM 2690 N N . ALA A 1 348 ? 5.166 13.029 2.062 1.00 63.06 348 ALA A N 1
ATOM 2691 C CA . ALA A 1 348 ? 5.438 12.766 3.473 1.00 63.06 348 ALA A CA 1
ATOM 2692 C C . ALA A 1 348 ? 6.146 13.942 4.169 1.00 63.06 348 ALA A C 1
ATOM 2694 O O . ALA A 1 348 ? 5.757 14.324 5.279 1.00 63.06 348 ALA A O 1
ATOM 2695 N N . VAL A 1 349 ? 7.144 14.562 3.527 1.00 65.62 349 VAL A N 1
ATOM 2696 C CA . VAL A 1 349 ? 7.891 15.692 4.110 1.00 65.62 349 VAL A CA 1
ATOM 2697 C C . VAL A 1 349 ? 7.052 16.977 4.163 1.00 65.62 349 VAL A C 1
ATOM 2699 O O . VAL A 1 349 ? 7.148 17.741 5.133 1.00 65.62 349 VAL A O 1
ATOM 2702 N N . ILE A 1 350 ? 6.189 17.216 3.168 1.00 65.31 350 ILE A N 1
ATOM 2703 C CA . ILE A 1 350 ? 5.322 18.405 3.123 1.00 65.31 350 ILE A CA 1
ATOM 2704 C C . ILE A 1 350 ? 4.184 18.300 4.148 1.00 65.31 350 ILE A C 1
ATOM 2706 O O . ILE A 1 350 ? 3.963 19.248 4.917 1.00 65.31 350 ILE A O 1
ATOM 2710 N N . THR A 1 351 ? 3.494 17.156 4.190 1.00 64.12 351 THR A N 1
ATOM 2711 C CA . THR A 1 351 ? 2.304 16.927 5.031 1.00 64.12 351 THR A CA 1
ATOM 2712 C C . THR A 1 351 ? 2.651 16.739 6.507 1.00 64.12 351 THR A C 1
ATOM 2714 O O . THR A 1 351 ? 1.951 17.244 7.391 1.00 64.12 351 THR A O 1
ATOM 2717 N N . THR A 1 352 ? 3.774 16.083 6.809 1.00 63.34 352 THR A N 1
ATOM 2718 C CA . THR A 1 352 ? 4.128 15.730 8.185 1.00 63.34 352 THR A CA 1
ATOM 2719 C C . THR A 1 352 ? 5.020 16.794 8.816 1.00 63.34 352 THR A C 1
ATOM 2721 O O . THR A 1 352 ? 6.224 16.867 8.575 1.00 63.34 352 THR A O 1
ATOM 2724 N N . ARG A 1 353 ? 4.465 17.590 9.742 1.00 58.28 353 ARG A N 1
ATOM 2725 C CA . ARG A 1 353 ? 5.223 18.641 10.461 1.00 58.28 353 ARG A CA 1
ATOM 2726 C C . ARG A 1 353 ? 6.473 18.123 11.187 1.00 58.28 353 ARG A C 1
ATOM 2728 O O . ARG A 1 353 ? 7.433 18.876 11.328 1.00 58.28 353 ARG A O 1
ATOM 2735 N N . ARG A 1 354 ? 6.478 16.859 11.633 1.00 60.59 354 ARG A N 1
ATOM 2736 C CA . ARG A 1 354 ? 7.637 16.212 12.284 1.00 60.59 354 ARG A CA 1
ATOM 2737 C C . ARG A 1 354 ? 8.778 15.881 11.316 1.00 60.59 354 ARG A C 1
ATOM 2739 O O . ARG A 1 354 ? 9.922 15.832 11.754 1.00 60.59 354 ARG A O 1
ATOM 2746 N N . LEU A 1 355 ? 8.483 15.696 10.029 1.00 57.50 355 LEU A N 1
ATOM 2747 C CA . LEU A 1 355 ? 9.462 15.338 8.999 1.00 57.50 355 LEU A CA 1
ATOM 2748 C C . LEU A 1 355 ? 10.070 16.560 8.301 1.00 57.50 355 LEU A C 1
ATOM 2750 O O . LEU A 1 355 ? 10.959 16.393 7.479 1.00 57.50 355 LEU A O 1
ATOM 2754 N N . ARG A 1 356 ? 9.687 17.792 8.654 1.00 63.72 356 ARG A N 1
ATOM 2755 C CA . ARG A 1 356 ? 10.215 19.025 8.042 1.00 63.72 356 ARG A CA 1
ATOM 2756 C C . ARG A 1 356 ? 11.572 19.455 8.626 1.00 63.72 356 ARG A C 1
ATOM 2758 O O . ARG A 1 356 ? 11.726 20.578 9.114 1.00 63.72 356 ARG A O 1
ATOM 2765 N N . SER A 1 357 ? 12.532 18.531 8.651 1.00 71.94 357 SER A N 1
ATOM 2766 C CA . SER A 1 357 ? 13.926 18.798 9.027 1.00 71.94 357 SER A CA 1
ATOM 2767 C C . SER A 1 357 ? 14.723 19.336 7.829 1.00 71.94 357 SER A C 1
ATOM 2769 O O . SER A 1 357 ? 14.320 19.131 6.690 1.00 71.94 357 SER A O 1
ATOM 2771 N N . VAL A 1 358 ? 15.848 20.019 8.071 1.00 68.19 358 VAL A N 1
ATOM 2772 C CA . VAL A 1 358 ? 16.702 20.590 7.006 1.00 68.19 358 VAL A CA 1
ATOM 2773 C C . VAL A 1 358 ? 17.169 19.512 6.025 1.00 68.19 358 VAL A C 1
ATOM 2775 O O . VAL A 1 358 ? 16.977 19.667 4.823 1.00 68.19 358 VAL A O 1
ATOM 2778 N N . THR A 1 359 ? 17.672 18.383 6.530 1.00 72.75 359 THR A N 1
ATOM 2779 C CA . THR A 1 359 ? 18.060 17.246 5.686 1.00 72.75 359 THR A CA 1
ATOM 2780 C C . THR A 1 359 ? 16.876 16.694 4.893 1.00 72.75 359 THR A C 1
ATOM 2782 O O . THR A 1 359 ? 17.019 16.388 3.718 1.00 72.75 359 THR A O 1
ATOM 2785 N N . ASN A 1 360 ? 15.685 16.629 5.491 1.00 77.38 360 ASN A N 1
ATOM 2786 C CA . ASN A 1 360 ? 14.504 16.118 4.796 1.00 77.38 360 ASN A CA 1
ATOM 2787 C C . ASN A 1 360 ? 14.006 17.080 3.702 1.00 77.38 360 ASN A C 1
ATOM 2789 O O . ASN A 1 360 ? 13.439 16.623 2.715 1.00 77.38 360 ASN A O 1
ATOM 2793 N N . CYS A 1 361 ? 14.246 18.391 3.832 1.00 80.25 361 CYS A N 1
ATOM 2794 C CA . CYS A 1 361 ? 14.002 19.347 2.749 1.00 80.25 361 CYS A CA 1
ATOM 2795 C C . CYS A 1 361 ? 14.943 19.107 1.557 1.00 80.25 361 CYS A C 1
ATOM 2797 O O . CYS A 1 361 ? 14.492 19.187 0.420 1.00 80.25 361 CYS A O 1
ATOM 2799 N N . PHE A 1 362 ? 16.216 18.769 1.797 1.00 81.06 362 PHE A N 1
ATOM 2800 C CA . PHE A 1 362 ? 17.138 18.390 0.719 1.00 81.06 362 PHE A CA 1
ATOM 2801 C C . PHE A 1 362 ? 16.759 17.054 0.076 1.00 81.06 362 PHE A C 1
ATOM 2803 O O . PHE A 1 362 ? 16.761 16.953 -1.143 1.00 81.06 362 PHE A O 1
ATOM 2810 N N . VAL A 1 363 ? 16.345 16.066 0.874 1.00 80.19 363 VAL A N 1
ATOM 2811 C CA . VAL A 1 363 ? 15.810 14.789 0.366 1.00 80.19 363 VAL A CA 1
ATOM 2812 C C . VAL A 1 363 ? 14.546 15.011 -0.476 1.00 80.19 363 VAL A C 1
ATOM 2814 O O . VAL A 1 363 ? 14.362 14.350 -1.487 1.00 80.19 363 VAL A O 1
ATOM 2817 N N . SER A 1 364 ? 13.707 15.987 -0.114 1.00 80.81 364 SER A N 1
ATOM 2818 C CA . SER A 1 364 ? 12.543 16.366 -0.932 1.00 80.81 364 SER A CA 1
ATOM 2819 C C . SER A 1 364 ? 12.941 17.073 -2.227 1.00 80.81 364 SER A C 1
ATOM 2821 O O . SER A 1 364 ? 12.302 16.857 -3.246 1.00 80.81 364 SER A O 1
ATOM 2823 N N . SER A 1 365 ? 13.980 17.918 -2.196 1.00 84.25 365 SER A N 1
ATOM 2824 C CA . SER A 1 365 ? 14.524 18.569 -3.397 1.00 84.25 365 SER A CA 1
ATOM 2825 C C . SER A 1 365 ? 15.120 17.549 -4.368 1.00 84.25 365 SER A C 1
ATOM 2827 O O . SER A 1 365 ? 14.899 17.665 -5.567 1.00 84.25 365 SER A O 1
ATOM 2829 N N . LEU A 1 366 ? 15.829 16.543 -3.848 1.00 83.81 366 LEU A N 1
ATOM 2830 C CA . LEU A 1 366 ? 16.356 15.419 -4.622 1.00 83.81 366 LEU A CA 1
ATOM 2831 C C . LEU A 1 366 ? 15.219 14.609 -5.261 1.00 83.81 366 LEU A C 1
ATOM 2833 O O . LEU A 1 366 ? 15.183 14.462 -6.474 1.00 83.81 366 LEU A O 1
ATOM 2837 N N . ALA A 1 367 ? 14.232 14.195 -4.459 1.00 79.44 367 ALA A N 1
ATOM 2838 C CA . ALA A 1 367 ? 13.067 13.466 -4.957 1.00 79.44 367 ALA A CA 1
ATOM 2839 C C . ALA A 1 367 ? 12.268 14.265 -6.005 1.00 79.44 367 ALA A C 1
ATOM 2841 O O . ALA A 1 367 ? 11.687 13.678 -6.910 1.00 79.44 367 ALA A O 1
ATOM 2842 N N . ALA A 1 368 ? 12.231 15.598 -5.902 1.00 82.56 368 ALA A N 1
ATOM 2843 C CA . ALA A 1 368 ? 11.581 16.453 -6.893 1.00 82.56 368 ALA A CA 1
ATOM 2844 C C . ALA A 1 368 ? 12.348 16.506 -8.220 1.00 82.56 368 ALA A C 1
ATOM 2846 O O . ALA A 1 368 ? 11.712 16.465 -9.268 1.00 82.56 368 ALA A O 1
ATOM 2847 N N . ALA A 1 369 ? 13.681 16.578 -8.187 1.00 83.69 369 ALA A N 1
ATOM 2848 C CA . ALA A 1 369 ? 14.498 16.523 -9.397 1.00 83.69 369 ALA A CA 1
ATOM 2849 C C . ALA A 1 369 ? 14.342 15.167 -10.107 1.00 83.69 369 ALA A C 1
ATOM 2851 O O . ALA A 1 369 ? 14.020 15.144 -11.291 1.00 83.69 369 ALA A O 1
ATOM 2852 N N . ASP A 1 370 ? 14.437 14.059 -9.367 1.00 76.69 370 ASP A N 1
ATOM 2853 C CA . ASP A 1 370 ? 14.301 12.705 -9.920 1.00 76.69 370 ASP A CA 1
ATOM 2854 C C . ASP A 1 370 ? 12.886 12.445 -10.479 1.00 76.69 370 ASP A C 1
ATOM 2856 O O . ASP A 1 370 ? 12.736 11.892 -11.566 1.00 76.69 370 ASP A O 1
ATOM 2860 N N . LEU A 1 371 ? 11.835 12.910 -9.789 1.00 79.44 371 LEU A N 1
ATOM 2861 C CA . LEU A 1 371 ? 10.453 12.827 -10.283 1.00 79.44 371 LEU A CA 1
ATOM 2862 C C . LEU A 1 371 ? 10.245 13.642 -11.569 1.00 79.44 371 LEU A C 1
ATOM 2864 O O . LEU A 1 371 ? 9.516 13.220 -12.464 1.00 79.44 371 LEU A O 1
ATOM 2868 N N . LEU A 1 372 ? 10.861 14.823 -11.672 1.00 80.06 372 LEU A N 1
ATOM 2869 C CA . LEU A 1 372 ? 10.765 15.655 -12.872 1.00 80.06 372 LEU A CA 1
ATOM 2870 C C . LEU A 1 372 ? 11.487 15.024 -14.069 1.00 80.06 372 LEU A C 1
ATOM 2872 O O . LEU A 1 372 ? 11.026 15.213 -15.193 1.00 80.06 372 LEU A O 1
ATOM 2876 N N . VAL A 1 373 ? 12.548 14.237 -13.857 1.00 75.50 373 VAL A N 1
ATOM 2877 C CA . VAL A 1 373 ? 13.160 13.430 -14.928 1.00 75.50 373 VAL A CA 1
ATOM 2878 C C . VAL A 1 373 ? 12.143 12.411 -15.452 1.00 75.50 373 VAL A C 1
ATOM 2880 O O . VAL A 1 373 ? 11.886 12.363 -16.657 1.00 75.50 373 VAL A O 1
ATOM 2883 N N . GLY A 1 374 ? 11.491 11.666 -14.555 1.00 68.56 374 GLY A N 1
ATOM 2884 C CA . GLY A 1 374 ? 10.454 10.692 -14.916 1.00 68.56 374 GLY A CA 1
ATOM 2885 C C . GLY A 1 374 ? 9.257 11.308 -15.650 1.00 68.56 374 GLY A C 1
ATOM 2886 O O . GLY A 1 374 ? 8.762 10.742 -16.620 1.00 68.56 374 GLY A O 1
ATOM 2887 N N . LEU A 1 375 ? 8.820 12.507 -15.246 1.00 74.38 375 LEU A N 1
ATOM 2888 C CA . LEU A 1 375 ? 7.629 13.153 -15.815 1.00 74.38 375 LEU A CA 1
ATOM 2889 C C . LEU A 1 375 ? 7.889 13.997 -17.069 1.00 74.38 375 LEU A C 1
ATOM 2891 O O . LEU A 1 375 ? 7.014 14.076 -17.928 1.00 74.38 375 LEU A O 1
ATOM 2895 N N . ALA A 1 376 ? 9.035 14.673 -17.167 1.00 76.19 376 ALA A N 1
ATOM 2896 C CA . ALA A 1 376 ? 9.286 15.669 -18.214 1.00 76.19 376 ALA A CA 1
ATOM 2897 C C . ALA A 1 376 ? 10.364 15.249 -19.223 1.00 76.19 376 ALA A C 1
ATOM 2899 O O . ALA A 1 376 ? 10.336 15.714 -20.361 1.00 76.19 376 ALA A O 1
ATOM 2900 N N . VAL A 1 377 ? 11.298 14.376 -18.835 1.00 77.38 377 VAL A N 1
ATOM 2901 C CA . VAL A 1 377 ? 12.422 13.969 -19.694 1.00 77.38 377 VAL A CA 1
ATOM 2902 C C . VAL A 1 377 ? 12.159 12.618 -20.350 1.00 77.38 377 VAL A C 1
ATOM 2904 O O . VAL A 1 377 ? 12.366 12.477 -21.556 1.00 77.38 377 VAL A O 1
ATOM 2907 N N . MET A 1 378 ? 11.654 11.648 -19.584 1.00 73.44 378 MET A N 1
ATOM 2908 C CA . MET A 1 378 ? 11.436 10.281 -20.068 1.00 73.44 378 MET A CA 1
ATOM 2909 C C . MET A 1 378 ? 10.361 10.164 -21.163 1.00 73.44 378 MET A C 1
ATOM 2911 O O . MET A 1 378 ? 10.615 9.454 -22.136 1.00 73.44 378 MET A O 1
ATOM 2915 N N . PRO A 1 379 ? 9.200 10.852 -21.113 1.00 76.25 379 PRO A N 1
ATOM 2916 C CA . PRO A 1 379 ? 8.183 10.682 -22.153 1.00 76.25 379 PRO A CA 1
ATOM 2917 C C . PRO A 1 379 ? 8.641 11.136 -23.553 1.00 76.25 379 PRO A C 1
ATOM 2919 O O . PRO A 1 379 ? 8.454 10.367 -24.499 1.00 76.25 379 PRO A O 1
ATOM 2922 N N . PRO A 1 380 ? 9.305 12.301 -23.731 1.00 73.44 380 PRO A N 1
ATOM 2923 C CA . PRO A 1 380 ? 9.904 12.645 -25.023 1.00 73.44 380 PRO A CA 1
ATOM 2924 C C . PRO A 1 380 ? 11.053 11.710 -25.437 1.00 73.44 380 PRO A C 1
ATOM 2926 O O . PRO A 1 380 ? 11.206 11.454 -26.629 1.00 73.44 380 PRO A O 1
ATOM 2929 N N . ALA A 1 381 ? 11.821 11.153 -24.487 1.00 69.69 381 ALA A N 1
ATOM 2930 C CA . ALA A 1 381 ? 12.866 10.162 -24.781 1.00 69.69 381 ALA A CA 1
ATOM 2931 C C . ALA A 1 381 ? 12.280 8.883 -25.400 1.00 69.69 381 ALA A C 1
ATOM 2933 O O . ALA A 1 381 ? 12.785 8.377 -26.401 1.00 69.69 381 ALA A O 1
ATOM 2934 N N . VAL A 1 382 ? 11.184 8.384 -24.821 1.00 68.62 382 VAL A N 1
ATOM 2935 C CA . VAL A 1 382 ? 10.453 7.212 -25.321 1.00 68.62 382 VAL A CA 1
ATOM 2936 C C . VAL A 1 382 ? 9.822 7.514 -26.677 1.00 68.62 382 VAL A C 1
ATOM 2938 O O . VAL A 1 382 ? 9.920 6.701 -27.593 1.00 68.62 382 VAL A O 1
ATOM 2941 N N . LEU A 1 383 ? 9.226 8.698 -26.845 1.00 69.00 383 LEU A N 1
ATOM 2942 C CA . LEU A 1 383 ? 8.658 9.114 -28.127 1.00 69.00 383 LEU A CA 1
ATOM 2943 C C . LEU A 1 383 ? 9.726 9.148 -29.231 1.00 69.00 383 LEU A C 1
ATOM 2945 O O . LEU A 1 383 ? 9.482 8.635 -30.318 1.00 69.00 383 LEU A O 1
ATOM 2949 N N . LEU A 1 384 ? 10.922 9.665 -28.932 1.00 72.19 384 LEU A N 1
ATOM 2950 C CA . LEU A 1 384 ? 12.057 9.686 -29.856 1.00 72.19 384 LEU A CA 1
ATOM 2951 C C . LEU A 1 384 ? 12.530 8.273 -30.242 1.00 72.19 384 LEU A C 1
ATOM 2953 O O . LEU A 1 384 ? 12.939 8.050 -31.380 1.00 72.19 384 LEU A O 1
ATOM 2957 N N . GLN A 1 385 ? 12.461 7.303 -29.324 1.00 68.81 385 GLN A N 1
ATOM 2958 C CA . GLN A 1 385 ? 12.761 5.898 -29.627 1.00 68.81 385 GLN A CA 1
ATOM 2959 C C . GLN A 1 385 ? 11.688 5.261 -30.522 1.00 68.81 385 GLN A C 1
ATOM 2961 O O . GLN A 1 385 ? 12.024 4.539 -31.460 1.00 68.81 385 GLN A O 1
ATOM 2966 N N . LEU A 1 386 ? 10.409 5.560 -30.276 1.00 66.12 386 LEU A N 1
ATOM 2967 C CA . LEU A 1 386 ? 9.284 5.035 -31.058 1.00 66.12 386 LEU A CA 1
ATOM 2968 C C . LEU A 1 386 ? 9.231 5.598 -32.487 1.00 66.12 386 LEU A C 1
ATOM 2970 O O . LEU A 1 386 ? 8.777 4.906 -33.394 1.00 66.12 386 LEU A O 1
ATOM 2974 N N . THR A 1 387 ? 9.722 6.820 -32.717 1.00 71.19 387 THR A N 1
ATOM 2975 C CA . THR A 1 387 ? 9.774 7.456 -34.048 1.00 71.19 387 THR A CA 1
ATOM 2976 C C . THR A 1 387 ? 11.051 7.131 -34.836 1.00 71.19 387 THR A C 1
ATOM 2978 O O . THR A 1 387 ? 11.375 7.814 -35.812 1.00 71.19 387 THR A O 1
ATOM 2981 N N . GLY A 1 388 ? 11.820 6.115 -34.423 1.00 67.75 388 GLY A N 1
ATOM 2982 C CA . GLY A 1 388 ? 13.064 5.729 -35.098 1.00 67.75 388 GLY A CA 1
ATOM 2983 C C . GLY A 1 388 ? 14.185 6.769 -34.972 1.00 67.75 388 GLY A C 1
ATOM 2984 O O . GLY A 1 388 ? 15.064 6.841 -35.830 1.00 67.75 388 GLY A O 1
ATOM 2985 N N . GLY A 1 389 ? 14.156 7.596 -33.921 1.00 66.94 389 GLY A N 1
ATOM 2986 C CA . GLY A 1 389 ? 15.156 8.631 -33.652 1.00 66.94 389 GLY A CA 1
ATOM 2987 C C . GLY A 1 389 ? 14.893 9.973 -34.337 1.00 66.94 389 GLY A C 1
ATOM 2988 O O . GLY A 1 389 ? 15.813 10.789 -34.410 1.00 66.94 389 GLY A O 1
ATOM 2989 N N . THR A 1 390 ? 13.677 10.211 -34.842 1.00 73.31 390 THR A N 1
ATOM 2990 C CA . THR A 1 390 ? 13.308 11.461 -35.527 1.00 73.31 390 THR A CA 1
ATOM 2991 C C . THR A 1 390 ? 12.643 12.468 -34.576 1.00 73.31 390 THR A C 1
ATOM 2993 O O . THR A 1 390 ? 11.673 12.150 -33.886 1.00 73.31 390 THR A O 1
ATOM 2996 N N . TRP A 1 391 ? 13.185 13.689 -34.515 1.00 81.50 391 TRP A N 1
ATOM 2997 C CA . TRP A 1 391 ? 12.710 14.808 -33.700 1.00 81.50 391 TRP A CA 1
ATOM 2998 C C . TRP A 1 391 ? 12.066 15.881 -34.582 1.00 81.50 391 TRP A C 1
ATOM 3000 O O . TRP A 1 391 ? 12.747 16.697 -35.198 1.00 81.50 391 TRP A O 1
ATOM 3010 N N . GLU A 1 392 ? 10.737 15.897 -34.607 1.00 75.62 392 GLU A N 1
ATOM 3011 C CA . GLU A 1 392 ? 9.943 16.776 -35.483 1.00 75.62 392 GLU A CA 1
ATOM 3012 C C . GLU A 1 392 ? 9.500 18.085 -34.792 1.00 75.62 392 GLU A C 1
ATOM 3014 O O . GLU A 1 392 ? 8.869 18.944 -35.400 1.00 75.62 392 GLU A O 1
ATOM 3019 N N . LEU A 1 393 ? 9.845 18.276 -33.512 1.00 77.88 393 LEU A N 1
ATOM 3020 C CA . LEU A 1 393 ? 9.447 19.444 -32.706 1.00 77.88 393 LEU A CA 1
ATOM 3021 C C . LEU A 1 393 ? 10.382 20.660 -32.881 1.00 77.88 393 LEU A C 1
ATOM 3023 O O . LEU A 1 393 ? 10.216 21.680 -32.215 1.00 77.88 393 LEU A O 1
ATOM 3027 N N . GLY A 1 394 ? 11.364 20.573 -33.779 1.00 78.62 394 GLY A N 1
ATOM 3028 C CA . GLY A 1 394 ? 12.317 21.648 -34.062 1.00 78.62 394 GLY A CA 1
ATOM 3029 C C . GLY A 1 394 ? 13.477 21.753 -33.063 1.00 78.62 394 GLY A C 1
ATOM 3030 O O . GLY A 1 394 ? 13.450 21.200 -31.959 1.00 78.62 394 GLY A O 1
ATOM 3031 N N . GLU A 1 395 ? 14.522 22.479 -33.470 1.00 77.88 395 GLU A N 1
ATOM 3032 C CA . GLU A 1 395 ? 15.816 22.536 -32.771 1.00 77.88 395 GLU A CA 1
ATOM 3033 C C . GLU A 1 395 ? 15.731 23.198 -31.392 1.00 77.88 395 GLU A C 1
ATOM 3035 O O . GLU A 1 395 ? 16.280 22.670 -30.428 1.00 77.88 395 GLU A O 1
ATOM 3040 N N . MET A 1 396 ? 14.967 24.289 -31.256 1.00 79.69 396 MET A N 1
ATOM 3041 C CA . MET A 1 396 ? 14.813 24.976 -29.966 1.00 79.69 396 MET A CA 1
ATOM 3042 C C . MET A 1 396 ? 14.190 24.081 -28.889 1.00 79.69 396 MET A C 1
ATOM 3044 O O . MET A 1 396 ? 14.591 24.145 -27.728 1.00 79.69 396 MET A O 1
ATOM 3048 N N . LEU A 1 397 ? 13.218 23.236 -29.254 1.00 83.69 397 LEU A N 1
ATOM 3049 C CA . LEU A 1 397 ? 12.603 22.304 -28.307 1.00 83.69 397 LEU A CA 1
ATOM 3050 C C . LEU A 1 397 ? 13.523 21.124 -27.987 1.00 83.69 397 LEU A C 1
ATOM 3052 O O . LEU A 1 397 ? 13.499 20.645 -26.856 1.00 83.69 397 LEU A O 1
ATOM 3056 N N . CYS A 1 398 ? 14.359 20.693 -28.937 1.00 83.56 398 CYS A N 1
ATOM 3057 C CA . CYS A 1 398 ? 15.400 19.701 -28.670 1.00 83.56 398 CYS A CA 1
ATOM 3058 C C . CYS A 1 398 ? 16.429 20.243 -27.669 1.00 83.56 398 CYS A C 1
ATOM 3060 O O . CYS A 1 398 ? 16.745 19.575 -26.687 1.00 83.56 398 CYS A O 1
ATOM 3062 N N . ASP A 1 399 ? 16.910 21.470 -27.876 1.00 81.25 399 ASP A N 1
ATOM 3063 C CA . ASP A 1 399 ? 17.884 22.100 -26.983 1.00 81.25 399 ASP A CA 1
ATOM 3064 C C . ASP A 1 399 ? 17.308 22.340 -25.598 1.00 81.25 399 ASP A C 1
ATOM 3066 O O . ASP A 1 399 ? 17.958 22.045 -24.599 1.00 81.25 399 ASP A O 1
ATOM 3070 N N . PHE A 1 400 ? 16.056 22.788 -25.527 1.00 86.56 400 PHE A N 1
ATOM 3071 C CA . PHE A 1 400 ? 15.355 22.918 -24.260 1.00 86.56 400 PHE A CA 1
ATOM 3072 C C . PHE A 1 400 ? 15.217 21.573 -23.535 1.00 86.56 400 PHE A C 1
ATOM 3074 O O . PHE A 1 400 ? 15.503 21.496 -22.343 1.00 86.56 400 PHE A O 1
ATOM 3081 N N . TRP A 1 401 ? 14.808 20.513 -24.238 1.00 86.81 401 TRP A N 1
ATOM 3082 C CA . TRP A 1 401 ? 14.621 19.184 -23.652 1.00 86.81 401 TRP A CA 1
ATOM 3083 C C . TRP A 1 401 ? 15.940 18.575 -23.157 1.00 86.81 401 TRP A C 1
ATOM 3085 O O . TRP A 1 401 ? 16.017 18.122 -22.016 1.00 86.81 401 TRP A O 1
ATOM 3095 N N . VAL A 1 402 ? 17.002 18.650 -23.962 1.00 84.94 402 VAL A N 1
ATOM 3096 C CA . VAL A 1 402 ? 18.348 18.194 -23.585 1.00 84.94 402 VAL A CA 1
ATOM 3097 C C . VAL A 1 402 ? 18.904 19.010 -22.413 1.00 84.94 402 VAL A C 1
ATOM 3099 O O . VAL A 1 402 ? 19.451 18.444 -21.468 1.00 84.94 402 VAL A O 1
ATOM 3102 N N . SER A 1 403 ? 18.759 20.338 -22.428 1.00 88.31 403 SER A N 1
ATOM 3103 C CA . SER A 1 403 ? 19.196 21.184 -21.312 1.00 88.31 403 SER A CA 1
ATOM 3104 C C . SER A 1 403 ? 18.393 20.925 -20.036 1.00 88.31 403 SER A C 1
ATOM 3106 O O . SER A 1 403 ? 18.963 21.003 -18.948 1.00 88.31 403 SER A O 1
ATOM 3108 N N . LEU A 1 404 ? 17.102 20.593 -20.146 1.00 88.69 404 LEU A N 1
ATOM 3109 C CA . LEU A 1 404 ? 16.253 20.226 -19.013 1.00 88.69 404 LEU A CA 1
ATOM 3110 C C . LEU A 1 404 ? 16.707 18.910 -18.368 1.00 88.69 404 LEU A C 1
ATOM 3112 O O . LEU A 1 404 ? 16.789 18.844 -17.144 1.00 88.69 404 LEU A O 1
ATOM 3116 N N . ASP A 1 405 ? 17.052 17.902 -19.172 1.00 86.62 405 ASP A N 1
ATOM 3117 C CA . ASP A 1 405 ? 17.618 16.633 -18.698 1.00 86.62 405 ASP A CA 1
ATOM 3118 C C . ASP A 1 405 ? 18.910 16.852 -17.894 1.00 86.62 405 ASP A C 1
ATOM 3120 O O . ASP A 1 405 ? 18.986 16.531 -16.704 1.00 86.62 405 ASP A O 1
ATOM 3124 N N . ILE A 1 406 ? 19.888 17.543 -18.493 1.00 87.25 406 ILE A N 1
ATOM 3125 C CA . ILE A 1 406 ? 21.159 17.858 -17.824 1.00 87.25 406 ILE A CA 1
ATOM 3126 C C . ILE A 1 406 ? 20.909 18.671 -16.54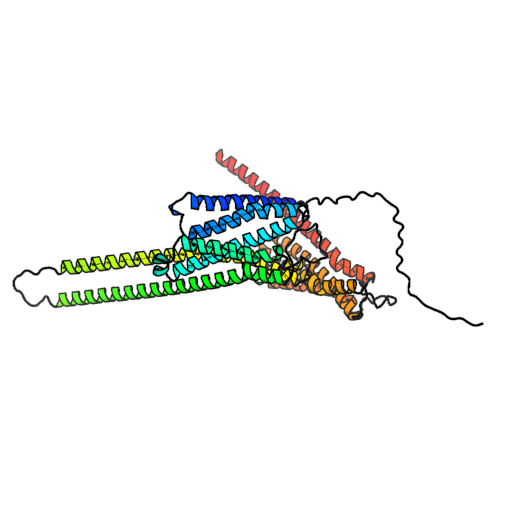1 1.00 87.25 406 ILE A C 1
ATOM 3128 O O . ILE A 1 406 ? 21.583 18.451 -15.531 1.00 87.25 406 ILE A O 1
ATOM 3132 N N . LEU A 1 407 ? 19.945 19.602 -16.544 1.00 92.94 407 LEU A N 1
ATOM 3133 C CA . LEU A 1 407 ? 19.642 20.459 -15.394 1.00 92.94 407 LEU A CA 1
ATOM 3134 C C . LEU A 1 407 ? 19.120 19.634 -14.224 1.00 92.94 407 LEU A C 1
ATOM 3136 O O . LEU A 1 407 ? 19.580 19.823 -13.097 1.00 92.94 407 LEU A O 1
ATOM 3140 N N . LEU A 1 408 ? 18.187 18.720 -14.487 1.00 90.50 408 LEU A N 1
ATOM 3141 C CA . LEU A 1 408 ? 17.577 17.883 -13.461 1.00 90.50 408 LEU A CA 1
ATOM 3142 C C . LEU A 1 408 ? 18.588 16.885 -12.886 1.00 90.50 408 LEU A C 1
ATOM 3144 O O . LEU A 1 408 ? 18.724 16.807 -11.664 1.00 90.50 408 LEU A O 1
ATOM 3148 N N . CYS A 1 409 ? 19.395 16.232 -13.727 1.00 87.50 409 CYS A N 1
ATOM 3149 C CA . CYS A 1 409 ? 20.486 15.373 -13.258 1.00 87.50 409 CYS A CA 1
ATOM 3150 C C . CYS A 1 409 ? 21.519 16.152 -12.424 1.00 87.50 409 CYS A C 1
ATOM 3152 O O . CYS A 1 409 ? 21.943 15.700 -11.356 1.00 87.50 409 CYS A O 1
ATOM 3154 N N . THR A 1 410 ? 21.889 17.358 -12.864 1.00 89.50 410 THR A N 1
ATOM 3155 C CA . THR A 1 410 ? 22.828 18.227 -12.137 1.00 89.50 410 THR A CA 1
ATOM 3156 C C . THR A 1 410 ? 22.248 18.672 -10.791 1.00 89.50 410 THR A C 1
ATOM 3158 O O . THR A 1 410 ? 22.952 18.669 -9.777 1.00 89.50 410 THR A O 1
ATOM 3161 N N . ALA A 1 411 ? 20.956 19.007 -10.738 1.00 91.69 411 ALA A N 1
ATOM 3162 C CA . ALA A 1 411 ? 20.262 19.364 -9.504 1.00 91.69 411 ALA A CA 1
ATOM 3163 C C . ALA A 1 411 ? 20.215 18.193 -8.506 1.00 91.69 411 ALA A C 1
ATOM 3165 O O . ALA A 1 411 ? 20.400 18.420 -7.304 1.00 91.69 411 ALA A O 1
ATOM 3166 N N . SER A 1 412 ? 20.047 16.952 -8.974 1.00 90.62 412 SER A N 1
ATOM 3167 C CA . SER A 1 412 ? 20.110 15.753 -8.128 1.00 90.62 412 SER A CA 1
ATOM 3168 C C . SER A 1 412 ? 21.504 15.553 -7.520 1.00 90.62 412 SER A C 1
ATOM 3170 O O . SER A 1 412 ? 21.635 15.421 -6.298 1.00 90.62 412 SER A O 1
ATOM 3172 N N . ILE A 1 413 ? 22.572 15.638 -8.323 1.00 88.31 413 ILE A N 1
ATOM 3173 C CA . ILE A 1 413 ? 23.956 15.477 -7.837 1.00 88.31 413 ILE A CA 1
ATOM 3174 C C . ILE A 1 413 ? 24.326 16.582 -6.836 1.00 88.31 413 ILE A C 1
ATOM 3176 O O . ILE A 1 413 ? 24.870 16.315 -5.759 1.00 88.31 413 ILE A O 1
ATOM 3180 N N . LEU A 1 414 ? 23.984 17.835 -7.139 1.00 91.00 414 LEU A N 1
ATOM 3181 C CA . LEU A 1 414 ? 24.232 18.961 -6.239 1.00 91.00 414 LEU A CA 1
ATOM 3182 C C . LEU A 1 414 ? 23.391 18.874 -4.953 1.00 91.00 414 LEU A C 1
ATOM 3184 O O . LEU A 1 414 ? 23.867 19.272 -3.886 1.00 91.00 414 LEU A O 1
ATOM 3188 N N . SER A 1 415 ? 22.185 18.297 -5.012 1.00 90.50 415 SER A N 1
ATOM 3189 C CA . SER A 1 415 ? 21.366 18.011 -3.824 1.00 90.50 415 SER A CA 1
ATOM 3190 C C . SER A 1 415 ? 22.021 16.960 -2.921 1.00 90.50 415 SER A C 1
ATOM 3192 O O . SER A 1 415 ? 22.070 17.153 -1.704 1.00 90.50 415 SER A O 1
ATOM 3194 N N . LEU A 1 416 ? 22.602 15.896 -3.487 1.00 86.94 416 LEU A N 1
ATOM 3195 C CA . LEU A 1 416 ? 23.391 14.906 -2.736 1.00 86.94 416 LEU A CA 1
ATOM 3196 C C . LEU A 1 416 ? 24.635 15.538 -2.091 1.00 86.94 416 LEU A C 1
ATOM 3198 O O . LEU A 1 416 ? 24.926 15.301 -0.914 1.00 86.94 416 LEU A O 1
ATOM 3202 N N . CYS A 1 417 ? 25.324 16.418 -2.820 1.00 89.00 417 CYS A N 1
ATOM 3203 C CA . CYS A 1 417 ? 26.454 17.174 -2.288 1.00 89.00 417 CYS A CA 1
ATOM 3204 C C . CYS A 1 417 ? 26.037 18.105 -1.133 1.00 89.00 417 CYS A C 1
ATOM 3206 O O . CYS A 1 417 ? 26.728 18.195 -0.118 1.00 89.00 417 CYS A O 1
ATOM 3208 N N . ALA A 1 418 ? 24.883 18.768 -1.227 1.00 88.25 418 ALA A N 1
ATOM 3209 C CA . ALA A 1 418 ? 24.360 19.597 -0.142 1.00 88.25 418 ALA A CA 1
ATOM 3210 C C . ALA A 1 418 ? 24.003 18.768 1.108 1.00 88.25 418 ALA A C 1
ATOM 3212 O O . ALA A 1 418 ? 24.268 19.202 2.234 1.00 88.25 418 ALA A O 1
ATOM 3213 N N . ILE A 1 419 ? 23.457 17.557 0.925 1.00 87.62 419 ILE A N 1
ATOM 3214 C CA . ILE A 1 419 ? 23.161 16.618 2.019 1.00 87.62 419 ILE A CA 1
ATOM 3215 C C . ILE A 1 419 ? 24.447 16.201 2.737 1.00 87.62 419 ILE A C 1
ATOM 3217 O O . ILE A 1 419 ? 24.477 16.187 3.972 1.00 87.62 419 ILE A O 1
ATOM 3221 N N . SER A 1 420 ? 25.513 15.887 1.997 1.00 85.56 420 SER A N 1
ATOM 3222 C CA . SER A 1 420 ? 26.787 15.472 2.596 1.00 85.56 420 SER A CA 1
ATOM 3223 C C . SER A 1 420 ? 27.400 16.598 3.443 1.00 85.56 420 SER A C 1
ATOM 3225 O O . SER A 1 420 ? 27.803 16.363 4.587 1.00 85.56 420 SER A O 1
ATOM 3227 N N . ILE A 1 421 ? 27.359 17.843 2.953 1.00 85.69 421 ILE A N 1
ATOM 3228 C CA . ILE A 1 421 ? 27.822 19.034 3.680 1.00 85.69 421 ILE A CA 1
ATOM 3229 C C . ILE A 1 421 ? 26.986 19.277 4.948 1.00 85.69 421 ILE A C 1
ATOM 3231 O O . ILE A 1 421 ? 27.551 19.504 6.022 1.00 85.69 421 ILE A O 1
ATOM 3235 N N . ASP A 1 422 ? 25.652 19.198 4.863 1.00 83.94 422 ASP A N 1
ATOM 3236 C CA . ASP A 1 422 ? 24.757 19.331 6.027 1.00 83.94 422 ASP A CA 1
ATOM 3237 C C . ASP A 1 422 ? 25.097 18.292 7.108 1.00 83.94 422 ASP A C 1
ATOM 3239 O O . ASP A 1 422 ? 25.235 18.624 8.291 1.00 83.94 422 ASP A O 1
ATOM 3243 N N . ARG A 1 423 ? 25.322 17.039 6.697 1.00 81.31 423 ARG A N 1
ATOM 3244 C CA . ARG A 1 423 ? 25.694 15.936 7.595 1.00 81.31 423 ARG A CA 1
ATOM 3245 C C . ARG A 1 423 ? 27.059 16.147 8.239 1.00 81.31 423 ARG A C 1
ATOM 3247 O O . ARG A 1 423 ? 27.213 15.902 9.435 1.00 81.31 423 ARG A O 1
ATOM 3254 N N . TYR A 1 424 ? 28.029 16.662 7.496 1.00 84.81 424 TYR A N 1
ATOM 3255 C CA . TYR A 1 424 ? 29.342 17.005 8.033 1.00 84.81 424 TYR A CA 1
ATOM 3256 C C . TYR A 1 424 ? 29.293 18.094 9.093 1.00 84.81 424 TYR A C 1
ATOM 3258 O O . TYR A 1 424 ? 29.893 17.941 10.160 1.00 84.81 424 TYR A O 1
ATOM 3266 N N . LEU A 1 425 ? 28.546 19.168 8.840 1.00 82.56 425 LEU A N 1
ATOM 3267 C CA . LEU A 1 425 ? 28.369 20.246 9.811 1.00 82.56 425 LEU A CA 1
ATOM 3268 C C . LEU A 1 425 ? 27.677 19.739 11.084 1.00 82.56 425 LEU A C 1
ATOM 3270 O O . LEU A 1 425 ? 28.073 20.115 12.190 1.00 82.56 425 LEU A O 1
ATOM 3274 N N . ALA A 1 426 ? 26.703 18.834 10.941 1.00 79.56 426 ALA A N 1
ATOM 3275 C CA . ALA A 1 426 ? 26.028 18.197 12.068 1.00 79.56 426 ALA A CA 1
ATOM 3276 C C . ALA A 1 426 ? 26.980 17.361 12.938 1.00 79.56 426 ALA A C 1
ATOM 3278 O O . ALA A 1 426 ? 26.908 17.412 14.168 1.00 79.56 426 ALA A O 1
ATOM 3279 N N . VAL A 1 427 ? 27.883 16.603 12.309 1.00 79.25 427 VAL A N 1
ATOM 3280 C CA . VAL A 1 427 ? 28.816 15.709 13.008 1.00 79.25 427 VAL A CA 1
ATOM 3281 C C . VAL A 1 427 ? 29.971 16.485 13.642 1.00 79.25 427 VAL A C 1
ATOM 3283 O O . VAL A 1 427 ? 30.306 16.245 14.805 1.00 79.25 427 VAL A O 1
ATOM 3286 N N . THR A 1 428 ? 30.572 17.427 12.914 1.00 80.00 428 THR A N 1
ATOM 3287 C CA . THR A 1 428 ? 31.779 18.144 13.358 1.00 80.00 428 THR A CA 1
ATOM 3288 C C . THR A 1 428 ? 31.501 19.240 14.376 1.00 80.00 428 THR A C 1
ATOM 3290 O O . THR A 1 428 ? 32.294 19.413 15.300 1.00 80.00 428 THR A O 1
ATOM 3293 N N . GLN A 1 429 ? 30.373 19.945 14.264 1.00 80.00 429 GLN A N 1
ATOM 3294 C CA . GLN A 1 429 ? 30.065 21.105 15.103 1.00 80.00 429 GLN A CA 1
ATOM 3295 C C . GLN A 1 429 ? 28.654 21.026 15.713 1.00 80.00 429 GLN A C 1
ATOM 3297 O O . GLN A 1 429 ? 27.820 21.891 15.450 1.00 80.00 429 GLN A O 1
ATOM 3302 N N . PRO A 1 430 ? 28.359 20.042 16.583 1.00 75.62 430 PRO A N 1
ATOM 3303 C CA . PRO A 1 430 ? 26.996 19.775 17.056 1.00 75.62 430 PRO A CA 1
ATOM 3304 C C . PRO A 1 430 ? 26.357 20.961 17.799 1.00 75.62 430 PRO A C 1
ATOM 3306 O O . PRO A 1 430 ? 25.166 21.226 17.636 1.00 75.62 430 PRO A O 1
ATOM 3309 N N . LEU A 1 431 ? 27.139 21.728 18.568 1.00 74.94 431 LEU A N 1
ATOM 3310 C CA . LEU A 1 431 ? 26.644 22.884 19.328 1.00 74.94 431 LEU A CA 1
ATOM 3311 C C . LEU A 1 431 ? 26.263 24.056 18.410 1.00 74.94 431 LEU A C 1
ATOM 3313 O O . LEU A 1 431 ? 25.165 24.602 18.526 1.00 74.94 431 LEU A O 1
ATOM 3317 N N . ILE A 1 432 ? 27.123 24.394 17.445 1.00 71.25 432 ILE A N 1
ATOM 3318 C CA . ILE A 1 432 ? 26.865 25.453 16.454 1.00 71.25 432 ILE A CA 1
ATOM 3319 C C . ILE A 1 432 ? 25.736 25.019 15.515 1.00 71.25 432 ILE A C 1
ATOM 3321 O O . ILE A 1 432 ? 24.812 25.791 15.256 1.00 71.25 432 ILE A O 1
ATOM 3325 N N . TYR A 1 433 ? 25.760 23.760 15.074 1.00 69.88 433 TYR A N 1
ATOM 3326 C CA . TYR A 1 433 ? 24.731 23.164 14.233 1.00 69.88 433 TYR A CA 1
ATOM 3327 C C . TYR A 1 433 ? 23.355 23.195 14.911 1.00 69.88 433 TYR A C 1
ATOM 3329 O O . TYR A 1 433 ? 22.381 23.617 14.291 1.00 69.88 433 TYR A O 1
ATOM 3337 N N . SER A 1 434 ? 23.260 22.863 16.206 1.00 66.94 434 SER A N 1
ATOM 3338 C CA . SER A 1 434 ? 21.998 22.924 16.964 1.00 66.94 434 SER A CA 1
ATOM 3339 C C . SER A 1 434 ? 21.411 24.341 17.052 1.00 66.94 434 SER A C 1
ATOM 3341 O O . SER A 1 434 ? 20.193 24.511 16.970 1.00 66.94 434 SER A O 1
ATOM 3343 N N . ARG A 1 435 ? 22.272 25.368 17.131 1.00 66.50 435 ARG A N 1
ATOM 3344 C CA . ARG A 1 435 ? 21.884 26.788 17.126 1.00 66.50 435 ARG A CA 1
ATOM 3345 C C . ARG A 1 435 ? 21.460 27.249 15.724 1.00 66.50 435 ARG A C 1
ATOM 3347 O O . ARG A 1 435 ? 20.492 27.996 15.588 1.00 66.50 435 ARG A O 1
ATOM 3354 N N . ARG A 1 436 ? 22.132 26.746 14.678 1.00 60.53 436 ARG A N 1
ATOM 3355 C CA . ARG A 1 436 ? 21.874 27.031 13.251 1.00 60.53 436 ARG A CA 1
ATOM 3356 C C . ARG A 1 436 ? 20.616 26.333 12.709 1.00 60.53 436 ARG A C 1
ATOM 3358 O O . ARG A 1 436 ? 19.929 26.904 11.862 1.00 60.53 436 ARG A O 1
ATOM 3365 N N . ARG A 1 437 ? 20.241 25.174 13.278 1.00 57.38 437 ARG A N 1
ATOM 3366 C CA . ARG A 1 437 ? 19.032 24.361 12.986 1.00 57.38 437 ARG A CA 1
ATOM 3367 C C . ARG A 1 437 ? 17.715 25.151 13.037 1.00 57.38 437 ARG A C 1
ATOM 3369 O O . ARG A 1 437 ? 16.709 24.704 12.492 1.00 57.38 437 ARG A O 1
ATOM 3376 N N . ARG A 1 438 ? 17.695 26.332 13.671 1.00 54.31 438 ARG A N 1
ATOM 3377 C CA . ARG A 1 438 ? 16.510 27.203 13.753 1.00 54.31 438 ARG A CA 1
ATOM 3378 C C . ARG A 1 438 ? 16.194 27.971 12.464 1.00 54.31 438 ARG A C 1
ATOM 3380 O O . ARG A 1 438 ? 15.055 28.404 12.308 1.00 54.31 438 ARG A O 1
ATOM 3387 N N . SER A 1 439 ? 17.135 28.125 11.530 1.00 60.28 439 SER A N 1
ATOM 3388 C CA . SER A 1 439 ? 16.906 28.925 10.320 1.00 60.28 439 SER A CA 1
ATOM 3389 C C . SER A 1 439 ? 16.496 28.063 9.123 1.00 60.28 439 SER A C 1
ATOM 3391 O O . SER A 1 439 ? 17.315 27.700 8.284 1.00 60.28 439 SER A O 1
ATOM 3393 N N . LYS A 1 440 ? 15.190 27.786 8.994 1.00 64.19 440 LYS A N 1
ATOM 3394 C CA . LYS A 1 440 ? 14.590 27.209 7.767 1.00 64.19 440 LYS A CA 1
ATOM 3395 C C . LYS A 1 440 ? 14.924 28.025 6.506 1.00 64.19 440 LYS A C 1
ATOM 3397 O O . LYS A 1 440 ? 14.931 27.478 5.410 1.00 64.19 440 LYS A O 1
ATOM 3402 N N . ARG A 1 441 ? 15.237 29.317 6.676 1.00 71.44 441 ARG A N 1
ATOM 3403 C CA . ARG A 1 441 ? 15.668 30.228 5.607 1.00 71.44 441 ARG A CA 1
ATOM 3404 C C . ARG A 1 441 ? 17.005 29.811 4.992 1.00 71.44 441 ARG A C 1
ATOM 3406 O O . ARG A 1 441 ? 17.149 29.902 3.784 1.00 71.44 441 ARG A O 1
ATOM 3413 N N . LEU A 1 442 ? 17.951 29.307 5.788 1.00 72.62 442 LEU A N 1
ATOM 3414 C CA . LEU A 1 442 ? 19.267 28.896 5.283 1.00 72.62 442 LEU A CA 1
ATOM 3415 C C . LEU A 1 442 ? 19.184 27.625 4.423 1.00 72.62 442 LEU A C 1
ATOM 3417 O O . LEU A 1 442 ? 19.817 27.557 3.379 1.00 72.62 442 LEU A O 1
ATOM 3421 N N . ALA A 1 443 ? 18.358 26.655 4.825 1.00 74.06 443 ALA A N 1
ATOM 3422 C CA . ALA A 1 443 ? 18.100 25.452 4.031 1.00 74.06 443 ALA A CA 1
ATOM 3423 C C . ALA A 1 443 ? 17.412 25.785 2.698 1.00 74.06 443 ALA A C 1
ATOM 3425 O O . ALA A 1 443 ? 17.813 25.282 1.656 1.00 74.06 443 ALA A O 1
ATOM 3426 N N . GLY A 1 444 ? 16.422 26.687 2.727 1.00 80.88 444 GLY A N 1
ATOM 3427 C CA . GLY A 1 444 ? 15.792 27.203 1.510 1.00 80.88 444 GLY A CA 1
ATOM 3428 C C . GLY A 1 444 ? 16.787 27.911 0.587 1.00 80.88 444 GLY A C 1
ATOM 3429 O O . GLY A 1 444 ? 16.797 27.634 -0.604 1.00 80.88 444 GLY A O 1
ATOM 3430 N N . LEU A 1 445 ? 17.674 28.753 1.132 1.00 82.88 445 LEU A N 1
ATOM 3431 C CA . LEU A 1 445 ? 18.732 29.419 0.359 1.00 82.88 445 LEU A CA 1
ATOM 3432 C C . LEU A 1 445 ? 19.708 28.424 -0.283 1.00 82.88 445 LEU A C 1
ATOM 3434 O O . LEU A 1 445 ? 20.107 28.626 -1.423 1.00 82.88 445 LEU A O 1
ATOM 3438 N N . MET A 1 446 ? 20.070 27.345 0.414 1.00 81.69 446 MET A N 1
ATOM 3439 C CA . MET A 1 446 ? 20.935 26.300 -0.143 1.00 81.69 446 MET A CA 1
ATOM 3440 C C . MET A 1 446 ? 20.248 25.504 -1.257 1.00 81.69 446 MET A C 1
ATOM 3442 O O . MET A 1 446 ? 20.890 25.206 -2.255 1.00 81.69 446 MET A O 1
ATOM 3446 N N . ILE A 1 447 ? 18.953 25.196 -1.122 1.00 87.75 447 ILE A N 1
ATOM 3447 C CA . ILE A 1 447 ? 18.175 24.560 -2.197 1.00 87.75 447 ILE A CA 1
ATOM 3448 C C . ILE A 1 447 ? 18.112 25.491 -3.412 1.00 87.75 447 ILE A C 1
ATOM 3450 O O . ILE A 1 447 ? 18.418 25.069 -4.519 1.00 87.75 447 ILE A O 1
ATOM 3454 N N . VAL A 1 448 ? 17.800 26.774 -3.214 1.00 91.06 448 VAL A N 1
ATOM 3455 C CA . VAL A 1 448 ? 17.808 27.760 -4.307 1.00 91.06 448 VAL A CA 1
ATOM 3456 C C . VAL A 1 448 ? 19.186 27.833 -4.967 1.00 91.06 448 VAL A C 1
ATOM 3458 O O . VAL A 1 448 ? 19.268 27.808 -6.188 1.00 91.06 448 VAL A O 1
ATOM 3461 N N . ALA A 1 449 ? 20.270 27.846 -4.187 1.00 90.38 449 ALA A N 1
ATOM 3462 C CA . ALA A 1 449 ? 21.627 27.836 -4.727 1.00 90.38 449 ALA A CA 1
ATOM 3463 C C . ALA A 1 449 ? 21.918 26.581 -5.567 1.00 90.38 449 ALA A C 1
ATOM 3465 O O . ALA A 1 449 ? 22.535 26.704 -6.619 1.00 90.38 449 ALA A O 1
ATOM 3466 N N . VAL A 1 450 ? 21.446 25.398 -5.152 1.00 92.25 450 VAL A N 1
ATOM 3467 C CA . VAL A 1 450 ? 21.567 24.152 -5.932 1.00 92.25 450 VAL A CA 1
ATOM 3468 C C . VAL A 1 450 ? 20.917 24.299 -7.308 1.00 92.25 450 VAL A C 1
ATOM 3470 O O . VAL A 1 450 ? 21.570 24.048 -8.317 1.00 92.25 450 VAL A O 1
ATOM 3473 N N . TRP A 1 451 ? 19.668 24.764 -7.360 1.00 94.25 451 TRP A N 1
ATOM 3474 C CA . TRP A 1 451 ? 18.938 24.930 -8.620 1.00 94.25 451 TRP A CA 1
ATOM 3475 C C . TRP A 1 451 ? 19.519 26.042 -9.502 1.00 94.25 451 TRP A C 1
ATOM 3477 O O . TRP A 1 451 ? 19.583 25.890 -10.719 1.00 94.25 451 TRP A O 1
ATOM 3487 N N . VAL A 1 452 ? 20.007 27.133 -8.905 1.00 94.38 452 VAL A N 1
ATOM 3488 C CA . VAL A 1 452 ? 20.688 28.215 -9.634 1.00 94.38 452 VAL A CA 1
ATOM 3489 C C . VAL A 1 452 ? 22.015 27.735 -10.227 1.00 94.38 452 VAL A C 1
ATOM 3491 O O . VAL A 1 452 ? 22.298 28.031 -11.384 1.00 94.38 452 VAL A O 1
ATOM 3494 N N . MET A 1 453 ? 22.814 26.971 -9.476 1.00 92.75 453 MET A N 1
ATOM 3495 C CA . MET A 1 453 ? 24.064 26.396 -9.985 1.00 92.75 453 MET A CA 1
ATOM 3496 C C . MET A 1 453 ? 23.805 25.376 -11.098 1.00 92.75 453 MET A C 1
ATOM 3498 O O . MET A 1 453 ? 24.474 25.430 -12.125 1.00 92.75 453 MET A O 1
ATOM 3502 N N . ALA A 1 454 ? 22.804 24.503 -10.939 1.00 93.06 454 ALA A N 1
ATOM 3503 C CA . ALA A 1 454 ? 22.396 23.574 -11.992 1.00 93.06 454 ALA A CA 1
ATOM 3504 C C . ALA A 1 454 ? 21.960 24.320 -13.265 1.00 93.06 454 ALA A C 1
ATOM 3506 O O . ALA A 1 454 ? 22.403 23.986 -14.362 1.00 93.06 454 ALA A O 1
ATOM 3507 N N . GLY A 1 455 ? 21.173 25.390 -13.123 1.00 92.69 455 GLY A N 1
ATOM 3508 C CA . GLY A 1 455 ? 20.789 26.258 -14.238 1.00 92.69 455 GLY A CA 1
ATOM 3509 C C . GLY A 1 455 ? 21.980 26.952 -14.907 1.00 92.69 455 GLY A C 1
ATOM 3510 O O . GLY A 1 455 ? 22.055 27.000 -16.129 1.00 92.69 455 GLY A O 1
ATOM 3511 N N . ALA A 1 456 ? 22.948 27.447 -14.132 1.00 91.25 456 ALA A N 1
ATOM 3512 C CA . ALA A 1 456 ? 24.141 28.110 -14.665 1.00 91.25 456 ALA A CA 1
ATOM 3513 C C . ALA A 1 456 ? 25.064 27.161 -15.451 1.00 91.25 456 ALA A C 1
ATOM 3515 O O . ALA A 1 456 ? 25.713 27.585 -16.403 1.00 91.25 456 ALA A O 1
ATOM 3516 N N . ILE A 1 457 ? 25.113 25.880 -15.073 1.00 90.06 457 ILE A N 1
ATOM 3517 C CA . ILE A 1 457 ? 25.889 24.853 -15.784 1.00 90.06 457 ILE A CA 1
ATOM 3518 C C . ILE A 1 457 ? 25.208 24.460 -17.110 1.00 90.06 457 ILE A C 1
ATOM 3520 O O . ILE A 1 457 ? 25.878 24.112 -18.082 1.00 90.06 457 ILE A O 1
ATOM 3524 N N . THR A 1 458 ? 23.877 24.545 -17.176 1.00 88.81 458 THR A N 1
ATOM 3525 C CA . THR A 1 458 ? 23.068 24.002 -18.283 1.00 88.81 458 THR A CA 1
ATOM 3526 C C . THR A 1 458 ? 22.546 25.024 -19.285 1.00 88.81 458 THR A C 1
ATOM 3528 O O . THR A 1 458 ? 22.245 24.652 -20.417 1.00 88.81 458 THR A O 1
ATOM 3531 N N . SER A 1 459 ? 22.476 26.302 -18.915 1.00 88.06 459 SER A N 1
ATOM 3532 C CA . SER A 1 459 ? 22.025 27.396 -19.781 1.00 88.06 459 SER A CA 1
ATOM 3533 C C . SER A 1 459 ? 22.967 27.825 -20.924 1.00 88.06 459 SER A C 1
ATOM 3535 O O . SER A 1 459 ? 22.442 28.369 -21.896 1.00 88.06 459 SER A O 1
ATOM 3537 N N . PRO A 1 460 ? 24.303 27.607 -20.908 1.00 87.38 460 PRO A N 1
ATOM 3538 C CA . PRO A 1 460 ? 25.182 28.137 -21.958 1.00 87.38 460 PRO A CA 1
ATOM 3539 C C . PRO A 1 460 ? 24.857 27.715 -23.409 1.00 87.38 460 PRO A C 1
ATOM 3541 O O . PRO A 1 460 ? 24.967 28.570 -24.291 1.00 87.38 460 PRO A O 1
ATOM 3544 N N . PRO A 1 461 ? 24.415 26.474 -23.706 1.00 80.62 461 PRO A N 1
ATOM 3545 C CA . PRO A 1 461 ? 23.934 26.109 -25.043 1.00 80.62 461 PRO A CA 1
ATOM 3546 C C . PRO A 1 461 ? 22.669 26.874 -25.461 1.00 80.62 461 PRO A C 1
ATOM 3548 O O . PRO A 1 461 ? 22.584 27.319 -26.600 1.00 80.62 461 PRO A O 1
ATOM 3551 N N . LEU A 1 462 ? 21.729 27.106 -24.533 1.00 82.94 462 LEU A N 1
ATOM 3552 C CA . LEU A 1 462 ? 20.483 27.852 -24.787 1.00 82.94 462 LEU A CA 1
ATOM 3553 C C . LEU A 1 462 ? 20.728 29.344 -25.052 1.00 82.94 462 LEU A C 1
ATOM 3555 O O . LEU A 1 462 ? 19.943 29.993 -25.735 1.00 82.94 462 LEU A O 1
ATOM 3559 N N . LEU A 1 463 ? 21.812 29.891 -24.497 1.00 84.88 463 LEU A N 1
ATOM 3560 C CA . LEU A 1 463 ? 22.223 31.288 -24.667 1.00 84.88 463 LEU A CA 1
ATOM 3561 C C . LEU A 1 463 ? 23.129 31.505 -25.891 1.00 84.88 463 LEU A C 1
ATOM 3563 O O . LEU A 1 463 ? 23.583 32.623 -26.121 1.00 84.88 463 LEU A O 1
ATOM 3567 N N . GLY A 1 464 ? 23.413 30.451 -26.665 1.00 76.81 464 GLY A N 1
ATOM 3568 C CA . GLY A 1 464 ? 24.259 30.528 -27.858 1.00 76.81 464 GLY A CA 1
ATOM 3569 C C . GLY A 1 464 ? 25.760 30.656 -27.571 1.00 76.81 464 GLY A C 1
ATOM 3570 O O . GLY A 1 464 ? 26.521 30.987 -28.475 1.00 76.81 464 GLY A O 1
ATOM 3571 N N . CYS A 1 465 ? 26.215 30.389 -26.340 1.00 77.75 465 CYS A N 1
ATOM 3572 C CA . CYS A 1 465 ? 27.639 30.455 -25.984 1.00 77.75 465 CYS A CA 1
ATOM 3573 C C . CYS A 1 465 ? 28.459 29.283 -26.554 1.00 77.75 465 CYS A C 1
ATOM 3575 O O . CYS A 1 465 ? 29.670 29.412 -26.703 1.00 77.75 465 CYS A O 1
ATOM 3577 N N . PHE A 1 466 ? 27.803 28.160 -26.874 1.00 77.81 466 PHE A N 1
ATOM 3578 C CA . PHE A 1 466 ? 28.411 26.957 -27.458 1.00 77.81 466 PHE A CA 1
ATOM 3579 C C . PHE A 1 466 ? 27.572 26.470 -28.652 1.00 77.81 466 PHE A C 1
ATOM 3581 O O . PHE A 1 466 ? 26.732 25.580 -28.484 1.00 77.81 466 PHE A O 1
ATOM 3588 N N . PRO A 1 467 ? 27.727 27.081 -29.841 1.00 68.00 467 PRO A N 1
ATOM 3589 C CA . PRO A 1 467 ? 26.920 26.749 -31.013 1.00 68.00 467 PRO A CA 1
ATOM 3590 C C . PRO A 1 467 ? 27.158 25.304 -31.478 1.00 68.00 467 PRO A C 1
ATOM 3592 O O . PRO A 1 467 ? 28.289 24.818 -31.497 1.00 68.00 467 PRO A O 1
ATOM 3595 N N . ARG A 1 468 ? 26.081 24.609 -31.869 1.00 66.69 468 ARG A N 1
ATOM 3596 C CA . ARG A 1 468 ? 26.157 23.240 -32.407 1.00 66.69 468 ARG A CA 1
ATOM 3597 C C . ARG A 1 468 ? 26.847 23.241 -33.778 1.00 66.69 468 ARG A C 1
ATOM 3599 O O . ARG A 1 468 ? 26.700 24.178 -34.557 1.00 66.69 468 ARG A O 1
ATOM 3606 N N . ALA A 1 469 ? 27.567 22.163 -34.094 1.00 64.44 469 ALA A N 1
ATOM 3607 C CA . ALA A 1 469 ? 28.196 21.988 -35.404 1.00 64.44 469 ALA A CA 1
ATOM 3608 C C . ALA A 1 469 ? 27.149 21.997 -36.537 1.00 64.44 469 ALA A C 1
ATOM 3610 O O . ALA A 1 469 ? 26.164 21.264 -36.475 1.00 64.44 469 ALA A O 1
ATOM 3611 N N . THR A 1 470 ? 27.398 22.779 -37.591 1.00 58.41 470 THR A N 1
ATOM 3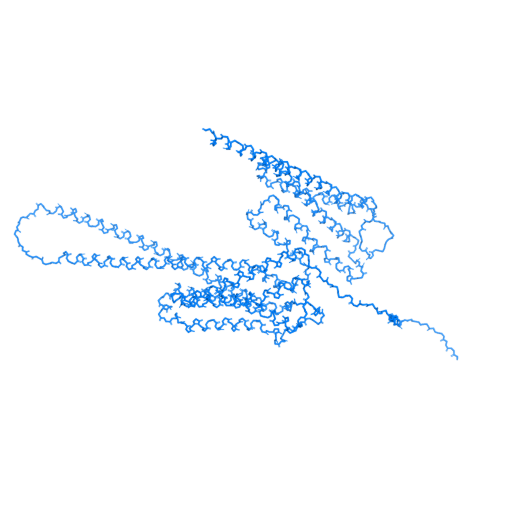612 C CA . THR A 1 470 ? 26.474 23.074 -38.707 1.00 58.41 470 THR A CA 1
ATOM 3613 C C . THR A 1 470 ? 26.204 21.911 -39.673 1.00 58.41 470 THR A C 1
ATOM 3615 O O . THR A 1 470 ? 25.415 22.066 -40.597 1.00 58.41 470 THR A O 1
ATOM 3618 N N . ASN A 1 471 ? 26.841 20.751 -39.487 1.00 54.44 471 ASN A N 1
ATOM 3619 C CA . ASN A 1 471 ? 26.812 19.625 -40.428 1.00 54.44 471 ASN A CA 1
ATOM 3620 C C . ASN A 1 471 ? 26.264 18.341 -39.769 1.00 54.44 471 ASN A C 1
ATOM 3622 O O . ASN A 1 471 ? 26.971 17.340 -39.651 1.00 54.44 471 ASN A O 1
ATOM 3626 N N . ARG A 1 472 ? 25.031 18.391 -39.246 1.00 60.09 472 ARG A N 1
ATOM 3627 C CA . ARG A 1 472 ? 24.320 17.230 -38.675 1.00 60.09 472 ARG A CA 1
ATOM 3628 C C . ARG A 1 472 ? 22.907 17.107 -39.229 1.00 60.09 472 ARG A C 1
ATOM 3630 O O . ARG A 1 472 ? 22.285 18.101 -39.588 1.00 60.09 472 ARG A O 1
ATOM 3637 N N . ASP A 1 473 ? 22.396 15.877 -39.208 1.00 60.69 473 ASP A N 1
ATOM 3638 C CA . ASP A 1 473 ? 20.999 15.558 -39.490 1.00 60.69 473 ASP A CA 1
ATOM 3639 C C . ASP A 1 473 ? 20.072 16.317 -38.526 1.00 60.69 473 ASP A C 1
ATOM 3641 O O . ASP A 1 473 ? 19.924 15.934 -37.363 1.00 60.69 473 ASP A O 1
ATOM 3645 N N . ILE A 1 474 ? 19.403 17.360 -39.029 1.00 61.84 474 ILE A N 1
ATOM 3646 C CA . ILE A 1 474 ? 18.430 18.213 -38.308 1.00 61.84 474 ILE A CA 1
ATOM 3647 C C . ILE A 1 474 ? 17.322 17.379 -37.632 1.00 61.84 474 ILE A C 1
ATOM 3649 O O . ILE A 1 474 ? 16.698 17.801 -36.663 1.00 61.84 474 ILE A O 1
ATOM 3653 N N . LYS A 1 475 ? 17.108 16.149 -38.111 1.00 63.19 475 LYS A N 1
ATOM 3654 C CA . LYS A 1 475 ? 16.090 15.225 -37.613 1.00 63.19 475 LYS A CA 1
ATOM 3655 C C . LYS A 1 475 ? 16.478 14.458 -36.348 1.00 63.19 475 LYS A C 1
ATOM 3657 O O . LYS A 1 475 ? 15.611 13.787 -35.811 1.00 63.19 475 LYS A O 1
ATOM 3662 N N . LYS A 1 476 ? 17.720 14.503 -35.849 1.00 70.56 476 LYS A N 1
ATOM 3663 C CA . LYS A 1 476 ? 18.122 13.747 -34.641 1.00 70.56 476 LYS A CA 1
ATOM 3664 C C . LYS A 1 476 ? 18.388 14.673 -33.459 1.00 70.56 476 LYS A C 1
ATOM 3666 O O . LYS A 1 476 ? 19.353 15.437 -33.466 1.00 70.56 476 LYS A O 1
ATOM 3671 N N . CYS A 1 477 ? 17.594 14.542 -32.396 1.00 78.88 477 CYS A N 1
ATOM 3672 C CA . CYS A 1 477 ? 17.854 15.264 -31.154 1.00 78.88 477 CYS A CA 1
ATOM 3673 C C . CYS A 1 477 ? 18.969 14.581 -30.346 1.00 78.88 477 CYS A C 1
ATOM 3675 O O . CYS A 1 477 ? 18.846 13.423 -29.955 1.00 78.88 477 CYS A O 1
ATOM 3677 N N . SER A 1 478 ? 20.088 15.279 -30.135 1.00 75.19 478 SER A N 1
ATOM 3678 C CA . SER A 1 478 ? 21.290 14.730 -29.489 1.00 75.19 478 SER A CA 1
ATOM 3679 C C . SER A 1 478 ? 21.977 15.761 -28.600 1.00 75.19 478 SER A C 1
ATOM 3681 O O . SER A 1 478 ? 21.857 16.957 -28.839 1.00 75.19 478 SER A O 1
ATOM 3683 N N . TYR A 1 479 ? 22.738 15.326 -27.596 1.00 80.38 479 TYR A N 1
ATOM 3684 C CA . TYR A 1 479 ? 23.484 16.237 -26.720 1.00 80.38 479 TYR A CA 1
ATOM 3685 C C . TYR A 1 479 ? 24.463 17.138 -27.492 1.00 80.38 479 TYR A C 1
ATOM 3687 O O . TYR A 1 479 ? 24.995 16.765 -28.546 1.00 80.38 479 TYR A O 1
ATOM 3695 N N . ASN A 1 480 ? 24.705 18.341 -26.960 1.00 78.06 480 ASN A N 1
ATOM 3696 C CA . ASN A 1 480 ? 25.736 19.223 -27.493 1.00 78.06 480 ASN A CA 1
ATOM 3697 C C . ASN A 1 480 ? 27.119 18.627 -27.187 1.00 78.06 480 ASN A C 1
ATOM 3699 O O . ASN A 1 480 ? 27.502 18.516 -26.026 1.00 78.06 480 ASN A O 1
ATOM 3703 N N . MET A 1 481 ? 27.841 18.225 -28.235 1.00 77.00 481 MET A N 1
ATOM 3704 C CA . MET A 1 481 ? 29.150 17.564 -28.132 1.00 77.00 481 MET A CA 1
ATOM 3705 C C . MET A 1 481 ? 30.318 18.540 -28.312 1.00 77.00 481 MET A C 1
ATOM 3707 O O . MET A 1 481 ? 31.422 18.111 -28.636 1.00 77.00 481 MET A O 1
ATOM 3711 N N . ASP A 1 482 ? 30.086 19.846 -28.163 1.00 82.25 482 ASP A N 1
ATOM 3712 C CA . ASP A 1 482 ? 31.181 20.808 -28.109 1.00 82.25 482 ASP A CA 1
ATOM 3713 C C . ASP A 1 482 ? 32.132 20.453 -26.955 1.00 82.25 482 ASP A C 1
ATOM 3715 O O . ASP A 1 482 ? 31.719 20.357 -25.798 1.00 82.25 482 ASP A O 1
ATOM 3719 N N . SER A 1 483 ? 33.410 20.234 -27.270 1.00 80.62 483 SER A N 1
ATOM 3720 C CA . SER A 1 483 ? 34.399 19.752 -26.301 1.00 80.62 483 SER A CA 1
ATOM 3721 C C . SER A 1 483 ? 34.531 20.682 -25.093 1.00 80.62 483 SER A C 1
ATOM 3723 O O . SER A 1 483 ? 34.704 20.208 -23.970 1.00 80.62 483 SER A O 1
ATOM 3725 N N . SER A 1 484 ? 34.425 21.999 -25.291 1.00 82.88 484 SER A N 1
ATOM 3726 C CA . SER A 1 484 ? 34.517 22.976 -24.206 1.00 82.88 484 SER A CA 1
ATOM 3727 C C . SER A 1 484 ? 33.285 22.927 -23.305 1.00 82.88 484 SER A C 1
ATOM 3729 O O . SER A 1 484 ? 33.433 22.928 -22.080 1.00 82.88 484 SER A O 1
ATOM 3731 N N . TYR A 1 485 ? 32.088 22.806 -23.883 1.00 84.19 485 TYR A N 1
ATOM 3732 C CA . TYR A 1 485 ? 30.856 22.631 -23.116 1.00 84.19 485 TYR A CA 1
ATOM 3733 C C . TYR A 1 485 ? 30.821 21.302 -22.354 1.00 84.19 485 TYR A C 1
ATOM 3735 O O . TYR A 1 485 ? 30.478 21.288 -21.173 1.00 84.19 485 TYR A O 1
ATOM 3743 N N . VAL A 1 486 ? 31.211 20.194 -22.990 1.00 83.88 486 VAL A N 1
ATOM 3744 C CA . VAL A 1 486 ? 31.228 18.864 -22.360 1.00 83.88 486 VAL A CA 1
ATOM 3745 C C . VAL A 1 486 ? 32.164 18.856 -21.152 1.00 83.88 486 VAL A C 1
ATOM 3747 O O . VAL A 1 486 ? 31.773 18.393 -20.081 1.00 83.88 486 VAL A O 1
ATOM 3750 N N . ILE A 1 487 ? 33.368 19.425 -21.282 1.00 83.75 487 ILE A N 1
ATOM 3751 C CA . ILE A 1 487 ? 34.321 19.536 -20.168 1.00 83.75 487 ILE A CA 1
ATOM 3752 C C . ILE A 1 487 ? 33.752 20.428 -19.060 1.00 83.75 487 ILE A C 1
ATOM 3754 O O . ILE A 1 487 ? 33.751 20.029 -17.896 1.00 83.75 487 ILE A O 1
ATOM 3758 N N . PHE A 1 488 ? 33.242 21.614 -19.403 1.00 86.25 488 PHE A N 1
ATOM 3759 C CA . PHE A 1 488 ? 32.658 22.548 -18.438 1.00 86.25 488 PHE A CA 1
ATOM 3760 C C . PHE A 1 488 ? 31.491 21.919 -17.662 1.00 86.25 488 PHE A C 1
ATOM 3762 O O . PHE A 1 488 ? 31.473 21.940 -16.427 1.00 86.25 488 PHE A O 1
ATOM 3769 N N . SER A 1 489 ? 30.552 21.308 -18.385 1.00 84.31 489 SER A N 1
ATOM 3770 C CA . SER A 1 489 ? 29.368 20.667 -17.824 1.00 84.31 489 SER A CA 1
ATOM 3771 C C . SER A 1 489 ? 29.745 19.473 -16.954 1.00 84.31 489 SER A C 1
ATOM 3773 O O . SER A 1 489 ? 29.303 19.401 -15.810 1.00 84.31 489 SER A O 1
ATOM 3775 N N . ALA A 1 490 ? 30.631 18.583 -17.411 1.00 83.56 490 ALA A N 1
ATOM 3776 C CA . ALA A 1 490 ? 31.068 17.426 -16.629 1.00 83.56 490 ALA A CA 1
ATOM 3777 C C . ALA A 1 490 ? 31.815 17.832 -15.345 1.00 83.56 490 ALA A C 1
ATOM 3779 O O . ALA A 1 490 ? 31.577 17.266 -14.273 1.00 83.56 490 ALA A O 1
ATOM 3780 N N . MET A 1 491 ? 32.695 18.838 -15.426 1.00 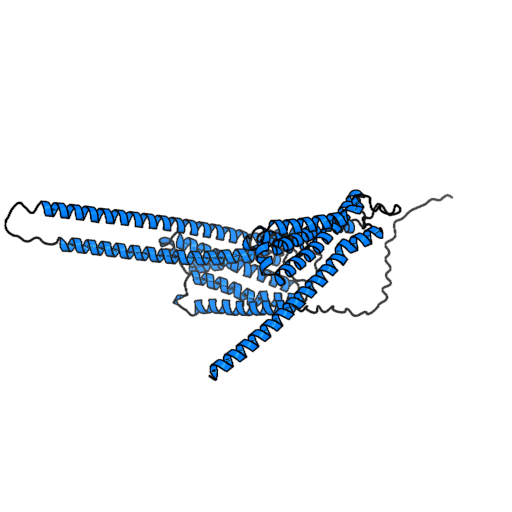87.62 491 MET A N 1
ATOM 3781 C CA . MET A 1 491 ? 33.417 19.360 -14.261 1.00 87.62 491 MET A CA 1
ATOM 3782 C C . MET A 1 491 ? 32.462 19.940 -13.214 1.00 87.62 491 MET A C 1
ATOM 3784 O O . MET A 1 491 ? 32.590 19.623 -12.029 1.00 87.62 491 MET A O 1
ATOM 3788 N N . GLY A 1 492 ? 31.500 20.761 -13.646 1.00 82.38 492 GLY A N 1
ATOM 3789 C CA . GLY A 1 492 ? 30.547 21.425 -12.757 1.00 82.38 492 GLY A CA 1
ATOM 3790 C C . GLY A 1 492 ? 29.471 20.497 -12.190 1.00 82.38 492 GLY A C 1
ATOM 3791 O O . GLY A 1 492 ? 29.108 20.629 -11.022 1.00 82.38 492 GLY A O 1
ATOM 3792 N N . SER A 1 493 ? 28.971 19.556 -12.993 1.00 84.88 493 SER A N 1
ATOM 3793 C CA . SER A 1 493 ? 27.838 18.698 -12.623 1.00 84.88 493 SER A CA 1
ATOM 3794 C C . SER A 1 493 ? 28.237 17.423 -11.885 1.00 84.88 493 SER A C 1
ATOM 3796 O O . SER A 1 493 ? 27.463 16.956 -11.054 1.00 84.88 493 SER A O 1
ATOM 3798 N N . PHE A 1 494 ? 29.434 16.877 -12.132 1.00 82.31 494 PHE A N 1
ATOM 3799 C CA . PHE A 1 494 ? 29.815 15.554 -11.629 1.00 82.31 494 PHE A CA 1
ATOM 3800 C C . PHE A 1 494 ? 31.133 15.547 -10.849 1.00 82.31 494 PHE A C 1
ATOM 3802 O O . PHE A 1 494 ? 31.146 15.214 -9.662 1.00 82.31 494 PHE A O 1
ATOM 3809 N N . PHE A 1 495 ? 32.247 15.944 -11.472 1.00 86.44 495 PHE A N 1
ATOM 3810 C CA . PHE A 1 495 ? 33.573 15.744 -10.873 1.00 86.44 495 PHE A CA 1
ATOM 3811 C C . PHE A 1 495 ? 33.816 16.615 -9.634 1.00 86.44 495 PHE A C 1
ATOM 3813 O O . PHE A 1 495 ? 34.292 16.110 -8.614 1.00 86.44 495 PHE A O 1
ATOM 3820 N N . LEU A 1 496 ? 33.462 17.904 -9.680 1.00 88.44 496 LEU A N 1
ATOM 3821 C CA . LEU A 1 496 ? 33.634 18.800 -8.536 1.00 88.44 496 LEU A CA 1
ATOM 3822 C C . LEU A 1 496 ? 32.720 18.407 -7.352 1.00 88.44 496 LEU A C 1
ATOM 3824 O O . LEU A 1 496 ? 33.244 18.253 -6.243 1.00 88.44 496 LEU A O 1
ATOM 3828 N N . PRO A 1 497 ? 31.404 18.156 -7.537 1.00 88.25 497 PRO A N 1
ATOM 3829 C CA . PRO A 1 497 ? 30.551 17.642 -6.462 1.00 88.25 497 PRO A CA 1
ATOM 3830 C C . PRO A 1 497 ? 31.042 16.312 -5.879 1.00 88.25 497 PRO A C 1
ATOM 3832 O O . PRO A 1 497 ? 31.032 16.137 -4.660 1.00 88.25 497 PRO A O 1
ATOM 3835 N N . MET A 1 498 ? 31.525 15.390 -6.716 1.00 84.88 498 MET A N 1
ATOM 3836 C CA . MET A 1 498 ? 32.068 14.106 -6.268 1.00 84.88 498 MET A CA 1
ATOM 3837 C C . MET A 1 498 ? 33.300 14.285 -5.370 1.00 84.88 498 MET A C 1
ATOM 3839 O O . MET A 1 498 ? 33.360 13.686 -4.295 1.00 84.88 498 MET A O 1
ATOM 3843 N N . LEU A 1 499 ? 34.257 15.136 -5.756 1.00 88.38 499 LEU A N 1
ATOM 3844 C CA . LEU A 1 499 ? 35.437 15.429 -4.933 1.00 88.38 499 LEU A CA 1
ATOM 3845 C C . LEU A 1 499 ? 35.056 16.038 -3.580 1.00 88.38 499 LEU A C 1
ATOM 3847 O O . LEU A 1 499 ? 35.600 15.642 -2.546 1.00 88.38 499 LEU A O 1
ATOM 3851 N N . VAL A 1 500 ? 34.085 16.957 -3.569 1.00 88.38 500 VAL A N 1
ATOM 3852 C CA . VAL A 1 500 ? 33.556 17.542 -2.330 1.00 88.38 500 VAL A CA 1
ATOM 3853 C C . VAL A 1 500 ? 32.919 16.463 -1.456 1.00 88.38 500 VAL A C 1
ATOM 3855 O O . VAL A 1 500 ? 33.226 16.391 -0.267 1.00 88.38 500 VAL A O 1
ATOM 3858 N N . MET A 1 501 ? 32.085 15.587 -2.024 1.00 86.06 501 MET A N 1
ATOM 3859 C CA . MET A 1 501 ? 31.468 14.485 -1.282 1.00 86.06 501 MET A CA 1
ATOM 3860 C C . MET A 1 501 ? 32.516 13.541 -0.685 1.00 86.06 501 MET A C 1
ATOM 3862 O O . MET A 1 501 ? 32.452 13.252 0.510 1.00 86.06 501 MET A O 1
ATOM 3866 N N . LEU A 1 502 ? 33.504 13.101 -1.469 1.00 84.19 502 LEU A N 1
ATOM 3867 C CA . LEU A 1 502 ? 34.575 12.212 -1.003 1.00 84.19 502 LEU A CA 1
ATOM 3868 C C . LEU A 1 502 ? 35.377 12.842 0.139 1.00 84.19 502 LEU A C 1
ATOM 3870 O O . LEU A 1 502 ? 35.595 12.204 1.173 1.00 84.19 502 LEU A O 1
ATOM 3874 N N . TYR A 1 503 ? 35.755 14.114 -0.008 1.00 90.56 503 TYR A N 1
ATOM 3875 C CA . TYR A 1 503 ? 36.426 14.867 1.047 1.00 90.56 503 TYR A CA 1
ATOM 3876 C C . TYR A 1 503 ? 35.577 14.908 2.322 1.00 90.56 503 TYR A C 1
ATOM 3878 O O . TYR A 1 503 ? 36.045 14.582 3.415 1.00 90.56 503 TYR A O 1
ATOM 3886 N N . VAL A 1 504 ? 34.303 15.272 2.182 1.00 86.12 504 VAL A N 1
ATOM 3887 C CA . VAL A 1 504 ? 33.375 15.415 3.298 1.00 86.12 504 VAL A CA 1
ATOM 3888 C C . VAL A 1 504 ? 33.165 14.083 4.029 1.00 86.12 504 VAL A C 1
ATOM 3890 O O . VAL A 1 504 ? 33.316 14.028 5.253 1.00 86.12 504 VAL A O 1
ATOM 3893 N N . TYR A 1 505 ? 32.883 12.996 3.311 1.00 83.25 505 TYR A N 1
ATOM 3894 C CA . TYR A 1 505 ? 32.682 11.671 3.905 1.00 83.25 505 TYR A CA 1
ATOM 3895 C C . TYR A 1 505 ? 33.952 11.112 4.555 1.00 83.25 505 TYR A C 1
ATOM 3897 O O . TYR A 1 505 ? 33.879 10.542 5.651 1.00 83.25 505 TYR A O 1
ATOM 3905 N N . GLY A 1 506 ? 35.126 11.338 3.956 1.00 82.81 506 GLY A N 1
ATOM 3906 C CA . GLY A 1 506 ? 36.409 10.981 4.565 1.00 82.81 506 GLY A CA 1
ATOM 3907 C C . GLY A 1 506 ? 36.627 11.694 5.904 1.00 82.81 506 GLY A C 1
ATOM 3908 O O . GLY A 1 506 ? 37.011 11.079 6.905 1.00 82.81 506 GLY A O 1
ATOM 3909 N N . ARG A 1 507 ? 36.288 12.987 5.975 1.00 87.00 507 ARG A N 1
ATOM 3910 C CA . ARG A 1 507 ? 36.379 13.772 7.215 1.00 87.00 507 ARG A CA 1
ATOM 3911 C C . ARG A 1 507 ? 35.365 13.331 8.270 1.00 87.00 507 ARG A C 1
ATOM 3913 O O . ARG A 1 507 ? 35.738 13.243 9.440 1.00 87.00 507 ARG A O 1
ATOM 3920 N N . ILE A 1 508 ? 34.122 13.028 7.886 1.00 82.38 508 ILE A N 1
ATOM 3921 C CA . ILE A 1 508 ? 33.104 12.474 8.798 1.00 82.38 508 ILE A CA 1
ATOM 3922 C C . ILE A 1 508 ? 33.626 11.186 9.444 1.00 82.38 508 ILE A C 1
ATOM 3924 O O . ILE A 1 508 ? 33.609 11.063 10.670 1.00 82.38 508 ILE A O 1
ATOM 3928 N N . SER A 1 509 ? 34.145 10.265 8.631 1.00 79.88 509 SER A N 1
ATOM 3929 C CA . SER A 1 509 ? 34.647 8.962 9.083 1.00 79.88 509 SER A CA 1
ATOM 3930 C C . SER A 1 509 ? 35.798 9.108 10.081 1.00 79.88 509 SER A C 1
ATOM 3932 O O . SER A 1 509 ? 35.792 8.484 11.142 1.00 79.88 509 SER A O 1
ATOM 3934 N N . CYS A 1 510 ? 36.742 10.013 9.804 1.00 84.25 510 CYS A N 1
ATOM 3935 C CA . CYS A 1 510 ? 37.856 10.307 10.706 1.00 84.25 510 CYS A CA 1
ATOM 3936 C C . CYS A 1 510 ? 37.385 10.876 12.060 1.00 84.25 510 CYS A C 1
ATOM 3938 O O . CYS A 1 510 ? 37.850 10.452 13.121 1.00 84.25 510 CYS A O 1
ATOM 3940 N N . VAL A 1 511 ? 36.414 11.797 12.044 1.00 81.00 511 VAL A N 1
ATOM 3941 C CA . VAL A 1 511 ? 35.854 12.403 13.265 1.00 81.00 511 VAL A CA 1
ATOM 3942 C C . VAL A 1 511 ? 35.101 11.375 14.109 1.00 81.00 511 VAL A C 1
ATOM 3944 O O . VAL A 1 511 ? 35.248 11.366 15.333 1.00 81.00 511 VAL A O 1
ATOM 3947 N N . ILE A 1 512 ? 34.330 10.487 13.479 1.00 74.56 512 ILE A N 1
ATOM 3948 C CA . ILE A 1 512 ? 33.624 9.401 14.171 1.00 74.56 512 ILE A CA 1
ATOM 3949 C C . ILE A 1 512 ? 34.628 8.428 14.801 1.00 74.56 512 ILE A C 1
ATOM 3951 O O . ILE A 1 512 ? 34.533 8.154 15.998 1.00 74.56 512 ILE A O 1
ATOM 3955 N N . ALA A 1 513 ? 35.637 7.987 14.044 1.00 78.38 513 ALA A N 1
ATOM 3956 C CA . ALA A 1 513 ? 36.688 7.103 14.548 1.00 78.38 513 ALA A CA 1
ATOM 3957 C C . ALA A 1 513 ? 37.451 7.727 15.731 1.00 78.38 513 ALA A C 1
ATOM 3959 O O . ALA A 1 513 ? 37.747 7.055 16.718 1.00 78.38 513 ALA A O 1
ATOM 3960 N N . SER A 1 514 ? 37.727 9.035 15.679 1.00 81.69 514 SER A N 1
ATOM 3961 C CA . SER A 1 514 ? 38.359 9.749 16.792 1.00 81.69 514 SER A CA 1
ATOM 3962 C C . SER A 1 514 ? 37.475 9.816 18.041 1.00 81.69 514 SER A C 1
ATOM 3964 O O . SER A 1 514 ? 38.001 9.735 19.150 1.00 81.69 514 SER A O 1
ATOM 3966 N N . ARG A 1 515 ? 36.152 9.979 17.895 1.00 77.62 515 ARG A N 1
ATOM 3967 C CA . ARG A 1 515 ? 35.220 9.989 19.036 1.00 77.62 515 ARG A CA 1
ATOM 3968 C C . ARG A 1 515 ? 35.093 8.615 19.680 1.00 77.62 515 ARG A C 1
ATOM 3970 O O . ARG A 1 515 ? 35.072 8.547 20.903 1.00 77.62 515 ARG A O 1
ATOM 3977 N N . HIS A 1 516 ? 35.070 7.550 18.879 1.00 74.81 516 HIS A N 1
ATOM 3978 C CA . HIS A 1 516 ? 35.034 6.177 19.384 1.00 74.81 516 HIS A CA 1
ATOM 3979 C C . HIS A 1 516 ? 36.258 5.870 20.255 1.00 74.81 516 HIS A C 1
ATOM 3981 O O . HIS A 1 516 ? 36.111 5.491 21.412 1.00 74.81 516 HIS A O 1
ATOM 3987 N N . ARG A 1 517 ? 37.462 6.190 19.757 1.00 80.06 517 ARG A N 1
ATOM 3988 C CA . ARG A 1 517 ? 38.711 6.031 20.521 1.00 80.06 517 ARG A CA 1
ATOM 3989 C C . ARG A 1 517 ? 38.732 6.837 21.826 1.00 80.06 517 ARG A C 1
ATOM 3991 O O . ARG A 1 517 ? 39.306 6.398 22.816 1.00 80.06 517 ARG A O 1
ATOM 3998 N N . ASN A 1 518 ? 38.130 8.028 21.850 1.00 77.25 518 ASN A N 1
ATOM 3999 C CA . ASN A 1 518 ? 38.048 8.843 23.069 1.00 77.25 518 ASN A CA 1
ATOM 4000 C C . ASN A 1 518 ? 37.031 8.291 24.084 1.00 77.25 518 ASN A C 1
ATOM 4002 O O . ASN A 1 518 ? 37.258 8.417 25.288 1.00 77.25 518 ASN A O 1
ATOM 4006 N N . LEU A 1 519 ? 35.938 7.677 23.615 1.00 72.56 519 LEU A N 1
ATOM 4007 C CA . LEU A 1 519 ? 34.950 6.994 24.459 1.00 72.56 519 LEU A CA 1
ATOM 4008 C C . LEU A 1 519 ? 35.529 5.722 25.093 1.00 72.56 519 LEU A C 1
ATOM 4010 O O . LEU A 1 519 ? 35.338 5.489 26.281 1.00 72.56 519 LEU A O 1
ATOM 4014 N N . GLU A 1 520 ? 36.308 4.945 24.340 1.00 75.00 520 GLU A N 1
ATOM 4015 C CA . GLU A 1 520 ? 37.030 3.781 24.875 1.00 75.00 520 GLU A CA 1
ATOM 4016 C C . GLU A 1 520 ? 38.003 4.193 25.988 1.00 75.00 520 GLU A C 1
ATOM 4018 O O . GLU A 1 520 ? 37.949 3.649 27.089 1.00 75.00 520 GLU A O 1
ATOM 4023 N N . LYS A 1 521 ? 38.803 5.246 25.761 1.00 75.94 521 LYS A N 1
ATOM 4024 C CA . LYS A 1 521 ? 39.734 5.780 26.772 1.00 75.94 521 LYS A CA 1
ATOM 4025 C C . LYS A 1 521 ? 39.042 6.312 28.032 1.00 75.94 521 LYS A C 1
ATOM 4027 O O . LYS A 1 521 ? 39.592 6.205 29.126 1.00 75.94 521 LYS A O 1
ATOM 4032 N N . THR A 1 522 ? 37.858 6.915 27.901 1.00 72.62 522 THR A N 1
ATOM 4033 C CA . THR A 1 522 ? 37.094 7.417 29.060 1.00 72.62 522 THR A CA 1
ATOM 4034 C C . THR A 1 522 ? 36.454 6.277 29.850 1.00 72.62 522 THR A C 1
ATOM 4036 O O . THR A 1 522 ? 36.565 6.275 31.074 1.00 72.62 522 THR A O 1
ATOM 4039 N N . ASN A 1 523 ? 35.900 5.266 29.174 1.00 69.56 523 ASN A N 1
ATOM 4040 C CA . ASN A 1 523 ? 35.359 4.065 29.818 1.00 69.56 523 ASN A CA 1
ATOM 4041 C C . ASN A 1 523 ? 36.443 3.247 30.541 1.00 69.56 523 ASN A C 1
ATOM 4043 O O . ASN A 1 523 ? 36.214 2.753 31.647 1.00 69.56 523 ASN A O 1
ATOM 4047 N N . GLU A 1 524 ? 37.642 3.129 29.966 1.00 70.94 524 GLU A N 1
ATOM 4048 C CA . GLU A 1 524 ? 38.789 2.513 30.647 1.00 70.94 524 GLU A CA 1
ATOM 4049 C C . GLU A 1 524 ? 39.203 3.307 31.894 1.00 70.94 524 GLU A C 1
ATOM 4051 O O . GLU A 1 524 ? 39.398 2.727 32.965 1.00 70.94 524 GLU A O 1
ATOM 4056 N N . GLY A 1 525 ? 39.266 4.639 31.798 1.00 69.94 525 GLY A N 1
ATOM 4057 C CA . GLY A 1 525 ? 39.578 5.513 32.931 1.00 69.94 525 GLY A CA 1
ATOM 4058 C C . GLY A 1 525 ? 38.556 5.435 34.074 1.00 69.94 525 GLY A C 1
ATOM 4059 O O . GLY A 1 525 ? 38.940 5.398 35.247 1.00 69.94 525 GLY A O 1
ATOM 4060 N N . GLU A 1 526 ? 37.259 5.368 33.758 1.00 67.69 526 GLU A N 1
ATOM 4061 C CA . GLU A 1 526 ? 36.191 5.193 34.750 1.00 67.69 526 GLU A CA 1
ATOM 4062 C C . GLU A 1 526 ? 36.225 3.808 35.405 1.00 67.69 526 GLU A C 1
ATOM 4064 O O . GLU A 1 526 ? 36.106 3.712 36.629 1.00 67.69 526 GLU A O 1
ATOM 4069 N N . ASN A 1 527 ? 36.490 2.746 34.638 1.00 62.41 527 ASN A N 1
ATOM 4070 C CA . ASN A 1 527 ? 36.650 1.392 35.175 1.00 62.41 527 ASN A CA 1
ATOM 4071 C C . ASN A 1 527 ? 37.846 1.281 36.134 1.00 62.41 527 ASN A C 1
ATOM 4073 O O . ASN A 1 527 ? 37.734 0.664 37.196 1.00 62.41 527 ASN A O 1
ATOM 4077 N N . VAL A 1 528 ? 38.975 1.921 35.814 1.00 68.50 528 VAL A N 1
ATOM 4078 C CA . VAL A 1 528 ? 40.152 1.967 36.700 1.00 68.50 528 VAL A CA 1
ATOM 4079 C C . VAL A 1 528 ? 39.857 2.758 37.981 1.00 68.50 528 VAL A C 1
ATOM 4081 O O . VAL A 1 528 ? 40.237 2.333 39.076 1.00 68.50 528 VAL A O 1
ATOM 4084 N N . ARG A 1 529 ? 39.142 3.886 37.882 1.00 64.12 529 ARG A N 1
ATOM 4085 C CA . ARG A 1 529 ? 38.751 4.701 39.045 1.00 64.12 529 ARG A CA 1
ATOM 4086 C C . ARG A 1 529 ? 37.711 3.998 39.929 1.00 64.12 529 ARG A C 1
ATOM 4088 O O . ARG A 1 529 ? 37.776 4.139 41.148 1.00 64.12 529 ARG A O 1
ATOM 4095 N N . SER A 1 530 ? 36.796 3.228 39.340 1.00 58.91 530 SER A N 1
ATOM 4096 C CA . SER A 1 530 ? 35.804 2.428 40.069 1.00 58.91 530 SER A CA 1
ATOM 4097 C C . SER A 1 530 ? 36.460 1.264 40.820 1.00 58.91 530 SER A C 1
ATOM 4099 O O . SER A 1 530 ? 36.206 1.084 42.007 1.00 58.91 530 SER A O 1
ATOM 4101 N N . ARG A 1 531 ? 37.421 0.560 40.196 1.00 60.25 531 ARG A N 1
ATOM 4102 C CA . ARG A 1 531 ? 38.208 -0.485 40.879 1.00 60.25 531 ARG A CA 1
ATOM 4103 C C . ARG A 1 531 ? 38.997 0.046 42.077 1.00 60.25 531 ARG A C 1
ATOM 4105 O O . ARG A 1 531 ? 38.996 -0.607 43.111 1.00 60.25 531 ARG A O 1
ATOM 4112 N N . ARG A 1 532 ? 39.601 1.240 41.987 1.00 60.81 532 ARG A N 1
ATOM 4113 C CA . ARG A 1 532 ? 40.325 1.840 43.128 1.00 60.81 532 ARG A CA 1
ATOM 4114 C C . ARG A 1 532 ? 39.428 2.166 44.325 1.00 60.81 532 ARG A C 1
ATOM 4116 O O . ARG A 1 532 ? 39.894 2.016 45.445 1.00 60.81 532 ARG A O 1
ATOM 4123 N N . LYS A 1 533 ? 38.172 2.574 44.103 1.00 61.41 533 LYS A N 1
ATOM 4124 C CA . LYS A 1 533 ? 37.210 2.898 45.176 1.00 61.41 533 LYS A CA 1
ATOM 4125 C C . LYS A 1 533 ? 36.667 1.678 45.927 1.00 61.41 533 LYS A C 1
ATOM 4127 O O . LYS A 1 533 ? 36.078 1.859 46.979 1.00 61.41 533 LYS A O 1
ATOM 4132 N N . ILE A 1 534 ? 36.806 0.471 45.377 1.00 61.81 534 ILE A N 1
ATOM 4133 C CA . ILE A 1 534 ? 36.356 -0.776 46.022 1.00 61.81 534 ILE A CA 1
ATOM 4134 C C . ILE A 1 534 ? 37.463 -1.355 46.925 1.00 61.81 534 ILE A C 1
ATOM 4136 O O . ILE A 1 534 ? 37.185 -2.122 47.838 1.00 61.81 534 ILE A O 1
ATOM 4140 N N . THR A 1 535 ? 38.721 -0.979 46.679 1.00 58.19 535 THR A N 1
ATOM 4141 C CA . THR A 1 535 ? 39.913 -1.436 47.421 1.00 58.19 535 THR A CA 1
ATOM 4142 C C . THR A 1 535 ? 40.369 -0.512 48.558 1.00 58.19 535 THR A C 1
ATOM 4144 O O . THR A 1 535 ? 41.345 -0.834 49.229 1.00 58.19 535 THR A O 1
ATOM 4147 N N . THR A 1 536 ? 39.701 0.622 48.764 1.00 50.66 536 THR A N 1
ATOM 4148 C CA . THR A 1 536 ? 39.891 1.554 49.896 1.00 50.66 536 THR A CA 1
ATOM 4149 C C . THR A 1 536 ? 38.595 1.656 50.662 1.00 50.66 536 THR A C 1
ATOM 4151 O O . THR A 1 536 ? 38.646 1.625 51.907 1.00 50.66 536 THR A O 1
#

Sequence (536 aa):
MANQTADHHEDIYQWNHTASADEGDTETEYYLPNWTDLILAGLFTMLIIVTIVGNTLVIAAVITTRRLRSVTNCFVSSLAAADLLVGLAVMPPAVLLQLTGGTWELGEMLCDFWVSLDILLCTASILSLCAISIDRYLAVTQPLIYSRRRRSKRLAGLMIVAVWVMAGAITSPPLLGCFPRATNRDIKKCSYNMDSSYVIFSAMGSFFLPMLVMLYVYGRISCVIASRHRNLEKTNEGENVRSRRKITIERGRSIKAQRTDYAESGMTCDRPSEDTELTNMCKKLGTIRGNQQSCINRVARETKTAGTLAVVVGGFVACWLPFFILYLVTPFVPVQPPDVGNTLVIAAVITTRRLRSVTNCFVSSLAAADLLVGLAVMPPAVLLQLTGGTWELGEMLCDFWVSLDILLCTASILSLCAISIDRYLAVTQPLIYSRRRRSKRLAGLMIVAVWVMAGAITSPPLLGCFPRATNRDIKKCSYNMDSSYVIFSAMGSFFLPMLVMLYVYGRISCVIASRHRNLEKTNEGENVRSRRKITT

Solvent-accessible surface area (backbone atoms only — not comparable to full-atom values): 29812 Å² total; per-residue (Å²): 132,90,81,90,84,86,87,85,89,89,88,87,84,84,77,81,89,73,79,74,86,70,96,66,79,85,74,75,82,74,64,74,63,50,74,68,46,52,54,50,42,52,53,52,51,53,50,32,53,52,37,37,53,53,23,49,50,53,40,48,48,38,68,73,36,75,91,47,68,42,65,69,45,50,44,53,37,52,28,29,50,27,51,26,46,38,32,70,68,39,48,55,61,52,44,50,25,59,51,44,75,42,50,41,90,78,46,67,70,52,40,52,49,48,53,33,49,42,52,22,32,55,20,27,32,46,40,31,53,32,48,50,46,51,54,48,40,44,48,69,76,36,53,67,62,31,68,76,76,56,77,44,66,66,56,48,49,52,52,52,52,49,31,50,51,52,18,46,61,58,39,42,45,58,83,73,57,78,55,74,75,76,93,89,60,68,78,48,49,66,73,78,78,64,49,60,68,57,30,50,52,36,47,39,66,41,44,54,52,43,48,52,52,37,52,52,45,52,51,51,46,51,51,53,50,54,52,49,52,55,50,50,50,52,49,53,52,51,49,52,52,52,50,50,52,50,53,53,51,53,52,52,48,52,57,51,53,70,68,56,76,86,69,89,88,83,84,91,80,92,79,87,73,64,69,62,54,53,50,50,50,50,51,52,51,50,51,51,51,50,54,50,51,52,52,50,54,53,50,54,53,53,51,55,54,50,52,56,49,52,52,52,52,52,50,50,48,67,68,46,48,62,55,54,52,47,60,58,43,53,62,79,42,102,66,70,78,70,46,62,57,25,51,49,51,38,50,49,34,70,74,33,80,88,45,64,42,67,66,43,51,39,54,30,51,27,28,50,26,56,34,43,40,60,69,68,40,44,55,60,53,52,50,28,60,75,54,77,48,46,44,87,76,48,67,71,52,41,52,50,50,53,32,49,43,53,23,32,56,23,28,30,45,41,28,52,34,50,46,46,52,53,51,36,45,46,69,75,36,50,72,62,36,62,66,53,70,72,48,66,64,59,50,51,51,51,54,52,48,32,50,52,52,18,43,64,60,35,41,44,57,82,72,58,75,55,73,74,79,92,86,64,70,82,44,50,72,70,79,77,77,49,68,68,58,46,51,52,36,46,42,67,42,44,54,52,42,48,52,52,38,54,53,43,53,54,50,44,52,52,53,51,54,53,50,52,57,52,50,53,54,48,53,53,52,51,52,54,55,52,56,54,65,75,78,108

InterPro domains:
  IPR000276 G protein-coupled receptor, rhodopsin-like [PF00001] (54-332)
  IPR000276 G protein-coupled receptor, rhodopsin-like [PF00001] (341-532)
  IPR000276 G protein-coupled receptor, rhodopsin-like [PR00237] (39-63)
  IPR000276 G protein-coupled receptor, rhodopsin-like [PR00237] (72-93)
  IPR000276 G protein-coupled receptor, rhodopsin-like [PR00237] (118-140)
  IPR000276 G protein-coupled receptor, rhodopsin-like [PR00237] (155-176)
  IPR000276 G protein-coupled receptor, rhodopsin-like [PR00237] (199-222)
  IPR000276 G protein-coupled receptor, rhodopsin-like [PR00237] (305-329)
  IPR000276 G protein-coupled receptor, rhodopsin-like [PS00237] (124-140)
  IPR000276 G protein-coupled receptor, rhodopsin-like [PS00237] (411-427)
  IPR000276 G protein-coupled receptor, rhodopsin-like [SM01381] (48-359)
  IPR017452 GPCR, rhodopsin-like, 7TM [PS50262] (54-364)
  IPR017452 GPCR, rhodopsin-like, 7TM [PS50262] (360-536)

Nearest PDB structures (foldseek):
  7xtc-assembly1_R  TM=8.745E-01  e=2.447E-12  Homo sapiens
  7um5-assembly1_A  TM=8.667E-01  e=6.997E-12  Homo sapiens
  6bqh-assembly1_A  TM=7.522E-01  e=5.017E-11  Homo sapiens
  6bqg-assembly1_A  TM=7.328E-01  e=1.075E-09  Homo sapiens
  7w55-assembly1_R  TM=6.871E-01  e=5.527E-08  Homo sapiens

pLDDT: mean 72.73, std 16.97, range [25.31, 97.06]

Secondary structure (DSSP, 8-state):
-------------------------------PPPHHHHHHHHHHHHHHHHHHHHHHHHHHHHHH-GGG--HHHHHHHHHHHHHHHIIIIIHHHHHHHHHTTTB--S-HHHHHHHHHHHHHHHHHHHHHHHHHHHHHHHHHH-HHHIIIII--HHHHHHHHHHHHHHHHHHHHHHHTTSSPPPSS--TTB------HHHHHHHHIIIIIHHHHHHHHHHHHHHHHHHHHHHHHHHHHHHHHHHHHHHHHHHHHHHHHHHTSTTS----------SHHHHHHHHHHHHHHHHHHHHHHHHHHHHHHHHHHHHHHHHHHHHHHHHHHHHHHHGGG----THHHHHHHHHHHHHH-GGG--HHHHHHHHHHHHHHHIIIIIHHHHHHHHHTTT---S-HHHHHHHHHHHHHHHHHHHHHHHHHHHHHHHHHH-HHHHHHHTT-HHHHHHHHHHHHHHHHHHHSTTTTTSSPPPSSS-TT-------HHHHHHHHIIIIIHHHHHHHHHHHHHHHHHHHHHHHHHHHHHHHHHHHHHHH--